Protein 1O0W (pdb70)

InterPro domains:
  IPR000999 Ribonuclease III domain [PF14622] (22-152)
  IPR000999 Ribonuclease III domain [PS00517] (51-59)
  IPR000999 Ribonuclease III domain [PS50142] (9-141)
  IPR000999 Ribonuclease III domain [SM00535] (24-162)
  IPR000999 Ribonuclease III domain [cd00593] (24-162)
  IPR011907 Ribonuclease III [MF_00104] (12-232)
  IPR011907 Ribonuclease III [TIGR02191] (12-235)
  IPR014720 Double-stranded RNA-binding domain [PF00035] (169-235)
  IPR014720 Double-stranded RNA-binding domain [PS50137] (168-237)
  IPR014720 Double-stranded RNA-binding domain [SM00358] (169-236)
  IPR036389 Ribonuclease III, endonuclease domain superfamily [G3DSA:1.10.1520.10] (7-160)
  IPR036389 Ribonuclease III, endonuclease domain superfamily [SSF69065] (5-171)

Foldseek 3Di:
DDQDDVLVVLLVCLCVQLVPDFPPSLLVSQLQEAVQQQVVVVVVVPPVRHHLVVLLVVLLVLLLCLLLVLCVPVPVPDDVVLSVVLSCVLLDLQNQLQVLVVSVSLVRHRHHPVCVVVPVSNDSVNSSSSSSSVNSSCCVGPRSVVVCVSPVQVSNLVSVCVSVVHDDDQLQVLLQVVLCVVPVDGKDKDFPDWDQPPNAIKTKIFIHRPPHTQFIAMGSDSVSRRSRNSSSSNVRVD/DDQDDVLVVLLVCLCVLLVQDFPDSLLVSQLQEAVQQQVQVVVVPPPPNHHLVVLLVVLLVLLLCLLLVLLVVPCVPDDVVLSVQLSPVLLDLQNLLQVLVVSVSLVSHRHHPVCVVVVVSNDSVNSSSSSSSVSSSCCVGPRSVVSCVRPVQVSNLSSVCVSVVHDDDQLQVVLQVVLCVVPVDGKAKDFPDWQQDVPGIKTKIFIGDPPHTQFIAIDPDSVSRVSRNSSVSVVVVVD

Nearest PDB structures (foldseek):
  1o0w-assembly1_A  TM=1.004E+00  e=3.136E-37  Thermotoga maritima
  7r97-assembly1_B  TM=6.145E-01  e=5.223E-16  Escherichia coli K-12
  3o2r-assembly2_D  TM=9.232E-01  e=3.933E-09  Campylobacter jejuni subsp. jejuni NCTC 11168 = ATCC 700819
  3n3w-assembly1_B  TM=9.184E-01  e=2.541E-08  Campylobacter jejuni subsp. jejuni NCTC 11168 = ATCC 700819
  7zj1-assembly1_A  TM=8.519E-01  e=4.143E-03  Homo sapiens

Radius of gyration: 27.12 Å; Cα contacts (8 Å, |Δi|>4): 746; chains: 2; bounding box: 48×66×77 Å

Secondary structure (DSSP, 8-state):
----HHHHHHHHHHHHHH----SSHHHHHHHHB-HHHHHHHHHTT-TT---SHHHHHHHHHHHHHHHHHHHHHH-TTS-HHHHHHHHHHHTSHHHHHHHHHHTTHHHH-B--HHHHHTTGGG-HHHHHHHHHHHHHHHHHHH-HHHHHHHHHHHHHHHHHHHHTT---S-HHHHHHHHHHHHHSS--EEEEEEEE--TTS-EEEEEEEETTEEEEEEEESSHHHHHHHHHHHHHHHH-/----HHHHHHHHHHHHHH----SSHHHHHHHHB-HHHHHHHHHTT-TT---SHHHHHHHHHHHHHHHHHHHHHH-TTS-HHHHHHHHHHHTSHHHHHHHHHHTTGGGT-B--HHHHHTTGGG-HHHHHHHHHHHHHHHHHHH-HHHHHHHHHHHHHHHHHHHHTT---S-HHHHHHHHHHHHHSS--EEEEEEEEE-SSSEEEEEEEEETTEEEEEEEESSHHHHHHHHHHHHHHHS--

Organism: Thermotoga maritima (strain ATCC 43589 / DSM 3109 / JCM 10099 / NBRC 100826 / MSB8) (NCBI:txid243274)

Solvent-accessible surface area: 23147 Å² total; per-residue (Å²): 67,149,11,53,138,69,0,100,122,42,0,85,65,0,13,174,96,36,55,12,103,15,161,73,44,32,22,0,1,40,0,2,0,36,30,24,22,4,79,47,26,47,156,76,62,60,160,92,1,89,16,8,83,52,0,45,23,0,0,68,4,0,1,30,2,2,0,1,9,6,0,41,110,107,45,83,172,16,130,61,51,38,1,47,107,0,60,70,36,0,30,37,90,129,10,3,1,26,1,0,115,105,33,80,0,12,84,1,8,15,7,4,151,47,34,76,184,96,36,0,64,110,94,53,42,10,3,6,50,2,0,14,0,1,1,0,0,0,22,44,12,49,24,32,121,55,0,47,121,56,7,53,81,46,1,21,10,3,0,56,7,18,37,136,63,38,151,29,62,46,4,62,85,17,1,92,126,44,0,82,74,78,75,147,50,76,14,64,54,56,68,52,118,53,38,147,77,142,50,75,133,25,33,0,1,35,0,62,6,93,54,143,66,28,8,54,1,104,8,52,45,110,158,15,0,22,41,20,0,0,21,57,0,50,92,127,58,123,68,151,22,48,150,70,0,106,136,40,1,72,76,0,10,156,103,41,50,5,94,16,166,70,43,34,20,0,0,54,0,0,0,33,31,26,22,4,76,56,27,35,157,78,57,63,141,97,3,60,12,8,84,43,2,40,24,0,0,47,0,0,0,23,2,2,0,2,10,6,0,35,115,113,37,73,154,16,129,49,52,49,0,45,109,0,61,71,35,0,18,38,87,142,11,0,1,24,0,0,109,81,34,88,0,14,102,1,6,14,10,4,148,50,38,64,186,92,35,0,65,106,92,52,42,9,3,4,52,0,0,16,0,0,1,0,0,0,21,47,12,63,23,33,122,38,0,45,126,55,8,55,86,44,0,31,12,1,0,58,8,19,36,123,62,38,147,36,61,75,3,52,69,23,0,66,113,38,0,70,80,97,84,152,51,54,10,86,57,65,62,55,111,45,57,168,80,156,65,109,140,43,42,1,0,36,0,64,8,103,62,156,65,21,10,54,1,120,7,80,43,77,126,17,0,30,28,22,0,0,25,61,0,56,87,112,24,126,185

B-factor: mean 25.31, std 11.08, range [3.96, 75.67]

CATH classification: 1.10.1520.10 (+1 more: 3.30.160.20)

Sequence (477 aa):
HHMNESERKIVEEFQKETGINFKNEELLFRALCHSSYANEQNQAGRKDVESNEKLEFLGDAVLELFVCEILYKKYPEAEVGDLARVKSAAASEEVLAMVSRKMNLGKFLFLGKGEEKTGGRDRDSILADAFEALLAAIYLDQGYEKIKELFEQEFEFYIEKIMKGEMLFDYKTALQEIVQSEHKVPPEYILVRTEKNDGDRIFVVEVRVNGKTIATGKGRTKKEAEKEAARIAYEKLLHHMNESERKIVEEFQKETGINFKNEELLFRALCHSSYANEQNQAGRKDVESNEKLEFLGDAVLELFVCEILYKKYPEAEVGDLARVKSAAASEEVLAMVSRKMNLGKFLFLGKGEEKTGGRDRDSILADAFEALLAAIYLDQGYEKIKELFEQEFEFYIEKIMKGEMLFDYKTALQEIVQSEHKVPPEYILVRTEKNDGDRIFVVEVRVNGKTIATGKGRTKKEAEKEAARIAYEKLLK

Structure (mmCIF, N/CA/C/O backbone):
data_1O0W
#
_entry.id   1O0W
#
_cell.length_a   36
_cell.length_b   58.5
_cell.length_c   70.2
_cell.angle_alpha   67.2
_cell.angle_beta   92
_cell.angle_gamma   77.7
#
_symmetry.space_group_name_H-M   'P 1'
#
loop_
_entity.id
_entity.type
_entity.pdbx_description
1 polymer 'Ribonuclease III'
2 water water
#
loop_
_atom_site.group_PDB
_atom_site.id
_atom_site.type_symbol
_atom_site.label_atom_id
_atom_site.label_alt_id
_atom_site.label_comp_id
_atom_site.label_asym_id
_atom_site.label_entity_id
_atom_site.label_seq_id
_atom_site.pdbx_PDB_ins_code
_atom_site.Cartn_x
_atom_site.Cartn_y
_atom_site.Cartn_z
_atom_site.occupancy
_atom_site.B_iso_or_equiv
_atom_site.auth_seq_id
_atom_site.auth_comp_id
_atom_site.auth_asym_id
_atom_site.auth_atom_id
_atom_site.pdbx_PDB_model_num
ATOM 1 N N . HIS A 1 11 ? 18.121 -8.641 13.586 1.00 40.59 -1 HIS A N 1
ATOM 2 C CA . HIS A 1 11 ? 17.091 -8.354 12.543 1.00 38.70 -1 HIS A CA 1
ATOM 3 C C . HIS A 1 11 ? 17.707 -8.192 11.152 1.00 36.80 -1 HIS A C 1
ATOM 4 O O . HIS A 1 11 ? 18.682 -7.472 10.953 1.00 35.80 -1 HIS A O 1
ATOM 11 N N . HIS A 1 12 ? 17.111 -8.873 10.192 1.00 34.26 0 HIS A N 1
ATOM 12 C CA . HIS A 1 12 ? 17.546 -8.828 8.815 1.00 32.59 0 HIS A CA 1
ATOM 13 C C . HIS A 1 12 ? 16.691 -7.804 8.067 1.00 30.79 0 HIS A C 1
ATOM 14 O O . HIS A 1 12 ? 15.495 -8.009 7.876 1.00 31.35 0 HIS A O 1
ATOM 21 N N . MET A 1 13 ? 17.294 -6.700 7.654 1.00 28.35 1 MET A N 1
ATOM 22 C CA . MET A 1 13 ? 16.552 -5.668 6.917 1.00 27.60 1 MET A CA 1
ATOM 23 C C . MET A 1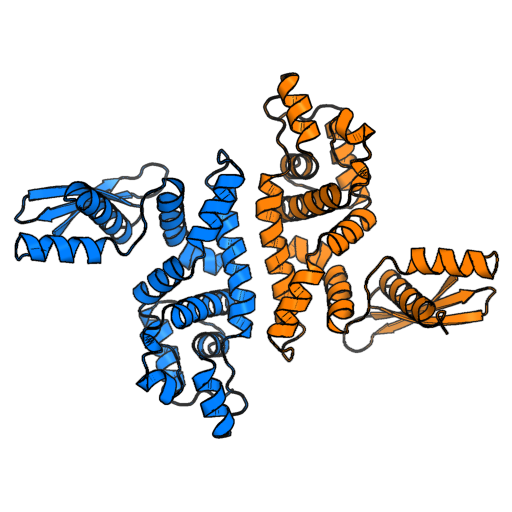 13 ? 16.050 -6.215 5.593 1.00 24.60 1 MET A C 1
ATOM 24 O O . MET A 1 13 ? 16.827 -6.807 4.852 1.00 24.15 1 MET A O 1
ATOM 29 N N . ASN A 1 14 ? 14.766 -6.041 5.285 1.00 20.78 2 ASN A N 1
ATOM 30 C CA . ASN A 1 14 ? 14.333 -6.488 3.980 1.00 20.31 2 ASN A CA 1
ATOM 31 C C . ASN A 1 14 ? 14.721 -5.380 2.989 1.00 20.69 2 ASN A C 1
ATOM 32 O O . ASN A 1 14 ? 15.184 -4.314 3.386 1.00 17.44 2 ASN A O 1
ATOM 37 N N . GLU A 1 15 ? 14.511 -5.639 1.707 1.00 22.74 3 GLU A N 1
ATOM 38 C CA . GLU A 1 15 ? 14.847 -4.702 0.644 1.00 25.47 3 GLU A CA 1
ATOM 39 C C . GLU A 1 15 ? 14.348 -3.255 0.818 1.00 24.64 3 GLU A C 1
ATOM 40 O O . GLU A 1 15 ? 15.129 -2.315 0.681 1.00 23.72 3 GLU A O 1
ATOM 46 N N . SER A 1 16 ? 13.068 -3.060 1.127 1.00 23.61 4 SER A N 1
ATOM 47 C CA . SER A 1 16 ? 12.559 -1.691 1.267 1.00 23.13 4 SER A CA 1
ATOM 48 C C . SER A 1 16 ? 13.095 -0.987 2.522 1.00 21.58 4 SER A C 1
ATOM 49 O O . SER A 1 16 ? 13.223 0.242 2.550 1.00 21.50 4 SER A O 1
ATOM 52 N N . GLU A 1 17 ? 13.417 -1.761 3.552 1.00 17.68 5 GLU A N 1
ATOM 53 C CA . GLU A 1 17 ? 13.939 -1.184 4.784 1.00 17.09 5 GLU A CA 1
ATOM 54 C C . GLU A 1 17 ? 15.381 -0.747 4.540 1.00 16.68 5 GLU A C 1
ATOM 55 O O . GLU A 1 17 ? 15.787 0.364 4.929 1.00 13.27 5 GLU A O 1
ATOM 61 N N . ARG A 1 18 ? 16.144 -1.604 3.864 1.00 16.10 6 ARG A N 1
ATOM 62 C CA . ARG A 1 18 ? 17.530 -1.281 3.562 1.00 17.42 6 ARG A CA 1
ATOM 63 C C . ARG A 1 18 ? 17.591 -0.020 2.685 1.00 17.54 6 ARG A C 1
ATOM 64 O O . ARG A 1 18 ? 18.424 0.872 2.917 1.00 14.05 6 ARG A O 1
ATOM 72 N N . LYS A 1 19 ? 16.700 0.065 1.700 1.00 17.23 7 LYS A N 1
ATOM 73 C CA . LYS A 1 19 ? 16.669 1.249 0.842 1.00 19.99 7 LYS A CA 1
ATOM 74 C C . LYS A 1 19 ? 16.440 2.507 1.663 1.00 18.10 7 LYS A C 1
ATOM 75 O O . LYS A 1 19 ? 17.128 3.514 1.462 1.00 18.09 7 LYS A O 1
ATOM 81 N N . ILE A 1 20 ? 15.447 2.474 2.554 1.00 15.47 8 ILE A N 1
ATOM 82 C CA . ILE A 1 20 ? 15.167 3.657 3.364 1.00 14.37 8 ILE A CA 1
ATOM 83 C C . ILE A 1 20 ? 16.393 4.038 4.214 1.00 12.53 8 ILE A C 1
ATOM 84 O O . ILE A 1 20 ? 16.764 5.211 4.335 1.00 12.45 8 ILE A O 1
ATOM 89 N N . VAL A 1 21 ? 16.997 3.030 4.821 1.00 12.32 9 VAL A N 1
ATOM 90 C CA . VAL A 1 21 ? 18.152 3.234 5.679 1.00 14.08 9 VAL A CA 1
ATOM 91 C C . VAL A 1 21 ? 19.305 3.831 4.857 1.00 13.72 9 VAL A C 1
ATOM 92 O O . VAL A 1 21 ? 20.010 4.701 5.323 1.00 12.19 9 VAL A O 1
ATOM 96 N N . GLU A 1 22 ? 19.444 3.379 3.615 1.00 14.90 10 GLU A N 1
ATOM 97 C CA . GLU A 1 22 ? 20.487 3.893 2.754 1.00 17.16 10 GLU A CA 1
ATOM 98 C C . GLU A 1 22 ? 20.164 5.332 2.374 1.00 15.52 10 GLU A C 1
ATOM 99 O O . GLU A 1 22 ? 21.027 6.191 2.440 1.00 13.42 10 GLU A O 1
ATOM 105 N N . GLU A 1 23 ? 18.915 5.590 1.988 1.00 15.35 11 GLU A N 1
ATOM 106 C CA . GLU A 1 23 ? 18.516 6.954 1.618 1.00 14.82 11 GLU A CA 1
ATOM 107 C C . GLU A 1 23 ? 18.705 7.925 2.763 1.00 12.09 11 GLU A C 1
ATOM 108 O O . GLU A 1 23 ? 19.196 9.046 2.565 1.00 13.78 11 GLU A O 1
ATOM 114 N N . PHE A 1 24 ? 18.300 7.528 3.956 1.00 10.64 12 PHE A N 1
ATOM 115 C CA . PHE A 1 24 ? 18.491 8.417 5.120 1.00 11.82 12 PHE A CA 1
ATOM 116 C C . PHE A 1 24 ? 19.949 8.855 5.254 1.00 11.02 12 PHE A C 1
ATOM 117 O O . PHE A 1 24 ? 20.244 10.040 5.442 1.00 12.78 12 PHE A O 1
ATOM 125 N N . GLN A 1 25 ? 20.865 7.897 5.195 1.00 11.23 13 GLN A N 1
ATOM 126 C CA . GLN A 1 25 ? 22.289 8.247 5.346 1.00 12.73 13 GLN A CA 1
ATOM 127 C C . GLN A 1 25 ? 22.770 9.169 4.227 1.00 13.49 13 GLN A C 1
ATOM 128 O O . GLN A 1 25 ? 23.470 10.166 4.473 1.00 14.59 13 GLN A O 1
ATOM 134 N N . LYS A 1 26 ? 22.392 8.844 2.999 1.00 14.40 14 LYS A N 1
ATOM 135 C CA . LYS A 1 26 ? 22.790 9.670 1.868 1.00 17.68 14 LYS A CA 1
ATOM 136 C C . LYS A 1 26 ? 22.205 11.076 1.955 1.00 17.18 14 LYS A C 1
ATOM 137 O O . LYS A 1 26 ? 22.909 12.058 1.771 1.00 16.74 14 LYS A O 1
ATOM 143 N N . GLU A 1 27 ? 20.913 11.175 2.256 1.00 16.70 15 GLU A N 1
ATOM 144 C CA . GLU A 1 27 ? 20.233 12.477 2.326 1.00 19.04 15 GLU A CA 1
ATOM 145 C C . GLU A 1 27 ? 20.597 13.397 3.466 1.00 19.47 15 GLU A C 1
ATOM 146 O O . GLU A 1 27 ? 20.751 14.612 3.270 1.00 16.41 15 GLU A O 1
ATOM 152 N N . THR A 1 28 ? 20.690 12.832 4.667 1.00 17.27 16 THR A N 1
ATOM 153 C CA . THR A 1 28 ? 21.019 13.641 5.844 1.00 18.01 16 THR A CA 1
ATOM 154 C C . THR A 1 28 ? 22.529 13.804 6.012 1.00 19.70 16 THR A C 1
ATOM 155 O O . THR A 1 28 ? 22.964 14.673 6.760 1.00 19.74 16 THR A O 1
ATOM 159 N N . GLY A 1 29 ? 23.310 12.943 5.355 1.00 19.32 17 GLY A N 1
ATOM 160 C CA . GLY A 1 29 ? 24.746 12.986 5.520 1.00 20.75 17 GLY A CA 1
ATOM 161 C C . GLY A 1 29 ? 25.158 12.271 6.819 1.00 21.88 17 GLY A C 1
ATOM 162 O O . GLY A 1 29 ? 26.338 12.196 7.140 1.00 23.28 17 GLY A O 1
ATOM 163 N N . ILE A 1 30 ? 24.200 11.742 7.578 1.00 19.79 18 ILE A N 1
ATOM 164 C CA . ILE A 1 30 ? 24.549 11.064 8.820 1.00 18.63 18 ILE A CA 1
ATOM 165 C C . ILE A 1 30 ? 24.723 9.576 8.559 1.00 17.93 18 ILE A C 1
ATOM 166 O O . ILE A 1 30 ? 23.752 8.823 8.557 1.00 16.29 18 ILE A O 1
ATOM 171 N N . ASN A 1 31 ? 25.971 9.156 8.332 1.00 17.18 19 ASN A N 1
ATOM 172 C CA . ASN A 1 31 ? 26.253 7.760 8.088 1.00 17.78 19 ASN A CA 1
ATOM 173 C C . ASN A 1 31 ? 26.287 7.043 9.409 1.00 14.78 19 ASN A C 1
ATOM 174 O O . ASN A 1 31 ? 26.535 7.648 10.436 1.00 14.31 19 ASN A O 1
ATOM 179 N N . PHE A 1 32 ? 26.014 5.749 9.364 1.00 14.37 20 PHE A N 1
ATOM 180 C CA . PHE A 1 32 ? 26.033 4.901 10.552 1.00 14.81 20 PHE A CA 1
ATOM 181 C C . PHE A 1 32 ? 26.961 3.719 10.323 1.00 14.87 20 PHE A C 1
ATOM 182 O O . PHE A 1 32 ? 27.096 3.249 9.183 1.00 15.77 20 PHE A O 1
ATOM 190 N N . LYS A 1 33 ? 27.612 3.263 11.390 1.00 14.31 21 LYS A N 1
ATOM 191 C CA . LYS A 1 33 ? 28.461 2.093 11.301 1.00 15.09 21 LYS A CA 1
ATOM 192 C C . LYS A 1 33 ? 27.501 0.920 11.465 1.00 14.83 21 LYS A C 1
ATOM 193 O O . LYS A 1 33 ? 27.456 0.045 10.625 1.00 15.73 21 LYS A O 1
ATOM 199 N N . ASN A 1 34 ? 26.725 0.918 12.550 1.00 14.93 22 ASN A N 1
ATOM 200 C CA . ASN A 1 34 ? 25.742 -0.146 12.793 1.00 16.25 22 ASN A CA 1
ATOM 201 C C . ASN A 1 34 ? 24.384 0.364 12.258 1.00 16.79 22 ASN A C 1
ATOM 202 O O . ASN A 1 34 ? 23.671 1.099 12.964 1.00 13.34 22 ASN A O 1
ATOM 207 N N . GLU A 1 35 ? 24.050 0.016 11.011 1.00 14.94 23 GLU A N 1
ATOM 208 C CA . GLU A 1 35 ? 22.791 0.460 10.415 1.00 18.74 23 GLU A CA 1
ATOM 209 C C . GLU A 1 35 ? 21.546 -0.065 11.151 1.00 18.44 23 GLU A C 1
ATOM 210 O O . GLU A 1 35 ? 20.445 0.485 10.995 1.00 16.72 23 GLU A O 1
ATOM 216 N N . GLU A 1 36 ? 21.705 -1.110 11.958 1.00 16.78 24 GLU A N 1
ATOM 217 C CA . GLU A 1 36 ? 20.554 -1.615 12.723 1.00 18.34 24 GLU A CA 1
ATOM 218 C C . GLU A 1 36 ? 20.054 -0.594 13.771 1.00 16.25 24 GLU A C 1
ATOM 219 O O . GLU A 1 36 ? 18.852 -0.537 14.037 1.00 14.00 24 GLU A O 1
ATOM 225 N N . LEU A 1 37 ? 20.970 0.189 14.353 1.00 13.21 25 LEU A N 1
ATOM 226 C CA . LEU A 1 37 ? 20.629 1.220 15.339 1.00 13.89 25 LEU A CA 1
ATOM 227 C C . LEU A 1 37 ? 19.764 2.300 14.661 1.00 11.39 25 LEU A C 1
ATOM 228 O O . LEU A 1 37 ? 18.797 2.797 15.254 1.00 9.07 25 LEU A O 1
ATOM 233 N N . LEU A 1 38 ? 20.147 2.669 13.441 1.00 8.65 26 LEU A N 1
ATOM 234 C CA . LEU A 1 38 ? 19.407 3.664 12.646 1.00 10.32 26 LEU A CA 1
ATOM 235 C C . LEU A 1 38 ? 18.002 3.150 12.281 1.00 9.46 26 LEU A C 1
ATOM 236 O O . LEU A 1 38 ? 17.005 3.849 12.427 1.00 9.57 26 LEU A O 1
ATOM 241 N N . PHE A 1 39 ? 17.921 1.937 11.775 1.00 12.27 27 PHE A N 1
ATOM 242 C CA . PHE A 1 39 ? 16.620 1.341 11.472 1.00 13.01 27 PHE A CA 1
ATOM 243 C C . PHE A 1 39 ? 15.700 1.378 12.705 1.00 14.47 27 PHE A C 1
ATOM 244 O O . PHE A 1 39 ? 14.533 1.801 12.650 1.00 14.66 27 PHE A O 1
ATOM 252 N N . ARG A 1 40 ? 16.232 0.942 13.838 1.00 14.46 28 ARG A N 1
ATOM 253 C CA . ARG A 1 40 ? 15.459 0.902 15.073 1.00 15.52 28 ARG A CA 1
ATOM 254 C C . ARG A 1 40 ? 14.944 2.282 15.494 1.00 13.37 28 ARG A C 1
ATOM 255 O O . ARG A 1 40 ? 13.794 2.408 15.898 1.00 13.23 28 ARG A O 1
ATOM 263 N N . ALA A 1 41 ? 15.777 3.309 15.364 1.00 10.30 29 ALA A N 1
ATOM 264 C CA . ALA A 1 41 ? 15.367 4.670 15.732 1.00 11.37 29 ALA A CA 1
ATOM 265 C C . ALA A 1 41 ? 14.193 5.186 14.876 1.00 9.67 29 ALA A C 1
ATOM 266 O O . ALA A 1 41 ? 13.358 5.986 15.352 1.00 8.40 29 ALA A O 1
ATOM 268 N N . LEU A 1 42 ? 14.160 4.749 13.626 1.00 8.29 30 LEU A N 1
ATOM 269 C CA . LEU A 1 42 ? 13.134 5.145 12.685 1.00 10.57 30 LEU A CA 1
ATOM 270 C C . LEU A 1 42 ? 11.873 4.290 12.776 1.00 11.11 30 LEU A C 1
ATOM 271 O O . LEU A 1 42 ? 10.885 4.592 12.096 1.00 11.84 30 LEU A O 1
ATOM 276 N N . CYS A 1 43 ? 11.923 3.212 13.569 1.00 10.79 31 CYS A N 1
ATOM 277 C CA . CYS A 1 43 ? 10.793 2.284 13.677 1.00 13.11 31 CYS A CA 1
ATOM 278 C C . CYS A 1 43 ? 9.783 2.638 14.755 1.00 12.58 31 CYS A C 1
ATOM 279 O O . CYS A 1 43 ? 10.025 2.452 15.936 1.00 11.25 31 CYS A O 1
ATOM 282 N N . HIS A 1 44 ? 8.632 3.138 14.321 1.00 13.25 32 HIS A N 1
ATOM 283 C CA . HIS A 1 44 ? 7.568 3.507 15.237 1.00 10.71 32 HIS A CA 1
ATOM 284 C C . HIS A 1 44 ? 7.022 2.184 15.725 1.00 10.36 32 HIS A C 1
ATOM 285 O O . HIS A 1 44 ? 7.055 1.180 14.991 1.00 7.47 32 HIS A O 1
ATOM 292 N N . SER A 1 45 ? 6.489 2.188 16.937 1.00 11.83 33 SER A N 1
ATOM 293 C CA . SER A 1 45 ? 5.906 0.956 17.515 1.00 13.79 33 SER A CA 1
ATOM 294 C C . SER A 1 45 ? 4.791 0.355 16.625 1.00 13.98 33 SER A C 1
ATOM 295 O O . SER A 1 45 ? 4.564 -0.873 16.601 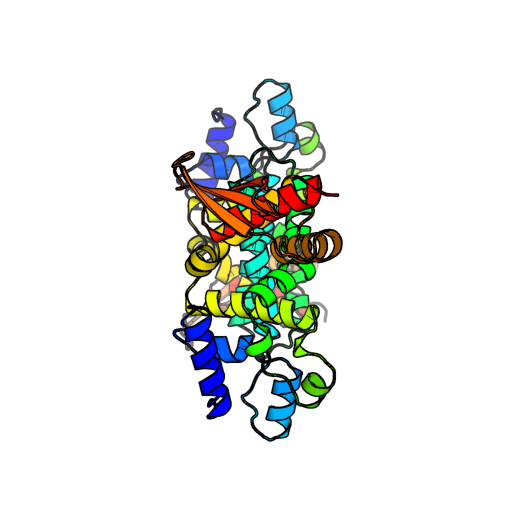1.00 11.35 33 SER A O 1
ATOM 298 N N . SER A 1 46 ? 4.089 1.206 15.889 1.00 11.75 34 SER A N 1
ATOM 299 C CA . SER A 1 46 ? 3.003 0.669 15.058 1.00 12.90 34 SER A CA 1
ATOM 300 C C . SER A 1 46 ? 3.575 -0.263 13.993 1.00 11.12 34 SER A C 1
ATOM 301 O O . SER A 1 46 ? 2.965 -1.261 13.638 1.00 10.90 34 SER A O 1
ATOM 304 N N . TYR A 1 47 ? 4.774 0.039 13.507 1.00 11.08 35 TYR A N 1
ATOM 305 C CA . TYR A 1 47 ? 5.414 -0.794 12.485 1.00 9.76 35 TYR A CA 1
ATOM 306 C C . TYR A 1 47 ? 6.033 -2.056 13.119 1.00 11.10 35 TYR A C 1
ATOM 307 O O . TYR A 1 47 ? 5.976 -3.145 12.552 1.00 9.54 35 TYR A O 1
ATOM 316 N N . ALA A 1 48 ? 6.643 -1.900 14.288 1.00 10.65 36 ALA A N 1
ATOM 317 C CA . ALA A 1 48 ? 7.222 -3.050 14.967 1.00 10.94 36 ALA A CA 1
ATOM 318 C C . ALA A 1 48 ? 6.094 -4.061 15.280 1.00 10.70 36 ALA A C 1
ATOM 319 O O . ALA A 1 48 ? 6.253 -5.235 15.007 1.00 10.66 36 ALA A O 1
ATOM 321 N N . ASN A 1 49 ? 4.950 -3.589 15.783 1.00 10.94 37 ASN A N 1
ATOM 322 C CA . ASN A 1 49 ? 3.831 -4.477 16.104 1.00 13.48 37 ASN A CA 1
ATOM 323 C C . ASN A 1 49 ? 3.296 -5.177 14.852 1.00 14.30 37 ASN A C 1
ATOM 324 O O . ASN A 1 49 ? 3.010 -6.383 14.872 1.00 14.16 37 ASN A O 1
ATOM 329 N N . GLU A 1 50 ? 3.176 -4.423 13.767 1.00 13.07 38 GLU A N 1
ATOM 330 C CA . GLU A 1 50 ? 2.705 -4.969 12.487 1.00 13.25 38 GLU A CA 1
ATOM 331 C C . GLU A 1 50 ? 3.650 -6.086 12.013 1.00 14.14 38 GLU A C 1
ATOM 332 O O . GLU A 1 50 ? 3.215 -7.222 11.727 1.00 15.38 38 GLU A O 1
ATOM 338 N N . GLN A 1 51 ? 4.947 -5.792 11.944 1.00 11.72 39 GLN A N 1
ATOM 339 C CA . GLN A 1 51 ? 5.910 -6.789 11.503 1.00 11.98 39 GLN A CA 1
ATOM 340 C C . GLN A 1 51 ? 6.012 -7.976 12.444 1.00 11.84 39 GLN A C 1
ATOM 341 O O . GLN A 1 51 ? 6.207 -9.106 11.993 1.00 13.47 39 GLN A O 1
ATOM 347 N N . ASN A 1 52 ? 5.910 -7.741 13.750 1.00 12.13 40 ASN A N 1
ATOM 348 C CA . ASN A 1 52 ? 6.003 -8.849 14.698 1.00 13.71 40 ASN A CA 1
ATOM 349 C C . ASN A 1 52 ? 4.795 -9.790 14.461 1.00 14.73 40 ASN A C 1
ATOM 350 O O . ASN A 1 52 ? 4.926 -11.029 14.452 1.00 13.55 40 ASN A O 1
ATOM 355 N N . GLN A 1 53 ? 3.628 -9.187 14.263 1.00 13.93 41 GLN A N 1
ATOM 356 C CA . GLN A 1 53 ? 2.409 -9.952 14.009 1.00 17.04 41 GLN A CA 1
ATOM 357 C C . GLN A 1 53 ? 2.529 -10.702 12.687 1.00 16.28 41 GLN A C 1
ATOM 358 O O . GLN A 1 53 ? 1.864 -11.736 12.506 1.00 16.62 41 GLN A O 1
ATOM 364 N N . ALA A 1 54 ? 3.385 -10.208 11.775 1.00 14.04 42 ALA A N 1
ATOM 365 C CA . ALA A 1 54 ? 3.628 -10.906 10.510 1.00 12.90 42 ALA A CA 1
ATOM 366 C C . ALA A 1 54 ? 4.778 -11.925 10.693 1.00 13.65 42 ALA A C 1
ATOM 367 O O . ALA A 1 54 ? 5.277 -12.504 9.725 1.00 13.08 42 ALA A O 1
ATOM 369 N N . GLY A 1 55 ? 5.211 -12.135 11.929 1.00 12.98 43 GLY A N 1
ATOM 370 C CA . GLY A 1 55 ? 6.250 -13.132 12.153 1.00 13.96 43 GLY A CA 1
ATOM 371 C C . GLY A 1 55 ? 7.692 -12.622 12.190 1.00 16.56 43 GLY A C 1
ATOM 372 O O . GLY A 1 55 ? 8.628 -13.417 12.379 1.00 16.75 43 GLY A O 1
ATOM 373 N N . ARG A 1 56 ? 7.896 -11.326 11.980 1.00 14.59 44 ARG A N 1
ATOM 374 C CA . ARG A 1 56 ? 9.258 -10.781 12.029 1.00 16.36 44 ARG A CA 1
ATOM 375 C C . ARG A 1 56 ? 9.432 -10.266 13.463 1.00 16.47 44 ARG A C 1
ATOM 376 O O . ARG A 1 56 ? 9.313 -9.072 13.746 1.00 16.93 44 ARG A O 1
ATOM 384 N N . LYS A 1 57 ? 9.723 -11.204 14.359 1.00 15.73 45 LYS A N 1
ATOM 385 C CA . LYS A 1 57 ? 9.862 -10.943 15.785 1.00 16.27 45 LYS A CA 1
ATOM 386 C C . LYS A 1 57 ? 11.056 -10.094 16.154 1.00 17.72 45 LYS A C 1
ATOM 387 O O . LYS A 1 57 ? 11.096 -9.550 17.251 1.00 19.06 45 LYS A O 1
ATOM 393 N N . ASP A 1 58 ? 12.031 -9.956 15.263 1.00 19.51 46 ASP A N 1
ATOM 394 C CA . ASP A 1 58 ? 13.199 -9.169 15.645 1.00 22.74 46 ASP A CA 1
ATOM 395 C C . ASP A 1 58 ? 13.080 -7.681 15.308 1.00 20.82 46 ASP A C 1
ATOM 396 O O . ASP A 1 58 ? 13.976 -6.904 15.611 1.00 19.36 46 ASP A O 1
ATOM 401 N N . VAL A 1 59 ? 11.981 -7.283 14.675 1.00 18.76 47 VAL A N 1
ATOM 402 C CA . VAL A 1 59 ? 11.807 -5.876 14.370 1.00 16.63 47 VAL A CA 1
ATOM 403 C C . VAL A 1 59 ? 11.358 -5.234 15.674 1.00 17.23 47 VAL A C 1
ATOM 404 O O . VAL A 1 59 ? 10.350 -5.636 16.281 1.00 17.60 47 VAL A O 1
ATOM 408 N N . GLU A 1 60 ? 12.104 -4.238 16.117 1.00 16.25 48 GLU A N 1
ATOM 409 C CA . GLU A 1 60 ? 11.791 -3.572 17.378 1.00 17.15 48 GLU A CA 1
ATOM 410 C C . GLU A 1 60 ? 11.576 -2.073 17.207 1.00 15.27 48 GLU A C 1
ATOM 411 O O . GLU A 1 60 ? 12.181 -1.459 16.340 1.00 15.71 48 GLU A O 1
ATOM 417 N N . SER A 1 61 ? 10.731 -1.501 18.060 1.00 13.82 49 SER A N 1
ATOM 418 C CA . SER A 1 61 ? 10.426 -0.066 18.022 1.00 13.52 49 SER A CA 1
ATOM 419 C C . SER A 1 61 ? 11.550 0.768 18.602 1.00 10.99 49 SER A C 1
ATOM 420 O O . SER A 1 61 ? 12.472 0.235 19.250 1.00 12.15 49 SER A O 1
ATOM 423 N N . ASN A 1 62 ? 11.434 2.079 18.410 1.00 8.77 50 ASN A N 1
ATOM 424 C CA . ASN A 1 62 ? 12.412 3.051 18.886 1.00 9.39 50 ASN A CA 1
ATOM 425 C C . ASN A 1 62 ? 12.144 3.488 20.318 1.00 9.92 50 ASN A C 1
ATOM 426 O O . ASN A 1 62 ? 12.778 4.410 20.786 1.00 8.52 50 ASN A O 1
ATOM 431 N N . GLU A 1 63 ? 11.203 2.850 21.020 1.00 9.59 51 GLU A N 1
ATOM 432 C CA . GLU A 1 63 ? 10.894 3.278 22.378 1.00 12.01 51 GLU A CA 1
ATOM 433 C C . GLU A 1 63 ? 12.082 3.262 23.355 1.00 10.89 51 GLU A C 1
ATOM 434 O O . GLU A 1 63 ? 12.255 4.198 24.121 1.00 13.17 51 GLU A O 1
ATOM 440 N N . LYS A 1 64 ? 12.894 2.217 23.340 1.00 11.57 52 LYS A N 1
ATOM 441 C CA . LYS A 1 64 ? 14.047 2.174 24.257 1.00 11.86 52 LYS A CA 1
ATOM 442 C C . LYS A 1 64 ? 15.107 3.252 23.873 1.00 10.31 52 LYS A C 1
ATOM 443 O O . LYS A 1 64 ? 15.691 3.898 24.741 1.00 9.42 52 LYS A O 1
ATOM 449 N N . LEU A 1 65 ? 15.358 3.425 22.572 1.00 9.58 53 LEU A N 1
ATOM 450 C CA . LEU A 1 65 ? 16.306 4.447 22.117 1.00 10.37 53 LEU A CA 1
ATOM 451 C C . LEU A 1 65 ? 15.766 5.811 22.516 1.00 10.17 53 LEU A C 1
ATOM 452 O O . LEU A 1 65 ? 16.522 6.660 22.951 1.00 12.58 53 LEU A O 1
ATOM 457 N N . GLU A 1 66 ? 14.459 6.029 22.368 1.00 9.29 54 GLU A N 1
ATOM 458 C CA . GLU A 1 66 ? 13.858 7.312 22.772 1.00 11.11 54 GLU A CA 1
ATOM 459 C C . GLU A 1 66 ? 14.095 7.577 24.275 1.00 8.57 54 GLU A C 1
ATOM 460 O O . GLU A 1 66 ? 14.364 8.701 24.678 1.00 9.55 54 GLU A O 1
ATOM 466 N N . PHE A 1 67 ? 13.993 6.530 25.092 1.00 10.20 55 PHE A N 1
ATOM 467 C CA . PHE A 1 67 ? 14.251 6.644 26.545 1.00 11.63 55 PHE A CA 1
ATOM 468 C C . PHE A 1 67 ? 15.687 7.120 26.794 1.00 11.63 55 PHE A C 1
ATOM 469 O O . PHE A 1 67 ? 15.926 8.016 27.604 1.00 11.84 55 PHE A O 1
ATOM 477 N N . LEU A 1 68 ? 16.653 6.532 26.089 1.00 11.40 56 LEU A N 1
ATOM 478 C CA . LEU A 1 68 ? 18.060 6.942 26.267 1.00 10.96 56 LEU A CA 1
ATOM 479 C C . LEU A 1 68 ? 18.268 8.302 25.589 1.00 10.67 56 LEU A C 1
ATOM 480 O O . LEU A 1 68 ? 18.972 9.171 26.095 1.00 11.10 56 LEU A O 1
ATOM 485 N N . GLY A 1 69 ? 17.627 8.471 24.435 1.00 11.22 57 GLY A N 1
ATOM 486 C CA . GLY A 1 69 ? 17.775 9.705 23.686 1.00 11.05 57 GLY A CA 1
ATOM 487 C C . GLY A 1 69 ? 17.380 10.961 24.429 1.00 13.04 57 GLY A C 1
ATOM 488 O O . GLY A 1 69 ? 17.994 12.022 24.233 1.00 14.30 57 GLY A O 1
ATOM 489 N N . ASP A 1 70 ? 16.326 10.876 25.236 1.00 13.37 58 ASP A N 1
ATOM 490 C CA . ASP A 1 70 ? 15.888 12.029 26.012 1.00 15.15 58 ASP A CA 1
ATOM 491 C C . ASP A 1 70 ? 16.979 12.449 27.018 1.00 13.07 58 ASP A C 1
ATOM 492 O O . ASP A 1 70 ? 17.167 13.630 27.309 1.00 12.42 58 ASP A O 1
ATOM 497 N N . ALA A 1 71 ? 17.694 11.467 27.550 1.00 11.82 59 ALA A N 1
ATOM 498 C CA . ALA A 1 71 ? 18.770 11.769 28.490 1.00 11.09 59 ALA A CA 1
ATOM 499 C C . ALA A 1 71 ? 19.968 12.366 27.687 1.00 10.95 59 ALA A C 1
ATOM 500 O O . ALA A 1 71 ? 20.631 13.287 28.152 1.00 9.87 59 ALA A O 1
ATOM 502 N N . VAL A 1 72 ? 20.209 11.869 26.470 1.00 10.10 60 VAL A N 1
ATOM 503 C CA . VAL A 1 72 ? 21.306 12.382 25.670 1.00 9.73 60 VAL A CA 1
ATOM 504 C C . VAL A 1 72 ? 21.031 13.866 25.370 1.00 10.45 60 VAL A C 1
ATOM 505 O O . VAL A 1 72 ? 21.889 14.724 25.542 1.00 11.15 60 VAL A O 1
ATOM 509 N N . LEU A 1 73 ? 19.794 14.146 24.961 1.00 10.51 61 LEU A N 1
ATOM 510 C CA . LEU A 1 73 ? 19.354 15.486 24.632 1.00 12.40 61 LEU A CA 1
ATOM 511 C C . LEU A 1 73 ? 19.466 16.442 25.833 1.00 12.45 61 LEU A C 1
ATOM 512 O O . LEU A 1 73 ? 19.990 17.549 25.699 1.00 14.05 61 LEU A O 1
ATOM 517 N N . GLU A 1 74 ? 18.976 16.013 26.998 1.00 14.68 62 GLU A N 1
ATOM 518 C CA . GLU A 1 74 ? 19.039 16.830 28.223 1.00 16.36 62 GLU A CA 1
ATOM 519 C C . GLU A 1 74 ? 20.494 17.213 28.550 1.00 15.90 62 GLU A C 1
ATOM 520 O O . GLU A 1 74 ? 20.776 18.373 28.835 1.00 14.67 62 GLU A O 1
ATOM 526 N N . LEU A 1 75 ? 21.409 16.249 28.501 1.00 13.89 63 LEU A N 1
ATOM 527 C CA . LEU A 1 75 ? 22.814 16.545 28.790 1.00 14.68 63 LEU A CA 1
ATOM 528 C C . LEU A 1 75 ? 23.367 17.496 27.719 1.00 13.66 63 LEU A C 1
ATOM 529 O O . LEU A 1 75 ? 24.011 18.468 28.028 1.00 14.80 63 LEU A O 1
ATOM 534 N N . PHE A 1 76 ? 23.082 17.207 26.458 1.00 16.24 64 PHE A N 1
ATOM 535 C CA . PHE A 1 76 ? 23.554 18.041 25.354 1.00 14.76 64 PHE A CA 1
ATOM 536 C C . PHE A 1 76 ? 23.084 19.502 25.490 1.00 13.74 64 PHE A C 1
ATOM 537 O O . PHE A 1 76 ? 23.872 20.445 25.262 1.00 13.37 64 PHE A O 1
ATOM 545 N N . VAL A 1 77 ? 21.816 19.701 25.846 1.00 11.48 65 VAL A N 1
ATOM 546 C CA . VAL A 1 77 ? 21.288 21.071 26.005 1.00 13.95 65 VAL A CA 1
ATOM 547 C C . VAL A 1 77 ? 21.834 21.735 27.294 1.00 15.35 65 VAL A C 1
ATOM 548 O O . VAL A 1 77 ? 22.266 22.902 27.297 1.00 13.70 65 VAL A O 1
ATOM 552 N N . CYS A 1 78 ? 21.776 21.006 28.404 1.00 13.95 66 CYS A N 1
ATOM 553 C CA . CYS A 1 78 ? 22.303 21.577 29.670 1.00 12.87 66 CYS A CA 1
ATOM 554 C C . CYS A 1 78 ? 23.798 21.924 29.555 1.00 12.68 6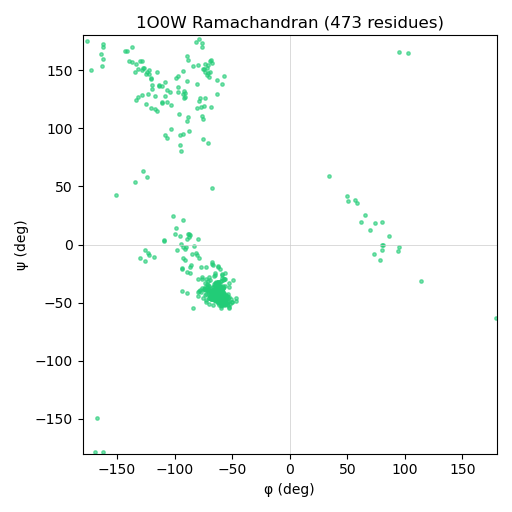6 CYS A C 1
ATOM 555 O O . CYS A 1 78 ? 24.246 22.910 30.124 1.00 12.55 66 CYS A O 1
ATOM 558 N N . GLU A 1 79 ? 24.573 21.120 28.834 1.00 12.98 67 GLU A N 1
ATOM 559 C CA . GLU A 1 79 ? 25.993 21.408 28.705 1.00 15.12 67 GLU A CA 1
ATOM 560 C C . GLU A 1 79 ? 26.163 22.738 27.951 1.00 16.22 67 GLU A C 1
ATOM 561 O O . GLU A 1 79 ? 26.981 23.565 28.332 1.00 15.46 67 GLU A O 1
ATOM 567 N N . ILE A 1 80 ? 25.386 22.938 26.890 1.00 13.04 68 ILE A N 1
ATOM 568 C CA . ILE A 1 80 ? 25.463 24.204 26.134 1.00 15.52 68 ILE A CA 1
ATOM 569 C C . ILE A 1 80 ? 25.079 25.400 27.043 1.00 14.28 68 ILE A C 1
ATOM 570 O O . ILE A 1 80 ? 25.720 26.458 27.033 1.00 16.02 68 ILE A O 1
ATOM 575 N N . LEU A 1 81 ? 24.028 25.225 27.828 1.00 14.50 69 LEU A N 1
ATOM 576 C CA . LEU A 1 81 ? 23.594 26.279 28.718 1.00 14.31 69 LEU A CA 1
ATOM 577 C C . LEU A 1 81 ? 24.658 26.591 29.765 1.00 15.64 69 LEU A C 1
ATOM 578 O O . LEU A 1 81 ? 25.002 27.762 30.010 1.00 13.45 69 LEU A O 1
ATOM 583 N N . TYR A 1 82 ? 25.201 25.542 30.363 1.00 13.98 70 TYR A N 1
ATOM 584 C CA . TYR A 1 82 ? 26.194 25.735 31.408 1.00 15.85 70 TYR A CA 1
ATOM 585 C C . TYR A 1 82 ? 27.407 26.495 30.881 1.00 17.23 70 TYR A C 1
ATOM 586 O O . TYR A 1 82 ? 27.854 27.453 31.505 1.00 15.56 70 TYR A O 1
ATOM 595 N N . LYS A 1 83 ? 27.904 26.083 29.711 1.00 18.61 71 LYS A N 1
ATOM 596 C CA . LYS A 1 83 ? 29.096 26.681 29.110 1.00 20.52 71 LYS A CA 1
ATOM 597 C C . LYS A 1 83 ? 28.936 28.036 28.459 1.00 22.67 71 LYS A C 1
ATOM 598 O O . LYS A 1 83 ? 29.835 28.862 28.574 1.00 19.70 71 LYS A O 1
ATOM 604 N N . LYS A 1 84 ? 27.797 28.256 27.793 1.00 22.99 72 LYS A N 1
ATOM 605 C CA . LYS A 1 84 ? 27.537 29.506 27.087 1.00 24.78 72 LYS A CA 1
ATOM 606 C C . LYS A 1 84 ? 26.928 30.632 27.885 1.00 25.48 72 LYS A C 1
ATOM 607 O O . LYS A 1 84 ? 27.106 31.782 27.520 1.00 24.61 72 LYS A O 1
ATOM 613 N N . TYR A 1 85 ? 26.220 30.323 28.969 1.00 25.07 73 TYR A N 1
ATOM 614 C CA . TYR A 1 85 ? 25.578 31.360 29.760 1.00 26.89 73 TYR A CA 1
ATOM 615 C C . TYR A 1 85 ? 25.981 31.340 31.230 1.00 26.88 73 TYR A C 1
ATOM 616 O O . TYR A 1 85 ? 25.142 31.242 32.112 1.00 25.94 73 TYR A O 1
ATOM 625 N N . PRO A 1 86 ? 27.284 31.471 31.507 1.00 29.03 74 PRO A N 1
ATOM 626 C CA . PRO A 1 86 ? 27.752 31.460 32.894 1.00 30.88 74 PRO A CA 1
ATOM 627 C C . PRO A 1 86 ? 27.121 32.509 33.813 1.00 34.49 74 PRO A C 1
ATOM 628 O O . PRO A 1 86 ? 27.072 32.315 35.029 1.00 34.76 74 PRO A O 1
ATOM 632 N N . GLU A 1 87 ? 26.629 33.612 33.248 1.00 37.23 75 GLU A N 1
ATOM 633 C CA . GLU A 1 87 ? 26.027 34.657 34.076 1.00 39.10 75 GLU A CA 1
ATOM 634 C C . GLU A 1 87 ? 24.523 34.495 34.280 1.00 38.92 75 GLU A C 1
ATOM 635 O O . GLU A 1 87 ? 23.908 35.250 35.030 1.00 38.49 75 GLU A O 1
ATOM 641 N N . ALA A 1 88 ? 23.933 33.496 33.636 1.00 38.26 76 ALA A N 1
ATOM 642 C CA . ALA A 1 88 ? 22.500 33.270 33.750 1.00 38.18 76 ALA A CA 1
ATOM 643 C C . ALA A 1 88 ? 22.071 32.754 35.118 1.00 38.36 76 ALA A C 1
ATOM 644 O O . ALA A 1 88 ? 22.777 31.973 35.746 1.00 37.16 76 ALA A O 1
ATOM 646 N N . GLU A 1 89 ? 20.901 33.194 35.570 1.00 38.94 77 GLU A N 1
ATOM 647 C CA . GLU A 1 89 ? 20.357 32.726 36.840 1.00 40.27 77 GLU A CA 1
ATOM 648 C C . GLU A 1 89 ? 19.925 31.275 36.587 1.00 39.15 77 GLU A C 1
ATOM 649 O O . GLU A 1 89 ? 19.470 30.947 35.488 1.00 38.11 77 GLU A O 1
ATOM 655 N N . VAL A 1 90 ? 20.054 30.412 37.589 1.00 37.68 78 VAL A N 1
ATOM 656 C CA . VAL A 1 90 ? 19.697 29.009 37.416 1.00 36.64 78 VAL A CA 1
ATOM 657 C C . VAL A 1 90 ? 18.234 28.833 36.992 1.00 35.41 78 VAL A C 1
ATOM 658 O O . VAL A 1 90 ? 17.899 27.909 36.262 1.00 34.30 78 VAL A O 1
ATOM 662 N N . GLY A 1 91 ? 17.369 29.741 37.421 1.00 34.87 79 GLY A N 1
ATOM 663 C CA . GLY A 1 91 ? 15.970 29.653 37.036 1.00 34.07 79 GLY A CA 1
ATOM 664 C C . GLY A 1 91 ? 15.816 29.849 35.537 1.00 33.94 79 GLY A C 1
ATOM 665 O O . GLY A 1 91 ? 14.855 29.368 34.924 1.00 32.90 79 GLY A O 1
ATOM 666 N N . ASP A 1 92 ? 16.773 30.564 34.951 1.00 34.07 80 ASP A N 1
ATOM 667 C CA . ASP A 1 92 ? 16.784 30.842 33.518 1.00 34.86 80 ASP A CA 1
ATOM 668 C C . ASP A 1 92 ? 17.323 29.636 32.740 1.00 33.41 80 ASP A C 1
ATOM 669 O O . ASP A 1 92 ? 16.820 29.303 31.664 1.00 32.21 80 ASP A O 1
ATOM 674 N N . LEU A 1 93 ? 18.360 28.997 33.268 1.00 30.03 81 LEU A N 1
ATOM 675 C CA . LEU A 1 93 ? 18.885 27.814 32.606 1.00 28.65 81 LEU A CA 1
ATOM 676 C C . LEU A 1 93 ? 17.741 26.804 32.476 1.00 28.64 81 LEU A C 1
ATOM 677 O O . LEU A 1 93 ? 17.479 26.288 31.383 1.00 27.70 81 LEU A O 1
ATOM 682 N N . ALA A 1 94 ? 17.036 26.559 33.581 1.00 25.50 82 ALA A N 1
ATOM 683 C CA . ALA A 1 94 ? 15.918 25.608 33.608 1.00 25.04 82 ALA A CA 1
ATOM 684 C C . ALA A 1 94 ? 14.773 25.955 32.649 1.00 25.41 82 ALA A C 1
ATOM 685 O O . ALA A 1 94 ? 14.166 25.067 32.020 1.00 23.03 82 ALA A O 1
ATOM 687 N N . ARG A 1 95 ? 14.453 27.244 32.569 1.00 24.64 83 ARG A N 1
ATOM 688 C CA . ARG A 1 95 ? 13.405 27.704 31.676 1.00 23.78 83 ARG A CA 1
ATOM 689 C C . ARG A 1 95 ? 13.814 27.368 30.246 1.00 20.82 83 ARG A C 1
ATOM 690 O O . ARG A 1 95 ? 13.050 26.752 29.505 1.00 18.82 83 ARG A O 1
ATOM 698 N N . VAL A 1 96 ? 15.021 27.782 29.867 1.00 20.06 84 VAL A N 1
ATOM 699 C CA . VAL A 1 96 ? 15.513 27.552 28.508 1.00 21.42 84 VAL A CA 1
ATOM 700 C C . VAL A 1 96 ? 15.642 26.061 28.198 1.00 22.92 84 VAL A C 1
ATOM 701 O O . VAL A 1 96 ? 15.268 25.600 27.103 1.00 23.37 84 VAL A O 1
ATOM 705 N N . LYS A 1 97 ? 16.166 25.301 29.151 1.00 21.52 85 LYS A N 1
ATOM 706 C CA . LYS A 1 97 ? 16.328 23.857 28.955 1.00 22.64 85 LYS A CA 1
ATOM 707 C C . LYS A 1 97 ? 15.009 23.229 28.518 1.00 22.25 85 LYS A C 1
ATOM 708 O O . LYS A 1 97 ? 14.924 22.524 27.489 1.00 20.63 85 LYS A O 1
ATOM 714 N N . SER A 1 98 ? 13.971 23.484 29.306 1.00 21.68 86 SER A N 1
ATOM 715 C CA . SER A 1 98 ? 12.662 22.943 28.989 1.00 24.26 86 SER A CA 1
ATOM 716 C C . SER A 1 98 ? 12.146 23.368 27.634 1.00 22.61 86 SER A C 1
ATOM 717 O O . SER A 1 98 ? 11.517 22.585 26.936 1.00 22.80 86 SER A O 1
ATOM 720 N N . ALA A 1 99 ? 12.402 24.616 27.269 1.00 23.33 87 ALA A N 1
ATOM 721 C CA . ALA A 1 99 ? 11.931 25.123 25.994 1.00 24.21 87 ALA A CA 1
ATOM 722 C C . ALA A 1 99 ? 12.706 24.532 24.815 1.00 23.92 87 ALA A C 1
ATOM 723 O O . ALA A 1 99 ? 12.133 24.261 23.750 1.00 23.29 87 ALA A O 1
ATOM 725 N N . ALA A 1 100 ? 14.007 24.329 25.012 1.00 21.65 88 ALA A N 1
ATOM 726 C CA . ALA A 1 100 ? 14.864 23.813 23.960 1.00 21.53 88 ALA A CA 1
ATOM 727 C C . ALA A 1 100 ? 14.665 22.346 23.650 1.00 21.93 88 ALA A C 1
ATOM 728 O O . ALA A 1 100 ? 14.892 21.906 22.520 1.00 22.14 88 ALA A O 1
ATOM 730 N N . ALA A 1 101 ? 14.258 21.586 24.658 1.00 21.61 89 ALA A N 1
ATOM 731 C CA . ALA A 1 101 ? 14.061 20.161 24.505 1.00 22.47 89 ALA A CA 1
ATOM 732 C C . ALA A 1 101 ? 12.592 19.796 24.303 1.00 22.70 89 ALA A C 1
ATOM 733 O O . ALA A 1 101 ? 12.242 18.615 24.330 1.00 21.82 89 ALA A O 1
ATOM 735 N N . SER A 1 102 ? 11.738 20.802 24.106 1.00 20.15 90 SER A N 1
ATOM 736 C CA . SER A 1 102 ? 10.314 20.552 23.940 1.00 19.64 90 SER A CA 1
ATOM 737 C C . SER A 1 102 ? 9.955 19.850 22.617 1.00 18.52 90 SER A C 1
ATOM 738 O O . SER A 1 102 ? 10.704 19.900 21.652 1.00 17.60 90 SER A O 1
ATOM 741 N N . GLU A 1 103 ? 8.799 19.198 22.611 1.00 17.19 91 GLU A N 1
ATOM 742 C CA . GLU A 1 103 ? 8.260 18.505 21.430 1.00 20.50 91 GLU A CA 1
ATOM 743 C C . GLU A 1 103 ? 8.241 19.477 20.254 1.00 19.19 91 GLU A C 1
ATOM 744 O O . GLU A 1 103 ? 8.642 19.144 19.161 1.00 19.09 91 GLU A O 1
ATOM 750 N N . GLU A 1 104 ? 7.771 20.695 20.516 1.00 21.67 92 GLU A N 1
ATOM 751 C CA . GLU A 1 104 ? 7.690 21.734 19.492 1.00 22.27 92 GLU A CA 1
ATOM 752 C C . GLU A 1 104 ? 9.033 21.980 18.773 1.00 20.82 92 GLU A C 1
ATOM 753 O O . GLU A 1 104 ? 9.099 21.979 17.543 1.00 16.71 92 GLU A O 1
ATOM 759 N N . VAL A 1 105 ? 10.106 22.202 19.535 1.00 19.01 93 VAL A N 1
ATOM 760 C CA . VAL A 1 105 ? 11.423 22.436 18.915 1.00 16.30 93 VAL A CA 1
ATOM 761 C C . VAL A 1 105 ? 11.894 21.185 18.167 1.00 16.52 93 VAL A C 1
ATOM 762 O O . VAL A 1 105 ? 12.313 21.249 16.992 1.00 15.76 93 VAL A O 1
ATOM 766 N N . LEU A 1 106 ? 11.793 20.033 18.830 1.00 15.83 94 LEU A N 1
ATOM 767 C CA . LEU A 1 106 ? 12.248 18.787 18.219 1.00 15.39 94 LEU A CA 1
ATOM 768 C C . LEU A 1 106 ? 11.511 18.416 16.921 1.00 14.92 94 LEU A C 1
ATOM 769 O O . LEU A 1 106 ? 12.130 17.894 15.983 1.00 16.68 94 LEU A O 1
ATOM 774 N N . ALA A 1 107 ? 10.197 18.638 16.876 1.00 13.97 95 ALA A N 1
ATOM 775 C CA . ALA A 1 107 ? 9.428 18.352 15.669 1.00 14.28 95 ALA A CA 1
ATOM 776 C C . ALA A 1 107 ? 9.935 19.319 14.576 1.00 14.91 95 ALA A C 1
ATOM 777 O O . ALA A 1 107 ? 10.079 18.935 13.416 1.00 15.04 95 ALA A O 1
ATOM 779 N N . MET A 1 108 ? 10.196 20.574 14.953 1.00 14.41 96 MET A N 1
ATOM 780 C CA . MET A 1 108 ? 10.711 21.568 13.991 1.00 15.44 96 MET A CA 1
ATOM 781 C C . MET A 1 108 ? 12.041 21.022 13.414 1.00 15.50 96 MET A C 1
ATOM 782 O O . MET A 1 108 ? 12.254 20.946 12.187 1.00 14.94 96 MET A O 1
ATOM 787 N N . VAL A 1 109 ? 12.921 20.599 14.310 1.00 15.49 97 VAL A N 1
ATOM 788 C CA . VAL A 1 109 ? 14.210 20.063 13.882 1.00 15.91 97 VAL A CA 1
ATOM 789 C C . VAL A 1 109 ? 14.007 18.847 12.991 1.00 15.29 97 VAL A C 1
ATOM 790 O O . VAL A 1 109 ? 14.646 18.723 11.949 1.00 14.22 97 VAL A O 1
ATOM 794 N N . SER A 1 110 ? 13.078 17.972 13.377 1.00 14.51 98 SER A N 1
ATOM 795 C CA . SER A 1 110 ? 12.803 16.775 12.601 1.00 14.20 98 SER A CA 1
ATOM 796 C C . SER A 1 110 ? 12.317 17.103 11.197 1.00 16.65 98 SER A C 1
ATOM 797 O O . SER A 1 110 ? 12.764 16.510 10.222 1.00 16.19 98 SER A O 1
ATOM 800 N N . ARG A 1 111 ? 11.400 18.054 11.091 1.00 17.82 99 ARG A N 1
ATOM 801 C CA . ARG A 1 111 ? 10.884 18.421 9.784 1.00 18.80 99 ARG A CA 1
ATOM 802 C C . ARG A 1 111 ? 11.983 18.989 8.891 1.00 20.06 99 ARG A C 1
ATOM 803 O O . ARG A 1 111 ? 12.072 18.669 7.699 1.00 19.63 99 ARG A O 1
ATOM 811 N N . LYS A 1 112 ? 12.838 19.811 9.469 1.00 20.92 100 LYS A N 1
ATOM 812 C CA . LYS A 1 112 ? 13.924 20.404 8.699 1.00 22.63 100 LYS A CA 1
ATOM 813 C C . LYS A 1 112 ? 14.834 19.349 8.084 1.00 23.14 100 LYS A C 1
ATOM 814 O O . LYS A 1 112 ? 15.472 19.575 7.058 1.00 20.59 100 LYS A O 1
ATOM 820 N N . MET A 1 113 ? 14.875 18.192 8.732 1.00 21.91 101 MET A N 1
ATOM 821 C CA . MET A 1 113 ? 15.686 17.062 8.331 1.00 22.35 101 MET A CA 1
ATOM 822 C C . MET A 1 113 ? 14.881 16.106 7.411 1.00 22.35 101 MET A C 1
ATOM 823 O O . MET A 1 113 ? 15.420 15.102 6.911 1.00 20.29 101 MET A O 1
ATOM 828 N N . ASN A 1 114 ? 13.603 16.427 7.179 1.00 19.01 102 ASN A N 1
ATOM 829 C CA . ASN A 1 114 ? 12.713 15.562 6.374 1.00 20.59 102 ASN A CA 1
ATOM 830 C C . ASN A 1 114 ? 12.664 14.173 7.045 1.00 17.68 102 ASN A C 1
ATOM 831 O O . ASN A 1 114 ? 12.568 13.147 6.373 1.00 15.84 102 ASN A O 1
ATOM 836 N N . LEU A 1 115 ? 12.705 14.166 8.377 1.00 17.27 103 LEU A N 1
ATOM 837 C CA . LEU A 1 115 ? 12.697 12.916 9.143 1.00 17.70 103 LEU A CA 1
ATOM 838 C C . LEU A 1 115 ? 11.454 12.048 8.836 1.00 16.79 103 LEU A C 1
ATOM 839 O O . LEU A 1 115 ? 11.538 10.818 8.775 1.00 15.18 103 LEU A O 1
ATOM 844 N N . GLY A 1 116 ? 10.310 12.704 8.645 1.00 15.38 104 GLY A N 1
ATOM 845 C CA . GLY A 1 116 ? 9.081 12.005 8.339 1.00 15.27 104 GLY A CA 1
ATOM 846 C C . GLY A 1 116 ? 9.180 11.052 7.151 1.00 17.47 104 GLY A C 1
ATOM 847 O O . GLY A 1 116 ? 8.505 10.030 7.122 1.00 20.26 104 GLY A O 1
ATOM 848 N N . LYS A 1 117 ? 9.997 11.391 6.160 1.00 17.37 105 LYS A N 1
ATOM 849 C CA . LYS A 1 117 ? 10.189 10.548 4.978 1.00 17.05 105 LYS A CA 1
ATOM 850 C C . LYS A 1 117 ? 10.734 9.175 5.333 1.00 15.58 105 LYS A C 1
ATOM 851 O O . LYS A 1 117 ? 10.382 8.178 4.698 1.00 16.27 105 LYS A O 1
ATOM 857 N N . PHE A 1 118 ? 11.620 9.141 6.330 1.00 13.68 106 PHE A N 1
ATOM 858 C CA . PHE A 1 118 ? 12.308 7.907 6.720 1.00 13.95 106 PHE A CA 1
ATOM 859 C C . PHE A 1 118 ? 11.724 7.062 7.853 1.00 12.58 106 PHE A C 1
ATOM 860 O O . PHE A 1 118 ? 12.285 6.015 8.193 1.00 15.10 106 PHE A O 1
ATOM 868 N N . LEU A 1 119 ? 10.605 7.480 8.427 1.00 13.03 107 LEU A N 1
ATOM 869 C CA . LEU A 1 119 ? 9.989 6.698 9.519 1.00 13.69 107 LEU A CA 1
ATOM 870 C C . LEU A 1 119 ? 9.322 5.429 9.033 1.00 11.36 107 LEU A C 1
ATOM 871 O O . LEU A 1 119 ? 8.814 5.378 7.919 1.00 10.90 107 LEU A O 1
ATOM 876 N N . PHE A 1 120 ? 9.322 4.401 9.874 1.00 9.79 108 PHE A N 1
ATOM 877 C CA . PHE A 1 120 ? 8.650 3.184 9.500 1.00 10.72 108 PHE A CA 1
ATOM 878 C C . PHE A 1 120 ? 7.395 3.204 10.372 1.00 11.67 108 PHE A C 1
ATOM 879 O O . PHE A 1 120 ? 7.465 3.276 11.599 1.00 10.29 108 PHE A O 1
ATOM 887 N N . LEU A 1 121 ? 6.252 3.147 9.711 1.00 11.12 109 LEU A N 1
ATOM 888 C CA . LEU A 1 121 ? 4.956 3.205 10.380 1.00 12.06 109 LEU A CA 1
ATOM 889 C C . LEU A 1 121 ? 4.092 2.060 9.930 1.00 12.62 109 LEU A C 1
ATOM 890 O O . LEU A 1 121 ? 4.213 1.609 8.781 1.00 13.51 109 LEU A O 1
ATOM 895 N N . GLY A 1 122 ? 3.209 1.609 10.821 1.00 13.52 110 GLY A N 1
ATOM 896 C CA . GLY A 1 122 ? 2.269 0.558 10.473 1.00 11.81 110 GLY A CA 1
ATOM 897 C C . GLY A 1 122 ? 1.301 1.164 9.455 1.00 14.02 110 GLY A C 1
ATOM 898 O O . GLY A 1 122 ? 1.180 2.379 9.376 1.00 11.09 110 GLY A O 1
ATOM 899 N N . LYS A 1 123 ? 0.631 0.328 8.664 1.00 14.68 111 LYS A N 1
ATOM 900 C CA . LYS A 1 123 ? -0.289 0.848 7.656 1.00 18.00 111 LYS A CA 1
ATOM 901 C C . LYS A 1 123 ? -1.397 1.760 8.224 1.00 15.90 111 LYS A C 1
ATOM 902 O O . LYS A 1 123 ? -1.689 2.811 7.662 1.00 16.31 111 LYS A O 1
ATOM 908 N N . GLY A 1 124 ? -2.006 1.373 9.342 1.00 16.21 112 GLY A N 1
ATOM 909 C CA . GLY A 1 124 ? -3.053 2.191 9.920 1.00 16.37 112 GLY A CA 1
ATOM 910 C C . GLY A 1 124 ? -2.533 3.560 10.368 1.00 15.70 112 GLY A C 1
ATOM 911 O O . GLY A 1 124 ? -3.187 4.598 10.182 1.00 12.76 112 GLY A O 1
ATOM 912 N N . GLU A 1 125 ? -1.340 3.564 10.945 1.00 14.04 113 GLU A N 1
ATOM 913 C CA . GLU A 1 125 ? -0.720 4.797 11.433 1.00 16.46 113 GLU A CA 1
ATOM 914 C C . GLU A 1 125 ? -0.441 5.703 10.230 1.00 15.38 113 GLU A C 1
ATOM 915 O O . GLU A 1 125 ? -0.642 6.922 10.278 1.00 15.96 113 GLU A O 1
ATOM 921 N N . GLU A 1 126 ? -0.007 5.089 9.141 1.00 15.67 114 GLU A N 1
ATOM 922 C CA . GLU A 1 126 ? 0.285 5.806 7.906 1.00 17.73 114 GLU A CA 1
ATOM 923 C C . GLU A 1 126 ? -1.010 6.469 7.370 1.00 17.53 114 GLU A C 1
ATOM 924 O O . GLU A 1 126 ? -1.024 7.667 7.050 1.00 16.58 114 GLU A O 1
ATOM 930 N N . LYS A 1 127 ? -2.080 5.669 7.278 1.00 14.94 115 LYS A N 1
ATOM 931 C CA . LYS A 1 127 ? -3.421 6.100 6.791 1.00 16.05 115 LYS A CA 1
ATOM 932 C C . LYS A 1 127 ? -4.014 7.246 7.655 1.00 14.61 115 LYS A C 1
ATOM 933 O O . LYS A 1 127 ? -4.770 8.075 7.169 1.00 12.76 115 LYS A O 1
ATOM 939 N N . THR A 1 128 ? -3.688 7.278 8.944 1.00 15.40 116 THR A N 1
ATOM 940 C CA . THR A 1 128 ? -4.237 8.318 9.814 1.00 15.89 116 THR A CA 1
ATOM 941 C C . THR A 1 128 ? -3.340 9.503 10.176 1.00 17.02 116 THR A C 1
ATOM 942 O O . THR A 1 128 ? -3.511 10.134 11.228 1.00 17.79 116 THR A O 1
ATOM 946 N N . GLY A 1 129 ? -2.360 9.791 9.332 1.00 14.21 117 GLY A N 1
ATOM 947 C CA . GLY A 1 129 ? -1.537 10.965 9.574 1.00 16.10 117 GLY A CA 1
ATOM 948 C C . GLY A 1 129 ? -0.329 10.889 10.486 1.00 15.40 117 GLY A C 1
ATOM 949 O O . GLY A 1 129 ? 0.324 11.916 10.755 1.00 14.22 117 GLY A O 1
ATOM 950 N N . GLY A 1 130 ? 0.026 9.688 10.919 1.00 12.49 118 GLY A N 1
ATOM 951 C CA . GLY A 1 130 ? 1.150 9.582 11.830 1.00 13.24 118 GLY A CA 1
ATOM 952 C C . GLY A 1 130 ? 2.467 10.167 11.350 1.00 12.56 118 GLY A C 1
ATOM 953 O O . GLY A 1 130 ? 3.268 10.625 12.164 1.00 14.90 118 GLY A O 1
ATOM 954 N N . ARG A 1 131 ? 2.700 10.174 10.043 1.00 13.26 119 ARG A N 1
ATOM 955 C CA . ARG A 1 131 ? 3.971 10.677 9.505 1.00 14.47 119 ARG A CA 1
ATOM 956 C C . ARG A 1 131 ? 4.132 12.210 9.713 1.00 16.10 119 ARG A C 1
ATOM 957 O O . ARG A 1 131 ? 5.251 12.761 9.636 1.00 13.74 119 ARG A O 1
ATOM 965 N N . ASP A 1 132 ? 3.024 12.874 10.044 1.00 13.70 120 ASP A N 1
ATOM 966 C CA . ASP A 1 132 ? 3.006 14.327 10.276 1.00 15.80 120 ASP A CA 1
ATOM 967 C C . ASP A 1 132 ? 2.803 14.641 11.765 1.00 15.89 120 ASP A C 1
ATOM 968 O O . ASP A 1 132 ? 2.691 15.805 12.148 1.00 16.28 120 ASP A O 1
ATOM 973 N N . ARG A 1 133 ? 2.746 13.608 12.606 1.00 15.42 121 ARG A N 1
ATOM 974 C CA . ARG A 1 133 ? 2.486 13.811 14.025 1.00 16.56 121 ARG A CA 1
ATOM 975 C C . ARG A 1 133 ? 3.687 14.314 14.816 1.00 15.75 121 ARG A C 1
ATOM 976 O O . ARG A 1 133 ? 4.723 13.639 14.890 1.00 14.15 121 ARG A O 1
ATOM 984 N N . ASP A 1 134 ? 3.542 15.510 15.391 1.00 13.69 122 ASP A N 1
ATOM 985 C CA . ASP A 1 134 ? 4.592 16.129 16.180 1.00 14.95 122 ASP A CA 1
ATOM 986 C C . ASP A 1 134 ? 5.207 15.143 17.185 1.00 13.02 122 ASP A C 1
ATOM 987 O O . ASP A 1 134 ? 6.420 15.032 17.274 1.00 11.81 122 ASP A O 1
ATOM 992 N N . SER A 1 135 ? 4.375 14.435 17.935 1.00 13.67 123 SER A N 1
ATOM 993 C CA . SER A 1 135 ? 4.897 13.500 18.940 1.00 14.79 123 SER A CA 1
ATOM 994 C C . SER A 1 135 ? 5.747 12.390 18.327 1.00 13.43 123 SER A C 1
ATOM 995 O O . SER A 1 135 ? 6.790 12.026 18.861 1.00 14.10 123 SER A O 1
ATOM 998 N N . ILE A 1 136 ? 5.303 11.836 17.207 1.00 12.37 124 ILE A N 1
ATOM 999 C CA . ILE A 1 136 ? 6.050 10.756 16.575 1.00 11.16 124 ILE A CA 1
ATOM 1000 C C . ILE A 1 136 ? 7.385 11.297 16.036 1.00 12.65 124 ILE A C 1
ATOM 1001 O O . ILE A 1 136 ? 8.434 10.649 16.148 1.00 9.84 124 ILE A O 1
ATOM 1006 N N . LEU A 1 137 ? 7.356 12.500 15.469 1.00 10.98 125 LEU A N 1
ATOM 1007 C CA . LEU A 1 137 ? 8.583 13.054 14.917 1.00 11.37 125 LEU A CA 1
ATOM 1008 C C . LEU A 1 137 ? 9.576 13.363 16.029 1.00 13.55 125 LEU A C 1
ATOM 1009 O O . LEU A 1 137 ? 10.750 13.027 15.919 1.00 13.59 125 LEU A O 1
ATOM 1014 N N . ALA A 1 138 ? 9.099 14.020 17.085 1.00 12.76 126 ALA A N 1
ATOM 1015 C CA . ALA A 1 138 ? 9.961 14.396 18.200 1.00 13.47 126 ALA A CA 1
ATOM 1016 C C . ALA A 1 138 ? 10.562 13.142 18.808 1.00 14.11 126 ALA A C 1
ATOM 1017 O O . ALA A 1 138 ? 11.767 13.085 19.090 1.00 13.37 126 ALA A O 1
ATOM 1019 N N . ASP A 1 139 ? 9.697 12.150 19.048 1.00 13.17 127 ASP A N 1
ATOM 1020 C CA . ASP A 1 139 ? 10.145 10.865 19.601 1.00 12.35 127 ASP A CA 1
ATOM 1021 C C . ASP A 1 139 ? 11.223 10.231 18.719 1.00 11.45 127 ASP A C 1
ATOM 1022 O O . ASP A 1 139 ? 12.253 9.748 19.227 1.00 13.71 127 ASP A O 1
ATOM 1027 N N . ALA A 1 140 ? 10.980 10.172 17.410 1.00 9.84 128 ALA A N 1
ATOM 1028 C CA . ALA A 1 140 ? 11.977 9.560 16.533 1.00 9.99 128 ALA A CA 1
ATOM 1029 C C . ALA A 1 140 ? 13.283 10.359 16.582 1.00 11.00 128 ALA A C 1
ATOM 1030 O O . ALA A 1 140 ? 14.376 9.784 16.480 1.00 10.65 128 ALA A O 1
ATOM 1032 N N . PHE A 1 141 ? 13.182 11.673 16.773 1.00 9.85 129 PHE A N 1
ATOM 1033 C CA . PHE A 1 141 ? 14.415 12.458 16.783 1.00 13.22 129 PHE A CA 1
ATOM 1034 C C . PHE A 1 141 ? 15.259 12.090 18.001 1.00 12.14 129 PHE A C 1
ATOM 1035 O O . PHE A 1 141 ? 16.468 11.948 17.896 1.00 11.55 129 PHE A O 1
ATOM 1043 N N . GLU A 1 142 ? 14.602 11.963 19.146 1.00 12.87 130 GLU A N 1
ATOM 1044 C CA . GLU A 1 142 ? 15.282 11.588 20.384 1.00 12.99 130 GLU A CA 1
ATOM 1045 C C . GLU A 1 142 ? 15.918 10.200 20.229 1.00 11.46 130 GLU A C 1
ATOM 1046 O O . GLU A 1 142 ? 17.041 9.975 20.685 1.00 11.74 130 GLU A O 1
ATOM 1052 N N . ALA A 1 143 ? 15.179 9.279 19.615 1.00 10.45 131 ALA A N 1
ATOM 1053 C CA . ALA A 1 143 ? 15.678 7.924 19.381 1.00 10.35 131 ALA A CA 1
ATOM 1054 C C . ALA A 1 143 ? 16.930 8.005 18.473 1.00 12.22 131 ALA A C 1
ATOM 1055 O O . ALA A 1 143 ? 17.925 7.298 18.679 1.00 10.78 131 ALA A O 1
ATOM 1057 N N . LEU A 1 144 ? 16.889 8.901 17.490 1.00 13.65 132 LEU A N 1
ATOM 1058 C CA . LEU A 1 144 ? 18.017 9.051 16.568 1.00 13.74 132 LEU A CA 1
ATOM 1059 C C . LEU A 1 144 ? 19.253 9.517 17.347 1.00 13.95 132 LEU A C 1
ATOM 1060 O O . LEU A 1 144 ? 20.355 9.010 17.133 1.00 13.72 132 LEU A O 1
ATOM 1065 N N . LEU A 1 145 ? 19.066 10.466 18.259 1.00 13.38 133 LEU A N 1
ATOM 1066 C CA . LEU A 1 145 ? 20.205 10.942 19.047 1.00 14.56 133 LEU A CA 1
ATOM 1067 C C . LEU A 1 145 ? 20.810 9.776 19.827 1.00 14.57 133 LEU A C 1
ATOM 1068 O O . LEU A 1 145 ? 22.033 9.671 19.930 1.00 13.68 133 LEU A O 1
ATOM 1073 N N . ALA A 1 146 ? 19.965 8.922 20.413 1.00 12.06 134 ALA A N 1
ATOM 1074 C CA . ALA A 1 146 ? 20.494 7.759 21.140 1.00 11.93 134 ALA A CA 1
ATOM 1075 C C . ALA A 1 146 ? 21.251 6.820 20.190 1.00 11.01 134 ALA A C 1
ATOM 1076 O O . ALA A 1 146 ? 22.284 6.274 20.567 1.00 12.89 134 ALA A O 1
ATOM 1078 N N . ALA A 1 147 ? 20.729 6.607 18.979 1.00 8.73 135 ALA A N 1
ATOM 1079 C CA . ALA A 1 147 ? 21.377 5.742 18.008 1.00 10.46 135 ALA A CA 1
ATOM 1080 C C . ALA A 1 147 ? 22.752 6.304 17.618 1.00 11.91 135 ALA A C 1
ATOM 1081 O O . ALA A 1 147 ? 23.752 5.559 17.566 1.00 11.56 135 ALA A O 1
ATOM 1083 N N . ILE A 1 148 ? 22.805 7.608 17.341 1.00 11.45 136 ILE A N 1
ATOM 1084 C CA . ILE A 1 148 ? 24.084 8.234 17.004 1.00 11.53 136 ILE A CA 1
ATOM 1085 C C . ILE A 1 148 ? 25.043 8.141 18.233 1.00 12.02 136 ILE A C 1
ATOM 1086 O O . ILE A 1 148 ? 26.251 7.817 18.102 1.00 10.15 136 ILE A O 1
ATOM 1091 N N . TYR A 1 149 ? 24.494 8.415 19.410 1.00 9.45 137 TYR A N 1
ATOM 1092 C CA . TYR A 1 149 ? 25.273 8.349 20.652 1.00 13.19 137 TYR A CA 1
ATOM 1093 C C . TYR A 1 149 ? 25.886 6.956 20.806 1.00 13.47 137 TYR A C 1
ATOM 1094 O O . TYR A 1 149 ? 27.095 6.825 21.038 1.00 14.62 137 TYR A O 1
ATOM 1103 N N . LEU A 1 150 ? 25.056 5.925 20.670 1.00 11.95 138 LEU A N 1
ATOM 1104 C CA . LEU A 1 150 ? 25.518 4.559 20.771 1.00 14.18 138 LEU A CA 1
ATOM 1105 C C . LEU A 1 150 ? 26.467 4.157 19.642 1.00 16.53 138 LEU A C 1
ATOM 1106 O O . LEU A 1 150 ? 27.441 3.466 19.881 1.00 13.52 138 LEU A O 1
ATOM 1111 N N . ASP A 1 151 ? 26.184 4.587 18.416 1.00 13.38 139 ASP A N 1
ATOM 1112 C CA . ASP A 1 151 ? 27.017 4.211 17.276 1.00 14.88 139 ASP A CA 1
ATOM 1113 C C . ASP A 1 151 ? 28.360 4.945 17.194 1.00 15.35 139 ASP A C 1
ATOM 1114 O O . ASP A 1 151 ? 29.394 4.323 16.972 1.00 14.43 139 ASP A O 1
ATOM 1119 N N . GLN A 1 152 ? 28.320 6.258 17.387 1.00 16.01 140 GLN A N 1
ATOM 1120 C CA . GLN A 1 152 ? 29.485 7.121 17.209 1.00 16.49 140 GLN A CA 1
ATOM 1121 C C . GLN A 1 152 ? 29.890 8.014 18.361 1.00 17.61 140 GLN A C 1
ATOM 1122 O O . GLN A 1 152 ? 30.885 8.706 18.258 1.00 19.76 140 GLN A O 1
ATOM 1128 N N . GLY A 1 153 ? 29.107 8.045 19.437 1.00 17.11 141 GLY A N 1
ATOM 1129 C CA . GLY A 1 153 ? 29.492 8.855 20.578 1.00 16.39 141 GLY A CA 1
ATOM 1130 C C . GLY A 1 153 ? 28.952 10.261 20.709 1.00 15.72 141 GLY A C 1
ATOM 1131 O O . GLY A 1 153 ? 28.434 10.839 19.752 1.00 14.28 141 GLY A O 1
ATOM 1132 N N . TYR A 1 154 ? 29.111 10.809 21.916 1.00 14.24 142 TYR A N 1
ATOM 1133 C CA . TYR A 1 154 ? 28.660 12.154 22.256 1.00 15.90 142 TYR A CA 1
ATOM 1134 C C . TYR A 1 154 ? 29.320 13.249 21.409 1.00 17.68 142 TYR A C 1
ATOM 1135 O O . TYR A 1 154 ? 28.680 14.257 21.100 1.00 17.15 142 TYR A O 1
ATOM 1144 N N . GLU A 1 155 ? 30.586 13.074 21.033 1.00 15.64 143 GLU A N 1
ATOM 1145 C CA . GLU A 1 155 ? 31.253 14.101 20.232 1.00 18.87 143 GLU A CA 1
ATOM 1146 C C . GLU A 1 155 ? 30.594 14.242 18.877 1.00 16.23 143 GLU A C 1
ATOM 1147 O O . GLU A 1 155 ? 30.550 15.332 18.318 1.00 13.72 143 GLU A O 1
ATOM 1153 N N . LYS A 1 156 ? 30.092 13.138 18.344 1.00 15.27 144 LYS A N 1
ATOM 1154 C CA . LYS A 1 156 ? 29.428 13.199 17.039 1.00 17.17 144 LYS A CA 1
ATOM 1155 C C . LYS A 1 156 ? 28.130 14.001 17.156 1.00 17.49 144 LYS A C 1
ATOM 1156 O O . LYS A 1 156 ? 27.754 14.767 16.251 1.00 16.50 144 LYS A O 1
ATOM 1162 N N . ILE A 1 157 ? 27.411 13.785 18.260 1.00 18.62 145 ILE A N 1
ATOM 1163 C CA . ILE A 1 157 ? 26.181 14.518 18.499 1.00 18.56 145 ILE A CA 1
ATOM 1164 C C . ILE A 1 157 ? 26.506 16.037 18.484 1.00 20.09 145 ILE A C 1
ATOM 1165 O O . ILE A 1 157 ? 25.805 16.851 17.848 1.00 17.81 145 ILE A O 1
ATOM 1170 N N . LYS A 1 158 ? 27.572 16.435 19.165 1.00 18.48 146 LYS A N 1
ATOM 1171 C CA . LYS A 1 158 ? 27.904 17.858 19.162 1.00 19.38 146 LYS A CA 1
ATOM 1172 C C . LYS A 1 158 ? 28.278 18.280 17.747 1.00 19.05 146 LYS A C 1
ATOM 1173 O O . LYS A 1 158 ? 27.819 19.293 17.248 1.00 19.26 146 LYS A O 1
ATOM 1179 N N . GLU A 1 159 ? 29.105 17.486 17.089 1.00 19.88 147 GLU A N 1
ATOM 1180 C CA . GLU A 1 159 ? 29.495 17.802 15.737 1.00 20.82 147 GLU A CA 1
ATOM 1181 C C . GLU A 1 159 ? 28.272 18.099 14.842 1.00 20.97 147 GLU A C 1
ATOM 1182 O O . GLU A 1 159 ? 28.214 19.094 14.129 1.00 15.99 147 GLU A O 1
ATOM 1188 N N . LEU A 1 160 ? 27.289 17.213 14.878 1.00 19.06 148 LEU A N 1
ATOM 1189 C CA . LEU A 1 160 ? 26.112 17.376 14.023 1.00 19.19 148 LEU A CA 1
ATOM 1190 C C . LEU A 1 160 ? 25.073 18.415 14.438 1.00 19.13 148 LEU A C 1
ATOM 1191 O O . LEU A 1 160 ? 24.380 18.980 13.586 1.00 21.53 148 LEU A O 1
ATOM 1196 N N . PHE A 1 161 ? 24.980 18.681 15.732 1.00 15.33 149 PHE A N 1
ATOM 1197 C CA . PHE A 1 161 ? 23.881 19.491 16.258 1.00 16.75 149 PHE A CA 1
ATOM 1198 C C . PHE A 1 161 ? 24.163 20.654 17.178 1.00 16.62 149 PHE A C 1
ATOM 1199 O O . PHE A 1 161 ? 23.261 21.430 17.459 1.00 19.49 149 PHE A O 1
ATOM 1207 N N . GLU A 1 162 ? 25.378 20.772 17.682 1.00 18.24 150 GLU A N 1
ATOM 1208 C CA . GLU A 1 162 ? 25.636 21.863 18.605 1.00 19.91 150 GLU A CA 1
ATOM 1209 C C . GLU A 1 162 ? 25.382 23.254 18.034 1.00 20.21 150 GLU A C 1
ATOM 1210 O O . GLU A 1 162 ? 24.785 24.086 18.698 1.00 20.00 150 GLU A O 1
ATOM 1216 N N . GLN A 1 163 ? 25.829 23.501 16.810 1.00 21.60 151 GLN A N 1
ATOM 1217 C CA . GLN A 1 163 ? 25.684 24.821 16.196 1.00 22.09 151 GLN A CA 1
ATOM 1218 C C . GLN A 1 163 ? 24.218 25.145 16.037 1.00 21.77 151 GLN A C 1
ATOM 1219 O O . GLN A 1 163 ? 23.778 26.230 16.344 1.00 22.94 151 GLN A O 1
ATOM 1225 N N . GLU A 1 164 ? 23.460 24.178 15.566 1.00 20.86 152 GLU A N 1
ATOM 1226 C CA . GLU A 1 164 ? 22.040 24.373 15.365 1.00 21.46 152 GLU A CA 1
ATOM 1227 C C . GLU A 1 164 ? 21.327 24.644 16.674 1.00 20.50 152 GLU A C 1
ATOM 1228 O O . GLU A 1 164 ? 20.483 25.540 16.747 1.00 18.70 152 GLU A O 1
ATOM 1234 N N . PHE A 1 165 ? 21.657 23.880 17.717 1.00 19.11 153 PHE A N 1
ATOM 1235 C CA . PHE A 1 165 ? 20.983 24.089 18.996 1.00 18.83 153 PHE A CA 1
ATOM 1236 C C . PHE A 1 165 ? 21.456 25.306 19.766 1.00 16.56 153 PHE A C 1
ATOM 1237 O O . PHE A 1 165 ? 20.695 25.885 20.495 1.00 15.75 153 PHE A O 1
ATOM 1245 N N . GLU A 1 166 ? 22.712 25.679 19.595 1.00 17.11 154 GLU A N 1
ATOM 1246 C CA . GLU A 1 166 ? 23.212 26.885 20.207 1.00 18.63 154 GLU A CA 1
ATOM 1247 C C . GLU A 1 166 ? 22.340 28.048 19.689 1.00 17.84 154 GLU A C 1
ATOM 1248 O O . GLU A 1 166 ? 21.992 28.956 20.446 1.00 16.71 154 GLU A O 1
ATOM 1254 N N . PHE A 1 167 ? 21.962 27.992 18.408 1.00 17.33 155 PHE A N 1
ATOM 1255 C CA . PHE A 1 167 ? 21.131 29.035 17.818 1.00 16.92 155 PHE A CA 1
ATOM 1256 C C . PHE A 1 167 ? 19.746 29.066 18.458 1.00 16.58 155 PHE A C 1
ATOM 1257 O O . PHE A 1 167 ? 19.261 30.142 18.819 1.00 16.10 155 PHE A O 1
ATOM 1265 N N . TYR A 1 168 ? 19.109 27.900 18.597 1.00 16.96 156 TYR A N 1
ATOM 1266 C CA . TYR A 1 168 ? 17.783 27.839 19.203 1.00 18.02 156 TYR A CA 1
ATOM 1267 C C . TYR A 1 168 ? 17.854 28.304 20.667 1.00 18.20 156 TYR A C 1
ATOM 1268 O O . TYR A 1 168 ? 17.030 29.068 21.139 1.00 17.76 156 TYR A O 1
ATOM 1277 N N . ILE A 1 169 ? 18.853 27.828 21.392 1.00 18.32 157 ILE A N 1
ATOM 1278 C CA . ILE A 1 169 ? 18.983 28.239 22.781 1.00 19.22 157 ILE A CA 1
ATOM 1279 C C . ILE A 1 169 ? 19.202 29.762 22.909 1.00 20.00 157 ILE A C 1
ATOM 1280 O O . ILE A 1 169 ? 18.666 30.389 23.839 1.00 20.84 157 ILE A O 1
ATOM 1285 N N . GLU A 1 170 ? 19.954 30.364 21.985 1.00 20.70 158 GLU A N 1
ATOM 1286 C CA . GLU A 1 170 ? 20.198 31.814 22.044 1.00 21.99 158 GLU A CA 1
ATOM 1287 C C . GLU A 1 170 ? 18.858 32.532 21.860 1.00 22.07 158 GLU A C 1
ATOM 1288 O O . GLU A 1 170 ? 18.536 33.456 22.602 1.00 22.07 158 GLU A O 1
ATOM 1294 N N . LYS A 1 171 ? 18.071 32.106 20.869 1.00 20.75 159 LYS A N 1
ATOM 1295 C CA . LYS A 1 171 ? 16.762 32.723 20.621 1.00 20.62 159 LYS A CA 1
ATOM 1296 C C . LYS A 1 171 ? 15.892 32.655 21.880 1.00 21.63 159 LYS A C 1
ATOM 1297 O O . LYS A 1 171 ? 15.312 33.654 22.330 1.00 21.56 159 LYS A O 1
ATOM 1303 N N . ILE A 1 172 ? 15.783 31.456 22.444 1.00 21.56 160 ILE A N 1
ATOM 1304 C CA . ILE A 1 172 ? 14.974 31.275 23.628 1.00 21.53 160 ILE A CA 1
ATOM 1305 C C . ILE A 1 172 ? 15.517 32.080 24.824 1.00 22.77 160 ILE A C 1
ATOM 1306 O O . ILE A 1 172 ? 14.753 32.743 25.534 1.00 21.02 160 ILE A O 1
ATOM 1311 N N . MET A 1 173 ? 16.830 32.057 25.030 1.00 22.72 161 MET A N 1
ATOM 1312 C CA . MET A 1 173 ? 17.377 32.772 26.178 1.00 24.83 161 MET A CA 1
ATOM 1313 C C . MET A 1 173 ? 17.032 34.261 26.068 1.00 26.28 161 MET A C 1
ATOM 1314 O O . MET A 1 173 ? 16.713 34.901 27.073 1.00 25.33 161 MET A O 1
ATOM 1319 N N . LYS A 1 174 ? 17.072 34.793 24.840 1.00 27.15 162 LYS A N 1
ATOM 1320 C CA . LYS A 1 174 ? 16.771 36.207 24.578 1.00 29.12 162 LYS A CA 1
ATOM 1321 C C . LYS A 1 174 ? 15.284 36.523 24.530 1.00 29.85 162 LYS A C 1
ATOM 1322 O O . LYS A 1 174 ? 14.899 37.664 24.227 1.00 28.46 162 LYS A O 1
ATOM 1328 N N . GLY A 1 175 ? 14.463 35.513 24.821 1.00 28.97 163 GLY A N 1
ATOM 1329 C CA . GLY A 1 175 ? 13.023 35.671 24.798 1.00 29.13 163 GLY A CA 1
ATOM 1330 C C . GLY A 1 175 ? 12.458 35.960 23.413 1.00 30.00 163 GLY A C 1
ATOM 1331 O O . GLY A 1 175 ? 11.394 36.576 23.287 1.00 30.58 163 GLY A O 1
ATOM 1332 N N . GLU A 1 176 ? 13.165 35.539 22.373 1.00 29.45 164 GLU A N 1
ATOM 1333 C CA . GLU A 1 176 ? 12.704 35.755 20.996 1.00 28.93 164 GLU A CA 1
ATOM 1334 C C . GLU A 1 176 ? 11.917 34.517 20.606 1.00 28.79 164 GLU A C 1
ATOM 1335 O O . GLU A 1 176 ? 12.379 33.404 20.789 1.00 28.27 164 GLU A O 1
ATOM 1341 N N . MET A 1 177 ? 10.718 34.694 20.086 1.00 29.62 165 MET A N 1
ATOM 1342 C CA . MET A 1 177 ? 9.931 33.535 19.719 1.00 29.59 165 MET A CA 1
ATOM 1343 C C . MET A 1 177 ? 10.668 32.689 18.686 1.00 29.02 165 MET A C 1
ATOM 1344 O O . MET A 1 177 ? 11.283 33.221 17.747 1.00 27.66 165 MET A O 1
ATOM 1349 N N . LEU A 1 178 ? 10.613 31.371 18.875 1.00 26.20 166 LEU A N 1
ATOM 1350 C CA . LEU A 1 178 ? 11.286 30.427 17.991 1.00 26.04 166 LEU A CA 1
ATOM 1351 C C . LEU A 1 178 ? 10.344 29.573 17.150 1.00 25.97 166 LEU A C 1
ATOM 1352 O O . LEU A 1 178 ? 9.491 28.853 17.684 1.00 27.28 166 LEU A O 1
ATOM 1357 N N . PHE A 1 179 ? 10.514 29.646 15.834 1.00 24.30 167 PHE A N 1
ATOM 1358 C CA . PHE A 1 179 ? 9.711 28.874 14.877 1.00 22.42 167 PHE A CA 1
ATOM 1359 C C . PHE A 1 179 ? 10.437 28.851 13.517 1.00 21.62 167 PHE A C 1
ATOM 1360 O O . PHE A 1 179 ? 11.537 29.384 13.410 1.00 19.87 167 PHE A O 1
ATOM 1368 N N . ASP A 1 180 ? 9.853 28.215 12.499 1.00 19.84 168 ASP A N 1
ATOM 1369 C CA . ASP A 1 180 ? 10.456 28.148 11.169 1.00 20.36 168 ASP A CA 1
ATOM 1370 C C . ASP A 1 180 ? 10.345 29.563 10.565 1.00 19.56 168 ASP A C 1
ATOM 1371 O O . ASP A 1 180 ? 9.381 29.866 9.878 1.00 18.55 168 ASP A O 1
ATOM 1376 N N . TYR A 1 181 ? 11.322 30.404 10.847 1.00 17.17 169 TYR A N 1
ATOM 1377 C CA . TYR A 1 181 ? 11.315 31.778 10.361 1.00 19.00 169 TYR A CA 1
ATOM 1378 C C . TYR A 1 181 ? 11.106 31.934 8.852 1.00 17.39 169 TYR A C 1
ATOM 1379 O O . TYR A 1 181 ? 10.260 32.702 8.412 1.00 19.42 169 TYR A O 1
ATOM 1388 N N . LYS A 1 182 ? 11.894 31.225 8.059 1.00 18.58 170 LYS A N 1
ATOM 1389 C CA . LYS A 1 182 ? 11.779 31.376 6.616 1.00 20.22 170 LYS A CA 1
ATOM 1390 C C . LYS A 1 182 ? 10.400 31.061 6.072 1.00 20.11 170 LYS A C 1
ATOM 1391 O O . LYS A 1 182 ? 9.886 31.767 5.210 1.00 15.35 170 LYS A O 1
ATOM 1397 N N . THR A 1 183 ? 9.773 30.009 6.600 1.00 20.53 171 THR A N 1
ATOM 1398 C CA . THR A 1 183 ? 8.448 29.656 6.125 1.00 18.84 171 THR A CA 1
ATOM 1399 C C . THR A 1 183 ? 7.403 30.711 6.520 1.00 20.26 171 THR A C 1
ATOM 1400 O O . THR A 1 183 ? 6.499 31.035 5.737 1.00 19.15 171 THR A O 1
ATOM 1404 N N . ALA A 1 184 ? 7.511 31.238 7.739 1.00 18.60 172 ALA A N 1
ATOM 1405 C CA . ALA A 1 184 ? 6.573 32.250 8.202 1.00 18.19 172 ALA A CA 1
ATOM 1406 C C . ALA A 1 184 ? 6.699 33.536 7.370 1.00 20.06 172 ALA A C 1
ATOM 1407 O O . ALA A 1 184 ? 5.691 34.156 6.999 1.00 19.48 172 ALA A O 1
ATOM 1409 N N . LEU A 1 185 ? 7.937 33.950 7.117 1.00 19.23 173 LEU A N 1
ATOM 1410 C CA . LEU A 1 185 ? 8.186 35.179 6.347 1.00 19.94 173 LEU A CA 1
ATOM 1411 C C . LEU A 1 185 ? 7.640 35.060 4.921 1.00 21.18 173 LEU A C 1
ATOM 1412 O O . LEU A 1 185 ? 7.042 35.999 4.372 1.00 22.27 173 LEU A O 1
ATOM 1417 N N . GLN A 1 186 ? 7.872 33.909 4.312 1.00 22.41 174 GLN A N 1
ATOM 1418 C CA . GLN A 1 186 ? 7.400 33.706 2.948 1.00 26.24 174 GLN A CA 1
ATOM 1419 C C . GLN A 1 186 ? 5.880 33.847 2.863 1.00 26.75 174 GLN A C 1
ATOM 1420 O O . GLN A 1 186 ? 5.343 34.464 1.946 1.00 25.62 174 GLN A O 1
ATOM 1426 N N . GLU A 1 187 ? 5.194 33.255 3.825 1.00 27.37 175 GLU A N 1
ATOM 1427 C CA . GLU A 1 187 ? 3.741 33.30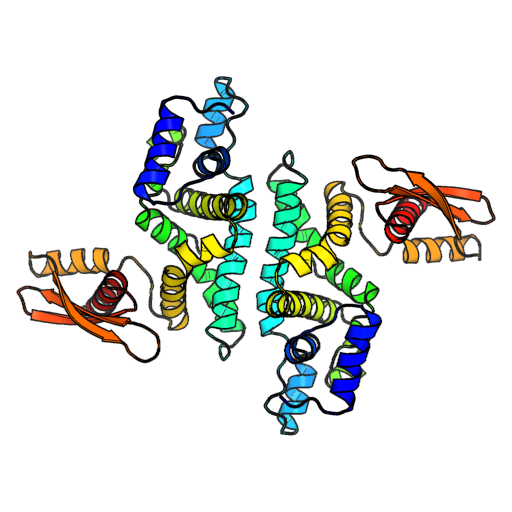0 3.874 1.00 28.91 175 GLU A CA 1
ATOM 1428 C C . GLU A 1 187 ? 3.233 34.732 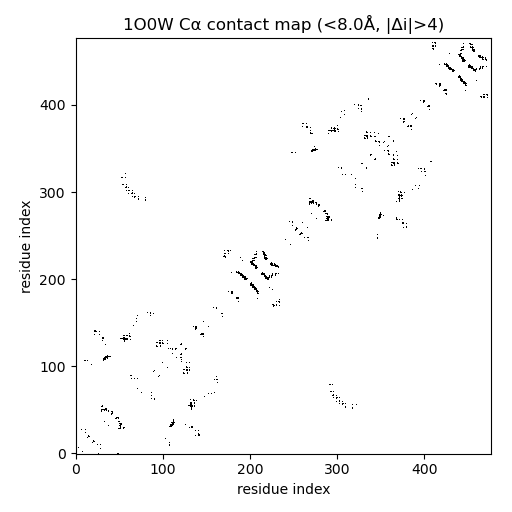3.969 1.00 28.85 175 GLU A C 1
ATOM 1429 O O . GLU A 1 187 ? 2.302 35.140 3.256 1.00 25.84 175 GLU A O 1
ATOM 1435 N N . ILE A 1 188 ? 3.848 35.501 4.855 1.00 26.68 176 ILE A N 1
ATOM 1436 C CA . ILE A 1 188 ? 3.422 36.870 5.038 1.00 28.16 176 ILE A CA 1
ATOM 1437 C C . ILE A 1 188 ? 3.810 37.776 3.840 1.00 27.98 176 ILE A C 1
ATOM 1438 O O . ILE A 1 188 ? 3.060 38.689 3.472 1.00 24.96 176 ILE A O 1
ATOM 1443 N N . VAL A 1 189 ? 4.952 37.509 3.208 1.00 25.32 177 VAL A N 1
ATOM 1444 C CA . VAL A 1 189 ? 5.363 38.335 2.080 1.00 26.29 177 VAL A CA 1
ATOM 1445 C C . VAL A 1 189 ? 4.527 38.032 0.833 1.00 27.19 177 VAL A C 1
ATOM 1446 O O . VAL A 1 189 ? 4.158 38.941 0.094 1.00 25.19 177 VAL A O 1
ATOM 1450 N N . GLN A 1 190 ? 4.221 36.761 0.608 1.00 28.04 178 GLN A N 1
ATOM 1451 C CA . GLN A 1 190 ? 3.400 36.385 -0.543 1.00 30.08 178 GLN A CA 1
ATOM 1452 C C . GLN A 1 190 ? 1.994 36.964 -0.353 1.00 31.30 178 GLN A C 1
ATOM 1453 O O . GLN A 1 190 ? 1.394 37.525 -1.274 1.00 30.27 178 GLN A O 1
ATOM 1459 N N . SER A 1 191 ? 1.465 36.851 0.860 1.00 33.39 179 SER A N 1
ATOM 1460 C CA . SER A 1 191 ? 0.136 37.375 1.126 1.00 35.32 179 SER A CA 1
ATOM 1461 C C . SER A 1 191 ? 0.023 38.865 0.858 1.00 35.15 179 SER A C 1
ATOM 1462 O O . SER A 1 191 ? -0.961 39.315 0.280 1.00 35.32 179 SER A O 1
ATOM 1465 N N . GLU A 1 192 ? 1.010 39.641 1.290 1.00 34.87 180 GLU A N 1
ATOM 1466 C CA . GLU A 1 192 ? 0.920 41.078 1.095 1.00 36.45 180 GLU A CA 1
ATOM 1467 C C . GLU A 1 192 ? 1.479 41.643 -0.194 1.00 34.69 180 GLU A C 1
ATOM 1468 O O . GLU A 1 192 ? 1.051 42.705 -0.611 1.00 36.08 180 GLU A O 1
ATOM 1474 N N . HIS A 1 193 ? 2.407 40.936 -0.830 1.00 32.55 181 HIS A N 1
ATOM 1475 C CA . HIS A 1 193 ? 3.045 41.423 -2.055 1.00 31.57 181 HIS A CA 1
ATOM 1476 C C . HIS A 1 193 ? 2.943 40.526 -3.284 1.00 31.01 181 HIS A C 1
ATOM 1477 O O . HIS A 1 193 ? 3.386 40.899 -4.370 1.00 28.80 181 HIS A O 1
ATOM 1484 N N . LYS A 1 194 ? 2.414 39.327 -3.103 1.00 30.57 182 LYS A N 1
ATOM 1485 C CA . LYS A 1 194 ? 2.282 38.391 -4.201 1.00 31.32 182 LYS A CA 1
ATOM 1486 C C . LYS A 1 194 ? 3.613 37.972 -4.827 1.00 30.64 182 LYS A C 1
ATOM 1487 O O . LYS A 1 194 ? 3.644 37.528 -5.966 1.00 30.08 182 LYS A O 1
ATOM 1493 N N . VAL A 1 195 ? 4.711 38.156 -4.098 1.00 29.62 183 VAL A N 1
ATOM 1494 C CA . VAL A 1 195 ? 6.029 37.708 -4.550 1.00 28.49 183 VAL A CA 1
ATOM 1495 C C . VAL A 1 195 ? 6.754 37.137 -3.324 1.00 28.01 183 VAL A C 1
ATOM 1496 O O . VAL A 1 195 ? 6.424 37.440 -2.184 1.00 27.09 183 VAL A O 1
ATOM 1500 N N . PRO A 1 196 ? 7.747 36.293 -3.549 1.00 27.50 184 PRO A N 1
ATOM 1501 C CA . PRO A 1 196 ? 8.462 35.721 -2.407 1.00 27.47 184 PRO A CA 1
ATOM 1502 C C . PRO A 1 196 ? 9.653 36.572 -1.959 1.00 27.75 184 PRO A C 1
ATOM 1503 O O . PRO A 1 196 ? 10.136 37.430 -2.709 1.00 24.98 184 PRO A O 1
ATOM 1507 N N . PRO A 1 197 ? 10.139 36.346 -0.718 1.00 27.31 185 PRO A N 1
ATOM 1508 C CA . PRO A 1 197 ? 11.290 37.129 -0.251 1.00 26.56 185 PRO A CA 1
ATOM 1509 C C . PRO A 1 197 ? 12.562 36.615 -0.917 1.00 26.51 185 PRO A C 1
ATOM 1510 O O . PRO A 1 197 ? 12.649 35.452 -1.284 1.00 26.78 185 PRO A O 1
ATOM 1514 N N . GLU A 1 198 ? 13.538 37.489 -1.102 1.00 26.29 186 GLU A N 1
ATOM 1515 C CA . GLU A 1 198 ? 14.802 37.094 -1.703 1.00 27.08 186 GLU A CA 1
ATOM 1516 C C . GLU A 1 198 ? 15.903 37.213 -0.645 1.00 25.66 186 GLU A C 1
ATOM 1517 O O . GLU A 1 198 ? 15.960 38.195 0.096 1.00 24.49 186 GLU A O 1
ATOM 1523 N N . TYR A 1 199 ? 16.770 36.214 -0.581 1.00 23.76 187 TYR A N 1
ATOM 1524 C CA . TYR A 1 199 ? 17.866 36.229 0.388 1.00 25.34 187 TYR A CA 1
ATOM 1525 C C . TYR A 1 199 ? 19.167 36.474 -0.356 1.00 27.07 187 TYR A C 1
ATOM 1526 O O . TYR A 1 199 ? 19.460 35.796 -1.348 1.00 28.25 187 TYR A O 1
ATOM 1535 N N . ILE A 1 200 ? 19.923 37.466 0.100 1.00 26.97 188 ILE A N 1
ATOM 1536 C CA . ILE A 1 200 ? 21.204 37.811 -0.516 1.00 28.21 188 ILE A CA 1
ATOM 1537 C C . ILE A 1 200 ? 22.361 37.809 0.493 1.00 27.78 188 ILE A C 1
ATOM 1538 O O . ILE A 1 200 ? 22.333 38.554 1.481 1.00 27.36 188 ILE A O 1
ATOM 1543 N N . LEU A 1 201 ? 23.369 36.978 0.255 1.00 27.38 189 LEU A N 1
ATOM 1544 C CA . LEU A 1 201 ? 24.534 36.965 1.121 1.00 28.30 189 LEU A CA 1
ATOM 1545 C C . LEU A 1 201 ? 25.276 38.217 0.671 1.00 30.02 189 LEU A C 1
ATOM 1546 O O . LEU A 1 201 ? 25.777 38.257 -0.444 1.00 30.71 189 LEU A O 1
ATOM 1551 N N . VAL A 1 202 ? 25.334 39.241 1.510 1.00 28.75 190 VAL A N 1
ATOM 1552 C CA . VAL A 1 202 ? 25.997 40.464 1.098 1.00 30.49 190 VAL A CA 1
ATOM 1553 C C . VAL A 1 202 ? 27.462 40.553 1.504 1.00 31.86 190 VAL A C 1
ATOM 1554 O O . VAL A 1 202 ? 28.219 41.325 0.921 1.00 32.04 190 VAL A O 1
ATOM 1558 N N . ARG A 1 203 ? 27.865 39.769 2.494 1.00 31.33 191 ARG A N 1
ATOM 1559 C CA . ARG A 1 203 ? 29.251 39.780 2.921 1.00 32.95 191 ARG A CA 1
ATOM 1560 C C . ARG A 1 203 ? 29.484 38.735 3.989 1.00 33.85 191 ARG A C 1
ATOM 1561 O O . ARG A 1 203 ? 28.552 38.071 4.433 1.00 32.59 191 ARG A O 1
ATOM 1569 N N . THR A 1 204 ? 30.737 38.575 4.383 1.00 34.69 192 THR A N 1
ATOM 1570 C CA . THR A 1 204 ? 31.058 37.645 5.447 1.00 36.89 192 THR A CA 1
ATOM 1571 C C . THR A 1 204 ? 32.007 38.384 6.375 1.00 37.64 192 THR A C 1
ATOM 1572 O O . THR A 1 204 ? 32.655 39.339 5.967 1.00 37.81 192 THR A O 1
ATOM 1576 N N . GLU A 1 205 ? 32.051 37.966 7.630 1.00 39.86 193 GLU A N 1
ATOM 1577 C CA . GLU A 1 205 ? 32.906 38.588 8.629 1.00 43.00 193 GLU A CA 1
ATOM 1578 C C . GLU A 1 205 ? 33.540 37.460 9.432 1.00 45.49 193 GLU A C 1
ATOM 1579 O O . GLU A 1 205 ? 33.152 36.307 9.290 1.00 44.92 193 GLU A O 1
ATOM 1585 N N . LYS A 1 206 ? 34.516 37.794 10.266 1.00 48.99 194 LYS A N 1
ATOM 1586 C CA . LYS A 1 206 ? 35.210 36.790 11.066 1.00 53.05 194 LYS A CA 1
ATOM 1587 C C . LYS A 1 206 ? 35.332 37.297 12.492 1.00 55.96 194 LYS A C 1
ATOM 1588 O O . LYS A 1 206 ? 36.427 37.355 13.046 1.00 57.20 194 LYS A O 1
ATOM 1594 N N . ASN A 1 207 ? 34.201 37.671 13.083 1.00 58.97 195 ASN A N 1
ATOM 1595 C CA . ASN A 1 207 ? 34.203 38.178 14.448 1.00 61.75 195 ASN A CA 1
ATOM 1596 C C . ASN A 1 207 ? 33.960 37.079 15.477 1.00 62.91 195 ASN A C 1
ATOM 1597 O O . ASN A 1 207 ? 33.274 36.089 15.199 1.00 63.12 195 ASN A O 1
ATOM 1602 N N . ASP A 1 208 ? 34.543 37.266 16.662 1.00 63.82 196 ASP A N 1
ATOM 1603 C CA . ASP A 1 208 ? 34.425 36.315 17.768 1.00 64.00 196 ASP A CA 1
ATOM 1604 C C . ASP A 1 208 ? 35.259 35.046 17.518 1.00 62.95 196 ASP A C 1
ATOM 1605 O O . ASP A 1 208 ? 35.396 34.203 18.412 1.00 63.27 196 ASP A O 1
ATOM 1610 N N . GLY A 1 209 ? 35.811 34.920 16.309 1.00 60.74 197 GLY A N 1
ATOM 1611 C CA . GLY A 1 209 ? 36.597 33.749 15.958 1.00 57.38 197 GLY A CA 1
ATOM 1612 C C . GLY A 1 209 ? 35.914 32.925 14.877 1.00 56.09 197 GLY A C 1
ATOM 1613 O O . GLY A 1 209 ? 36.580 32.288 14.056 1.00 56.07 197 GLY A O 1
ATOM 1614 N N . ASP A 1 210 ? 34.580 32.943 14.876 1.00 53.78 198 ASP A N 1
ATOM 1615 C CA . ASP A 1 210 ? 33.782 32.205 13.892 1.00 51.38 198 ASP A CA 1
ATOM 1616 C C . ASP A 1 210 ? 33.626 33.008 12.608 1.00 48.13 198 ASP A C 1
ATOM 1617 O O . ASP A 1 210 ? 33.680 34.236 12.617 1.00 47.73 198 ASP A O 1
ATOM 1622 N N . ARG A 1 211 ? 33.430 32.314 11.498 1.00 44.81 199 ARG A N 1
ATOM 1623 C CA . ARG A 1 211 ? 33.217 33.017 10.252 1.00 42.04 199 ARG A CA 1
ATOM 1624 C C . ARG A 1 211 ? 31.739 33.422 10.315 1.00 39.32 199 ARG A C 1
ATOM 1625 O O . ARG A 1 211 ? 30.898 32.638 10.748 1.00 36.79 199 ARG A O 1
ATOM 1633 N N . ILE A 1 212 ? 31.429 34.648 9.905 1.00 36.01 200 ILE A N 1
ATOM 1634 C CA . ILE A 1 212 ? 30.056 35.126 9.961 1.00 33.16 200 ILE A CA 1
ATOM 1635 C C . ILE A 1 212 ? 29.515 35.577 8.616 1.00 31.75 200 ILE A C 1
ATOM 1636 O O . ILE A 1 212 ? 30.141 36.378 7.918 1.00 31.13 200 ILE A O 1
ATOM 1641 N N . PHE A 1 213 ? 28.341 35.055 8.277 1.00 29.22 201 PHE A N 1
ATOM 1642 C CA . PHE A 1 213 ? 27.644 35.373 7.038 1.00 28.37 201 PHE A CA 1
ATOM 1643 C C . PHE A 1 213 ? 26.590 36.454 7.314 1.00 27.14 201 PHE A C 1
ATOM 1644 O O . PHE A 1 213 ? 25.872 36.394 8.318 1.00 26.73 201 PHE A O 1
ATOM 1652 N N . VAL A 1 214 ? 26.523 37.450 6.436 1.00 25.63 202 VAL A N 1
ATOM 1653 C CA . VAL A 1 214 ? 25.572 38.564 6.577 1.00 22.74 202 VAL A CA 1
ATOM 1654 C C . VAL A 1 214 ? 24.608 38.503 5.405 1.00 21.40 202 VAL A C 1
ATOM 1655 O O . VAL A 1 214 ? 25.016 38.652 4.241 1.00 21.48 202 VAL A O 1
ATOM 1659 N N . VAL A 1 215 ? 23.336 38.257 5.710 1.00 17.97 203 VAL A N 1
ATOM 1660 C CA . VAL A 1 215 ? 22.325 38.119 4.683 1.00 17.67 203 VAL A CA 1
ATOM 1661 C C . VAL A 1 215 ? 21.218 39.167 4.844 1.00 19.00 203 VAL A C 1
ATOM 1662 O O . VAL A 1 215 ? 20.754 39.447 5.974 1.00 17.70 203 VAL A O 1
ATOM 1666 N N . GLU A 1 216 ? 20.805 39.751 3.716 1.00 18.05 204 GLU A N 1
ATOM 1667 C CA . GLU A 1 216 ? 19.729 40.720 3.728 1.00 17.80 204 GLU A CA 1
ATOM 1668 C C . GLU A 1 216 ? 18.566 40.011 3.087 1.00 18.59 204 GLU A C 1
ATOM 1669 O O . GLU A 1 216 ? 18.734 39.260 2.121 1.00 19.05 204 GLU A O 1
ATOM 1675 N N . VAL A 1 217 ? 17.382 40.223 3.622 1.00 16.60 205 VAL A N 1
ATOM 1676 C CA . VAL A 1 217 ? 16.214 39.629 3.016 1.00 18.71 205 VAL A CA 1
ATOM 1677 C C . VAL A 1 217 ? 15.537 40.841 2.355 1.00 18.83 205 VAL A C 1
ATOM 1678 O O . VAL A 1 217 ? 15.454 41.923 2.947 1.00 17.10 205 VAL A O 1
ATOM 1682 N N . ARG A 1 218 ? 15.132 40.677 1.102 1.00 19.24 206 ARG A N 1
ATOM 1683 C CA . ARG A 1 218 ? 14.511 41.768 0.360 1.00 19.71 206 ARG A CA 1
ATOM 1684 C C . ARG A 1 218 ? 13.191 41.356 -0.251 1.00 19.85 206 ARG A C 1
ATOM 1685 O O . ARG A 1 218 ? 12.929 40.170 -0.463 1.00 18.99 206 ARG A O 1
ATOM 1693 N N . VAL A 1 219 ? 12.359 42.355 -0.530 1.00 19.37 207 VAL A N 1
ATOM 1694 C CA . VAL A 1 219 ? 11.068 42.129 -1.165 1.00 22.32 207 VAL A CA 1
ATOM 1695 C C . VAL A 1 219 ? 11.019 43.197 -2.258 1.00 23.04 207 VAL A C 1
ATOM 1696 O O . VAL A 1 219 ? 11.184 44.387 -1.959 1.00 22.55 207 VAL A O 1
ATOM 1700 N N . ASN A 1 220 ? 10.820 42.777 -3.509 1.00 22.96 208 ASN A N 1
ATOM 1701 C CA . ASN A 1 220 ? 10.783 43.735 -4.615 1.00 25.09 208 ASN A CA 1
ATOM 1702 C C . ASN A 1 220 ? 12.066 44.573 -4.674 1.00 25.11 208 ASN A C 1
ATOM 1703 O O . ASN A 1 220 ? 12.016 45.765 -4.957 1.00 25.52 208 ASN A O 1
ATOM 1708 N N . GLY A 1 221 ? 13.203 43.944 -4.403 1.00 25.92 209 GLY A N 1
ATOM 1709 C CA . GLY A 1 221 ? 14.465 44.656 -4.438 1.00 25.17 209 GLY A CA 1
ATOM 1710 C C . GLY A 1 221 ? 14.755 45.508 -3.215 1.00 25.22 209 GLY A C 1
ATOM 1711 O O . GLY A 1 221 ? 15.876 45.958 -3.039 1.00 25.86 209 GLY A O 1
ATOM 1712 N N . LYS A 1 222 ? 13.763 45.751 -2.369 1.00 25.58 210 LYS A N 1
ATOM 1713 C CA . LYS A 1 222 ? 14.001 46.563 -1.169 1.00 26.76 210 LYS A CA 1
ATOM 1714 C C . LYS A 1 222 ? 14.412 45.699 0.027 1.00 26.02 210 LYS A C 1
ATOM 1715 O O . LYS A 1 222 ? 13.726 44.745 0.369 1.00 24.93 210 LYS A O 1
ATOM 1721 N N . THR A 1 223 ? 15.537 46.048 0.643 1.00 25.18 211 THR A N 1
ATOM 1722 C CA . THR A 1 223 ? 16.045 45.349 1.809 1.00 24.49 211 THR A CA 1
ATOM 1723 C C . THR A 1 223 ? 15.137 45.588 3.019 1.00 24.22 211 THR A C 1
ATOM 1724 O O . THR A 1 223 ? 14.965 46.730 3.480 1.00 24.49 211 THR A O 1
ATOM 1728 N N . ILE A 1 224 ? 14.576 44.502 3.532 1.00 19.94 212 ILE A N 1
ATOM 1729 C CA . ILE A 1 224 ? 13.701 44.563 4.687 1.00 19.65 212 ILE A CA 1
ATOM 1730 C C . ILE A 1 224 ? 14.490 44.438 5.988 1.00 19.45 212 ILE A C 1
ATOM 1731 O O . ILE A 1 224 ? 14.226 45.148 6.957 1.00 19.73 212 ILE A O 1
ATOM 1736 N N . ALA A 1 225 ? 15.459 43.529 6.003 1.00 18.31 213 ALA A N 1
ATOM 1737 C CA . ALA A 1 225 ? 16.250 43.293 7.204 1.00 17.04 213 ALA A CA 1
ATOM 1738 C C . ALA A 1 225 ? 17.535 42.569 6.879 1.00 17.39 213 ALA A C 1
ATOM 1739 O O . ALA A 1 225 ? 17.655 41.916 5.841 1.00 16.39 213 ALA A O 1
ATOM 1741 N N . THR A 1 226 ? 18.482 42.691 7.797 1.00 18.31 214 THR A N 1
ATOM 1742 C CA . THR A 1 226 ? 19.767 42.053 7.681 1.00 18.60 214 THR A CA 1
ATOM 1743 C C . THR A 1 226 ? 19.942 41.118 8.872 1.00 18.57 214 THR A C 1
ATOM 1744 O O . THR A 1 226 ? 19.670 41.497 10.017 1.00 18.84 214 THR A O 1
ATOM 1748 N N . GLY A 1 227 ? 20.390 39.900 8.596 1.00 17.26 215 GLY A N 1
ATOM 1749 C CA . GLY A 1 227 ? 20.622 38.938 9.651 1.00 15.73 215 GLY A CA 1
ATOM 1750 C C . GLY A 1 227 ? 22.042 38.383 9.555 1.00 19.13 215 GLY A C 1
ATOM 1751 O O . GLY A 1 227 ? 22.629 38.322 8.455 1.00 18.46 215 GLY A O 1
ATOM 1752 N N . LYS A 1 228 ? 22.602 37.975 10.694 1.00 18.67 216 LYS A N 1
ATOM 1753 C CA . LYS A 1 228 ? 23.954 37.421 10.736 1.00 22.06 216 LYS A CA 1
ATOM 1754 C C . LYS A 1 228 ? 23.928 36.023 11.383 1.00 23.77 216 LYS A C 1
ATOM 1755 O O . LYS A 1 228 ? 23.086 35.761 12.244 1.00 23.03 216 LYS A O 1
ATOM 1761 N N . GLY A 1 229 ? 24.837 35.145 10.956 1.00 23.07 217 GLY A N 1
ATOM 1762 C CA . GLY A 1 229 ? 24.908 33.799 11.506 1.00 23.95 217 GLY A CA 1
ATOM 1763 C C . GLY A 1 229 ? 26.247 33.128 11.207 1.00 24.23 217 GLY A C 1
ATOM 1764 O O . GLY A 1 229 ? 27.043 33.670 10.449 1.00 24.01 217 GLY A O 1
ATOM 1765 N N . ARG A 1 230 ? 26.497 31.955 11.792 1.00 24.45 218 ARG A N 1
ATOM 1766 C CA . ARG A 1 230 ? 27.754 31.231 11.568 1.00 26.18 218 ARG A CA 1
ATOM 1767 C C . ARG A 1 230 ? 27.778 30.428 10.263 1.00 26.86 218 ARG A C 1
ATOM 1768 O O . ARG A 1 230 ? 28.816 29.854 9.900 1.00 26.24 218 ARG A O 1
ATOM 1776 N N . THR A 1 231 ? 26.632 30.366 9.581 1.00 25.43 219 THR A N 1
ATOM 1777 C CA . THR A 1 231 ? 26.530 29.692 8.292 1.00 26.14 219 THR A CA 1
ATOM 1778 C C . THR A 1 231 ? 25.557 30.535 7.461 1.00 27.01 219 THR A C 1
ATOM 1779 O O . THR A 1 231 ? 24.872 31.402 8.000 1.00 26.93 219 THR A O 1
ATOM 1783 N N . LYS A 1 232 ? 25.514 30.285 6.157 1.00 27.34 220 LYS A N 1
ATOM 1784 C CA . LYS A 1 232 ? 24.636 30.998 5.244 1.00 28.16 220 LYS A CA 1
ATOM 1785 C C . LYS A 1 232 ? 23.194 30.714 5.662 1.00 27.13 220 LYS A C 1
ATOM 1786 O O . LYS A 1 232 ? 22.363 31.617 5.749 1.00 23.60 220 LYS A O 1
ATOM 1792 N N . LYS A 1 233 ? 22.916 29.441 5.930 1.00 25.58 221 LYS A N 1
ATOM 1793 C CA . LYS A 1 233 ? 21.591 29.026 6.365 1.00 26.27 221 LYS A CA 1
ATOM 1794 C C . LYS A 1 233 ? 21.155 29.766 7.627 1.00 23.72 221 LYS A C 1
ATOM 1795 O O . LYS A 1 233 ? 20.066 30.325 7.671 1.00 24.82 221 LYS A O 1
ATOM 1801 N N . GLU A 1 234 ? 22.008 29.770 8.649 1.00 20.92 222 GLU A N 1
ATOM 1802 C CA . GLU A 1 234 ? 21.681 30.440 9.900 1.00 18.67 222 GLU A CA 1
ATOM 1803 C C . GLU A 1 234 ? 21.416 31.939 9.695 1.00 17.77 222 GLU A C 1
ATOM 1804 O O . GLU A 1 234 ? 20.483 32.480 10.267 1.00 16.90 222 GLU A O 1
ATOM 1810 N N . ALA A 1 235 ? 22.258 32.600 8.905 1.00 16.66 223 ALA A N 1
ATOM 1811 C CA . ALA A 1 235 ? 22.098 34.022 8.652 1.00 16.05 223 ALA A CA 1
ATOM 1812 C C . ALA A 1 235 ? 20.736 34.258 7.970 1.00 15.02 223 ALA A C 1
ATOM 1813 O O . ALA A 1 235 ? 19.996 35.166 8.352 1.00 15.41 223 ALA A O 1
ATOM 1815 N N . GLU A 1 236 ? 20.388 33.422 7.003 1.00 16.08 224 GLU A N 1
ATOM 1816 C CA . GLU A 1 236 ? 19.095 33.533 6.334 1.00 19.95 224 GLU A CA 1
ATOM 1817 C C . GLU A 1 236 ? 17.949 33.415 7.348 1.00 19.93 224 GLU A C 1
ATOM 1818 O O . GLU A 1 236 ? 16.995 34.194 7.322 1.00 19.01 224 GLU A O 1
ATOM 1824 N N . LYS A 1 237 ? 18.068 32.459 8.263 1.00 20.20 225 LYS A N 1
ATOM 1825 C CA . LYS A 1 237 ? 17.048 32.250 9.299 1.00 20.88 225 LYS A CA 1
ATOM 1826 C C . LYS A 1 237 ? 16.929 33.507 10.172 1.00 17.32 225 LYS A C 1
ATOM 1827 O O . LYS A 1 237 ? 15.829 33.940 10.509 1.00 13.89 225 LYS A O 1
ATOM 1833 N N . GLU A 1 238 ? 18.077 34.045 10.582 1.00 17.24 226 GLU A N 1
ATOM 1834 C CA . GLU A 1 238 ? 18.110 35.235 11.444 1.00 18.06 226 GLU A CA 1
ATOM 1835 C C . GLU A 1 238 ? 17.462 36.400 10.709 1.00 18.30 226 GLU A C 1
ATOM 1836 O O . GLU A 1 238 ? 16.661 37.147 11.277 1.00 19.12 226 GLU A O 1
ATOM 1842 N N . ALA A 1 239 ? 17.868 36.581 9.450 1.00 18.38 227 ALA A N 1
ATOM 1843 C CA . ALA A 1 239 ? 17.315 37.647 8.600 1.00 17.02 227 ALA A CA 1
ATOM 1844 C C . ALA A 1 239 ? 15.781 37.530 8.502 1.00 17.27 227 ALA A C 1
ATOM 1845 O O . ALA A 1 239 ? 15.061 38.525 8.581 1.00 14.69 227 ALA A O 1
ATOM 1847 N N . ALA A 1 240 ? 15.283 36.301 8.336 1.00 16.66 228 ALA A N 1
ATOM 1848 C CA . ALA A 1 240 ? 13.832 36.092 8.233 1.00 17.02 228 ALA A CA 1
ATOM 1849 C C . ALA A 1 240 ? 13.171 36.438 9.563 1.00 15.50 228 ALA A C 1
ATOM 1850 O O . ALA A 1 240 ? 12.088 37.029 9.594 1.00 14.10 228 ALA A O 1
ATOM 1852 N N . ARG A 1 241 ? 13.820 36.069 10.671 1.00 15.62 229 ARG A N 1
ATOM 1853 C CA . ARG A 1 241 ? 13.251 36.382 11.991 1.00 14.63 229 ARG A CA 1
ATOM 1854 C C . ARG A 1 241 ? 13.058 37.892 12.170 1.00 13.85 229 ARG A C 1
ATOM 1855 O O . ARG A 1 241 ? 12.000 38.351 12.553 1.00 12.36 229 ARG A O 1
ATOM 1863 N N . ILE A 1 242 ? 14.114 38.645 11.871 1.00 14.47 230 ILE A N 1
ATOM 1864 C CA . ILE A 1 242 ? 14.121 40.092 11.999 1.00 13.91 230 ILE A CA 1
ATOM 1865 C C . ILE A 1 242 ? 13.091 40.744 11.060 1.00 14.80 230 ILE A C 1
ATOM 1866 O O . ILE A 1 242 ? 12.313 41.606 11.480 1.00 14.19 230 ILE A O 1
ATOM 1871 N N . ALA A 1 243 ? 13.066 40.310 9.812 1.00 15.54 231 ALA A N 1
ATOM 1872 C CA . ALA A 1 243 ? 12.103 40.829 8.866 1.00 17.31 231 ALA A CA 1
ATOM 1873 C C . ALA A 1 243 ? 10.680 40.490 9.305 1.00 20.76 231 ALA A C 1
ATOM 1874 O O . ALA A 1 243 ? 9.782 41.334 9.239 1.00 19.20 231 ALA A O 1
ATOM 1876 N N . TYR A 1 244 ? 10.460 39.263 9.779 1.00 21.05 232 TYR A N 1
ATOM 1877 C CA . TYR A 1 244 ? 9.116 38.896 10.205 1.00 23.64 232 TYR A CA 1
ATOM 1878 C C . TYR A 1 244 ? 8.634 39.806 11.334 1.00 24.09 232 TYR A C 1
ATOM 1879 O O . TYR A 1 244 ? 7.553 40.396 11.239 1.00 23.77 232 TYR A O 1
ATOM 1888 N N . GLU A 1 245 ? 9.450 39.930 12.383 1.00 24.01 233 GLU A N 1
ATOM 1889 C CA . GLU A 1 245 ? 9.123 40.762 13.540 1.00 26.65 233 GLU A CA 1
ATOM 1890 C C . GLU A 1 245 ? 8.899 42.220 13.148 1.00 28.89 233 GLU A C 1
ATOM 1891 O O . GLU A 1 245 ? 8.036 42.893 13.714 1.00 27.78 233 GLU A O 1
ATOM 1897 N N . LYS A 1 246 ? 9.695 42.703 12.194 1.00 29.77 234 LYS A N 1
ATOM 1898 C CA . LYS A 1 246 ? 9.590 44.076 11.712 1.00 31.63 234 LYS A CA 1
ATOM 1899 C C . LYS A 1 246 ? 8.316 44.282 10.922 1.00 34.08 234 LYS A C 1
ATOM 1900 O O . LYS A 1 246 ? 7.578 45.230 11.176 1.00 34.54 234 LYS A O 1
ATOM 1906 N N . LEU A 1 247 ? 8.073 43.409 9.947 1.00 36.97 235 LEU A N 1
ATOM 1907 C CA . LEU A 1 247 ? 6.879 43.532 9.115 1.00 40.18 235 LEU A CA 1
ATOM 1908 C C . LEU A 1 247 ? 5.607 43.471 9.945 1.00 42.34 235 LEU A C 1
ATOM 1909 O O . LEU A 1 247 ? 4.603 44.073 9.585 1.00 44.12 235 LEU A O 1
ATOM 1914 N N . LEU A 1 248 ? 5.649 42.766 11.068 1.00 45.52 236 LEU A N 1
ATOM 1915 C CA . LEU A 1 248 ? 4.481 42.687 11.931 1.00 47.94 236 LEU A CA 1
ATOM 1916 C C . LEU A 1 248 ? 4.481 43.819 12.971 1.00 50.03 236 LEU A C 1
ATOM 1917 O O . LEU A 1 248 ? 5.061 44.896 12.695 1.00 49.29 236 LEU A O 1
ATOM 1922 N N . HIS B 1 11 ? 38.537 33.493 41.635 1.00 39.98 -1 HIS B N 1
ATOM 1923 C CA . HIS B 1 11 ? 38.475 33.029 43.063 1.00 39.77 -1 HIS B CA 1
ATOM 1924 C C . HIS B 1 11 ? 39.749 32.399 43.632 1.00 39.13 -1 HIS B C 1
ATOM 1925 O O . HIS B 1 11 ? 40.149 31.311 43.239 1.00 38.79 -1 HIS B O 1
ATOM 1932 N N . HIS B 1 12 ? 40.353 33.069 44.599 1.00 38.76 0 HIS B N 1
ATOM 1933 C CA . HIS B 1 12 ? 41.561 32.570 45.244 1.00 38.65 0 HIS B CA 1
ATOM 1934 C C . HIS B 1 12 ? 41.109 31.753 46.458 1.00 36.89 0 HIS B C 1
ATOM 1935 O O . HIS B 1 12 ? 40.332 32.238 47.276 1.00 35.32 0 HIS B O 1
ATOM 1942 N N . MET B 1 13 ? 41.561 30.507 46.560 1.00 34.52 1 MET B N 1
ATOM 1943 C CA . MET B 1 13 ? 41.182 29.693 47.710 1.00 33.59 1 MET B CA 1
ATOM 1944 C C . MET B 1 13 ? 41.999 30.075 48.927 1.00 30.41 1 MET B C 1
ATOM 1945 O O . MET B 1 13 ? 43.216 30.109 48.866 1.00 29.93 1 MET B O 1
ATOM 1950 N N . ASN B 1 14 ? 41.336 30.394 50.027 1.00 28.84 2 ASN B N 1
ATOM 1951 C CA . ASN B 1 14 ? 42.066 30.748 51.229 1.00 27.72 2 ASN B CA 1
ATOM 1952 C C . ASN B 1 14 ? 42.551 29.458 51.901 1.00 27.22 2 ASN B C 1
ATOM 1953 O O . ASN B 1 14 ? 42.239 28.358 51.440 1.00 24.00 2 ASN B O 1
ATOM 1958 N N . GLU B 1 15 ? 43.299 29.594 52.994 1.00 26.35 3 GLU B N 1
ATOM 1959 C CA . GLU B 1 15 ? 43.874 28.435 53.663 1.00 27.01 3 GLU B CA 1
ATOM 1960 C C . GLU B 1 15 ? 42.925 27.318 54.045 1.00 25.04 3 GLU B C 1
ATOM 1961 O O . GLU B 1 15 ? 43.235 26.156 53.834 1.00 25.82 3 GLU B O 1
ATOM 1967 N N . SER B 1 16 ? 41.784 27.656 54.626 1.00 24.66 4 SER B N 1
ATOM 1968 C CA . SER B 1 16 ? 40.854 26.622 55.014 1.00 26.43 4 SER B CA 1
ATOM 1969 C C . SER B 1 16 ? 40.180 25.958 53.800 1.00 25.72 4 SER B C 1
ATOM 1970 O O . SER B 1 16 ? 39.861 24.771 53.832 1.00 26.74 4 SER B O 1
ATOM 1973 N N . GLU B 1 17 ? 39.973 26.709 52.729 1.00 25.49 5 GLU B N 1
ATOM 1974 C CA . GLU B 1 17 ? 39.337 26.129 51.539 1.00 24.19 5 GLU B CA 1
ATOM 1975 C C . GLU B 1 17 ? 40.348 25.222 50.850 1.00 24.93 5 GLU B C 1
ATOM 1976 O O . GLU B 1 17 ? 40.017 24.145 50.360 1.00 23.82 5 GLU B O 1
ATOM 1982 N N . ARG B 1 18 ? 41.598 25.663 50.853 1.00 26.17 6 ARG B N 1
ATOM 1983 C CA . ARG B 1 18 ? 42.684 24.922 50.252 1.00 26.09 6 ARG B CA 1
ATOM 1984 C C . ARG B 1 18 ? 42.859 23.568 50.951 1.00 25.04 6 ARG B C 1
ATOM 1985 O O . ARG B 1 18 ? 43.024 22.535 50.298 1.00 23.46 6 ARG B O 1
ATOM 1993 N N . LYS B 1 19 ? 42.829 23.566 52.280 1.00 24.49 7 LYS B N 1
ATOM 1994 C CA . LYS B 1 19 ? 42.993 22.311 53.010 1.00 24.98 7 LYS B CA 1
ATOM 1995 C C . LYS B 1 19 ? 41.877 21.315 52.749 1.00 22.45 7 LYS B C 1
ATOM 1996 O O . LYS B 1 19 ? 42.129 20.119 52.674 1.00 20.35 7 LYS B O 1
ATOM 2002 N N . ILE B 1 20 ? 40.641 21.804 52.646 1.00 22.35 8 ILE B N 1
ATOM 2003 C CA . ILE B 1 20 ? 39.492 20.926 52.391 1.00 21.58 8 ILE B CA 1
ATOM 2004 C C . ILE B 1 20 ? 39.649 20.276 51.000 1.00 20.58 8 ILE B C 1
ATOM 2005 O O . ILE B 1 20 ? 39.481 19.064 50.834 1.00 19.49 8 ILE B O 1
ATOM 2010 N N . VAL B 1 21 ? 39.996 21.103 50.020 1.00 18.44 9 VAL B N 1
ATOM 2011 C CA . VAL B 1 21 ? 40.163 20.653 48.645 1.00 20.08 9 VAL B CA 1
ATOM 2012 C C . VAL B 1 21 ? 41.281 19.623 48.537 1.00 21.50 9 VAL B C 1
ATOM 2013 O O . VAL B 1 21 ? 41.109 18.590 47.876 1.00 19.22 9 VAL B O 1
ATOM 2017 N N . GLU B 1 22 ? 42.402 19.874 49.219 1.00 23.57 10 GLU B N 1
ATOM 2018 C CA . GLU B 1 22 ? 43.515 18.937 49.187 1.00 24.18 10 GLU B CA 1
ATOM 2019 C C . GLU B 1 22 ? 43.071 17.624 49.824 1.00 22.80 10 GLU B C 1
ATOM 2020 O O . GLU B 1 22 ? 43.323 16.542 49.280 1.00 22.29 10 GLU B O 1
ATOM 2026 N N . GLU B 1 23 ? 42.415 17.716 50.977 1.00 21.79 11 GLU B N 1
ATOM 2027 C CA . GLU B 1 23 ? 41.945 16.514 51.674 1.00 21.78 11 GLU B CA 1
ATOM 2028 C C . GLU B 1 23 ? 40.964 15.720 50.823 1.00 19.64 11 GLU B C 1
ATOM 2029 O O . GLU B 1 23 ? 41.042 14.501 50.756 1.00 18.10 11 GLU B O 1
ATOM 2035 N N . PHE B 1 24 ? 40.021 16.407 50.184 1.00 18.27 12 PHE B N 1
ATOM 2036 C CA . PHE B 1 24 ? 39.044 15.679 49.371 1.00 18.38 12 PHE B CA 1
ATOM 2037 C C . PHE B 1 24 ? 39.745 14.804 48.334 1.00 17.47 12 PHE B C 1
ATOM 2038 O O . PHE B 1 24 ? 39.438 13.603 48.193 1.00 16.80 12 PHE B O 1
ATOM 2046 N N . GLN B 1 25 ? 40.714 15.397 47.643 1.00 16.78 13 GLN B N 1
ATOM 2047 C CA . GLN B 1 25 ? 41.448 14.683 46.599 1.00 18.99 13 GLN B CA 1
ATOM 2048 C C . GLN B 1 25 ? 42.258 13.494 47.165 1.00 20.72 13 GLN B C 1
ATOM 2049 O O . GLN B 1 25 ? 42.253 12.396 46.602 1.00 18.98 13 GLN B O 1
ATOM 2055 N N . LYS B 1 26 ? 42.927 13.715 48.287 1.00 20.91 14 LYS B N 1
ATOM 2056 C CA . LYS B 1 26 ? 43.708 12.656 48.898 1.00 23.49 14 LYS B CA 1
ATOM 2057 C C . LYS B 1 26 ? 42.791 11.549 49.399 1.00 23.61 14 LYS B C 1
ATOM 2058 O O . LYS B 1 26 ? 43.021 10.391 49.097 1.00 22.53 14 LYS B O 1
ATOM 2064 N N . GLU B 1 27 ? 41.717 11.906 50.108 1.00 24.51 15 GLU B N 1
ATOM 2065 C CA . GLU B 1 27 ? 40.801 10.902 50.653 1.00 26.98 15 GLU B CA 1
ATOM 2066 C C . GLU B 1 27 ? 40.092 10.047 49.596 1.00 26.77 15 GLU B C 1
ATOM 2067 O O . GLU B 1 27 ? 40.058 8.813 49.690 1.00 23.96 15 GLU B O 1
ATOM 2073 N N . THR B 1 28 ? 39.509 10.705 48.601 1.00 24.74 16 THR B N 1
ATOM 2074 C CA . THR B 1 28 ? 38.758 9.996 47.566 1.00 23.64 16 THR B CA 1
ATOM 2075 C C . THR B 1 28 ? 39.606 9.501 46.410 1.00 23.98 16 THR B C 1
ATOM 2076 O O . THR B 1 28 ? 39.165 8.649 45.645 1.00 24.61 16 THR B O 1
ATOM 2080 N N . GLY B 1 29 ? 40.793 10.073 46.247 1.00 24.85 17 GLY B N 1
ATOM 2081 C CA . GLY B 1 29 ? 41.657 9.674 45.152 1.00 25.66 17 GLY B CA 1
ATOM 2082 C C . GLY B 1 29 ? 41.277 10.339 43.827 1.00 26.10 17 GLY B C 1
ATOM 2083 O O . GLY B 1 29 ? 41.912 10.090 42.800 1.00 25.66 17 GLY B O 1
ATOM 2084 N N . ILE B 1 30 ? 40.230 11.159 43.846 1.00 24.08 18 ILE B N 1
ATOM 2085 C CA . ILE B 1 30 ? 39.777 11.871 42.654 1.00 23.13 18 ILE B CA 1
ATOM 2086 C C . ILE B 1 30 ? 40.564 13.182 42.593 1.00 24.27 18 ILE B C 1
ATOM 2087 O O . ILE B 1 30 ? 40.212 14.161 43.261 1.00 24.46 18 ILE B O 1
ATOM 2092 N N . ASN B 1 31 ? 41.633 13.200 41.805 1.00 24.13 19 ASN B N 1
ATOM 2093 C CA . ASN B 1 31 ? 42.455 14.392 41.676 1.00 25.47 19 ASN B CA 1
ATOM 2094 C C . ASN B 1 31 ? 41.989 15.256 40.528 1.00 23.86 19 ASN B C 1
ATOM 2095 O O . ASN B 1 31 ? 41.755 14.772 39.424 1.00 22.96 19 ASN B O 1
ATOM 2100 N N . PHE B 1 32 ? 41.853 16.544 40.806 1.00 22.44 20 PHE B N 1
ATOM 2101 C CA . PHE B 1 32 ? 41.381 17.486 39.797 1.00 23.61 20 PHE B CA 1
ATOM 2102 C C . PHE B 1 32 ? 42.494 18.253 39.119 1.00 24.47 20 PHE B C 1
ATOM 2103 O O . PHE B 1 32 ? 43.464 18.622 39.758 1.00 23.23 20 PHE B O 1
ATOM 2111 N N . LYS B 1 33 ? 42.329 18.512 37.824 1.00 25.33 21 LYS B N 1
ATOM 2112 C CA . LYS B 1 33 ? 43.292 19.314 37.090 1.00 26.41 21 LYS B CA 1
ATOM 2113 C C . LYS B 1 33 ? 42.929 20.751 37.454 1.00 25.65 21 LYS B C 1
ATOM 2114 O O . LYS B 1 33 ? 43.802 21.570 37.744 1.00 25.31 21 LYS B O 1
ATOM 2120 N N . ASN B 1 34 ? 41.629 21.051 37.433 1.00 22.57 22 ASN B N 1
ATOM 2121 C CA . ASN B 1 34 ? 41.132 22.392 37.778 1.00 22.46 22 ASN B CA 1
ATOM 2122 C C . ASN B 1 34 ? 40.412 22.345 39.140 1.00 22.38 22 ASN B C 1
ATOM 2123 O O . ASN B 1 34 ? 39.216 22.048 39.209 1.00 21.17 22 ASN B O 1
ATOM 2128 N N . GLU B 1 35 ? 41.135 22.649 40.221 1.00 22.59 23 GLU B N 1
ATOM 2129 C CA . GLU B 1 35 ? 40.562 22.593 41.573 1.00 22.09 23 GLU B CA 1
ATOM 2130 C C . GLU B 1 35 ? 39.407 23.514 41.872 1.00 20.55 23 GLU B C 1
ATOM 2131 O O . GLU B 1 35 ? 38.682 23.286 42.843 1.00 18.72 23 GLU B O 1
ATOM 2137 N N . GLU B 1 36 ? 39.247 24.558 41.069 1.00 19.09 24 GLU B N 1
ATOM 2138 C CA . GLU B 1 36 ? 38.140 25.491 41.248 1.00 20.60 24 GLU B CA 1
ATOM 2139 C C . GLU B 1 36 ? 36.798 24.789 41.017 1.00 18.05 24 GLU B C 1
ATOM 2140 O O . GLU B 1 36 ? 35.806 25.141 41.640 1.00 16.29 24 GLU B O 1
ATOM 2146 N N . LEU B 1 37 ? 36.789 23.804 40.115 1.00 18.62 25 LEU B N 1
ATOM 2147 C CA . LEU B 1 37 ? 35.596 23.028 39.808 1.00 17.50 25 LEU B CA 1
ATOM 2148 C C . LEU B 1 37 ? 35.218 22.223 41.035 1.00 17.05 25 LEU B C 1
ATOM 2149 O O . LEU B 1 37 ? 34.031 22.134 41.368 1.00 16.06 25 LEU B O 1
ATOM 2154 N N . LEU B 1 38 ? 36.221 21.621 41.690 1.00 15.11 26 LEU B N 1
ATOM 2155 C CA . LEU B 1 38 ? 35.979 20.834 42.904 1.00 14.37 26 LEU B CA 1
ATOM 2156 C C . LEU B 1 38 ? 35.447 21.736 44.031 1.00 14.12 26 LEU B C 1
ATOM 2157 O O . LEU B 1 38 ? 34.492 21.394 44.724 1.00 11.57 26 LEU B O 1
ATOM 2162 N N . PHE B 1 39 ? 36.061 22.902 44.190 1.00 14.46 27 PHE B N 1
ATOM 2163 C CA . PHE B 1 39 ? 35.643 23.847 45.213 1.00 14.32 27 PHE B CA 1
ATOM 2164 C C . PHE B 1 39 ? 34.195 24.289 45.034 1.00 15.49 27 PHE B C 1
ATOM 2165 O O . PHE B 1 39 ? 33.387 24.280 45.967 1.00 15.18 27 PHE B O 1
ATOM 2173 N N . ARG B 1 40 ? 33.878 24.710 43.822 1.00 14.06 28 ARG B N 1
ATOM 2174 C CA . ARG B 1 40 ? 32.547 25.163 43.524 1.00 13.85 28 ARG B CA 1
ATOM 2175 C C . ARG B 1 40 ? 31.524 24.061 43.820 1.00 13.39 28 ARG B C 1
ATOM 2176 O O . ARG B 1 40 ? 30.471 24.362 44.395 1.00 13.27 28 ARG B O 1
ATOM 2184 N N . ALA B 1 41 ? 31.833 22.794 43.472 1.00 10.85 29 ALA B N 1
ATOM 2185 C CA . ALA B 1 41 ? 30.875 21.697 43.697 1.00 10.21 29 ALA B CA 1
ATOM 2186 C C . ALA B 1 41 ? 30.536 21.524 45.164 1.00 11.40 29 ALA B C 1
ATOM 2187 O O . ALA B 1 41 ? 29.391 21.157 45.516 1.00 12.31 29 ALA B O 1
ATOM 2189 N N . LEU B 1 42 ? 31.545 21.737 45.997 1.00 10.75 30 LEU B N 1
ATOM 2190 C CA . LEU B 1 42 ? 31.428 21.620 47.437 1.00 14.76 30 LEU B CA 1
ATOM 2191 C C . LEU B 1 42 ? 30.814 22.855 48.114 1.00 13.85 30 LEU B C 1
ATOM 2192 O O . LEU B 1 42 ? 30.504 22.792 49.320 1.00 13.36 30 LEU B O 1
ATOM 2197 N N . CYS B 1 43 ? 30.623 23.962 47.381 1.00 14.47 31 CYS B N 1
ATOM 2198 C CA . CYS B 1 43 ? 30.054 25.175 47.999 1.00 16.82 31 CYS B CA 1
ATOM 2199 C C . CYS B 1 43 ? 28.544 25.337 48.016 1.00 16.88 31 CYS B C 1
ATOM 2200 O O . CYS B 1 43 ? 27.914 25.618 46.980 1.00 14.81 31 CYS B O 1
ATOM 2203 N N . HIS B 1 44 ? 27.972 25.217 49.212 1.00 17.03 32 HIS B N 1
ATOM 2204 C CA . HIS B 1 44 ? 26.537 25.405 49.370 1.00 15.84 32 HIS B CA 1
ATOM 2205 C C . HIS B 1 44 ? 26.308 26.928 49.257 1.00 16.44 32 HIS B C 1
ATOM 2206 O O . HIS B 1 44 ? 27.202 27.732 49.614 1.00 13.99 32 HIS B O 1
ATOM 2213 N N . SER B 1 45 ? 25.124 27.299 48.772 1.00 14.74 33 SER B N 1
ATOM 2214 C CA . SER B 1 45 ? 24.740 28.699 48.597 1.00 15.67 33 SER B CA 1
ATOM 2215 C C . SER B 1 45 ? 24.922 29.518 49.891 1.00 16.59 33 SER B C 1
ATOM 2216 O O . SER B 1 45 ? 25.277 30.697 49.854 1.00 15.23 33 SER B O 1
ATOM 2219 N N . SER B 1 46 ? 24.652 28.903 51.038 1.00 16.46 34 SER B N 1
ATOM 2220 C CA . SER B 1 46 ? 24.813 29.612 52.311 1.00 16.14 34 SER B CA 1
ATOM 2221 C C . SER B 1 46 ? 26.278 30.050 52.502 1.00 16.21 34 SER B C 1
ATOM 2222 O O . SER B 1 46 ? 26.547 31.119 53.033 1.00 17.38 34 SER B O 1
ATOM 2225 N N . TYR B 1 47 ? 27.230 29.230 52.067 1.00 16.08 35 TYR B N 1
ATOM 2226 C CA . TYR B 1 47 ? 28.639 29.604 52.198 1.00 14.72 35 TYR B CA 1
ATOM 2227 C C . TYR B 1 47 ? 28.998 30.708 51.202 1.00 14.84 35 TYR B C 1
ATOM 2228 O O . TYR B 1 47 ? 29.606 31.700 51.561 1.00 12.85 35 TYR B O 1
ATOM 2237 N N . ALA B 1 48 ? 28.627 30.516 49.938 1.00 15.63 36 ALA B N 1
ATOM 2238 C CA . ALA B 1 48 ? 28.887 31.520 48.912 1.00 16.37 36 ALA B CA 1
ATOM 2239 C C . ALA B 1 48 ? 28.300 32.894 49.312 1.00 16.89 36 ALA B C 1
ATOM 2240 O O . ALA B 1 48 ? 28.983 33.924 49.179 1.00 17.53 36 ALA B O 1
ATOM 2242 N N . ASN B 1 49 ? 27.053 32.917 49.796 1.00 17.15 37 ASN B N 1
ATOM 2243 C CA . ASN B 1 49 ? 26.397 34.175 50.193 1.00 18.51 37 ASN B CA 1
ATOM 2244 C C . ASN B 1 49 ? 27.108 34.843 51.392 1.00 19.00 37 ASN B C 1
ATOM 2245 O O . ASN B 1 49 ? 27.293 36.068 51.431 1.00 17.42 37 ASN B O 1
ATOM 2250 N N . GLU B 1 50 ? 27.490 34.020 52.358 1.00 17.89 38 GLU B N 1
ATOM 2251 C CA . GLU B 1 50 ? 28.213 34.483 53.522 1.00 18.65 38 GLU B CA 1
ATOM 2252 C C . GLU B 1 50 ? 29.530 35.118 53.048 1.00 19.13 38 GLU B C 1
ATOM 2253 O O . GLU B 1 50 ? 29.847 36.244 53.426 1.00 20.98 38 GLU B O 1
ATOM 2259 N N . GLN B 1 51 ? 30.283 34.416 52.204 1.00 18.47 39 GLN B N 1
ATOM 2260 C CA . GLN B 1 51 ? 31.557 34.942 51.718 1.00 18.62 39 GLN B CA 1
ATOM 2261 C C . GLN B 1 51 ? 31.393 36.187 50.842 1.00 17.58 39 GLN B C 1
ATOM 2262 O O . GLN B 1 51 ? 32.176 37.122 50.965 1.00 17.17 39 GLN B O 1
ATOM 2268 N N . ASN B 1 52 ? 30.375 36.207 49.976 1.00 17.95 40 ASN B N 1
ATOM 2269 C CA . ASN B 1 52 ? 30.131 37.373 49.106 1.00 18.71 40 ASN B CA 1
ATOM 2270 C C . ASN B 1 52 ? 29.876 38.625 49.971 1.00 18.21 40 ASN B C 1
ATOM 2271 O O . ASN B 1 52 ? 30.417 39.706 49.733 1.00 17.34 40 ASN B O 1
ATOM 2276 N N . GLN B 1 53 ? 29.028 38.458 50.968 1.00 19.62 41 GLN B N 1
ATOM 2277 C CA . GLN B 1 53 ? 28.685 39.533 51.885 1.00 19.37 41 GLN B CA 1
ATOM 2278 C C . GLN B 1 53 ? 29.918 40.041 52.638 1.00 19.46 41 GLN B C 1
ATOM 2279 O O . GLN B 1 53 ? 29.938 41.185 53.142 1.00 15.97 41 GLN B O 1
ATOM 2285 N N . ALA B 1 54 ? 30.956 39.205 52.699 1.00 17.95 42 ALA B N 1
ATOM 2286 C CA . ALA B 1 54 ? 32.188 39.593 53.373 1.00 16.78 42 ALA B CA 1
ATOM 2287 C C . ALA B 1 54 ? 33.224 40.064 52.352 1.00 16.92 42 ALA B C 1
ATOM 2288 O O . ALA B 1 54 ? 34.402 40.159 52.663 1.00 18.30 42 ALA B O 1
ATOM 2290 N N . GLY B 1 55 ? 32.789 40.328 51.125 1.00 17.97 43 GLY B N 1
ATOM 2291 C CA . GLY B 1 55 ? 33.707 40.838 50.109 1.00 20.51 43 GLY B CA 1
ATOM 2292 C C . GLY B 1 55 ? 34.392 39.871 49.151 1.00 21.77 43 GLY B C 1
ATOM 2293 O O . GLY B 1 55 ? 35.106 40.299 48.244 1.00 19.82 43 GLY B O 1
ATOM 2294 N N . ARG B 1 56 ? 34.207 38.570 49.347 1.00 20.02 44 ARG B N 1
ATOM 2295 C CA . ARG B 1 56 ? 34.827 37.617 48.449 1.00 21.08 44 ARG B CA 1
ATOM 2296 C C . ARG B 1 56 ? 33.726 37.306 47.424 1.00 21.69 44 ARG B C 1
ATOM 2297 O O . ARG B 1 56 ? 32.949 36.349 47.559 1.00 20.43 44 ARG B O 1
ATOM 2305 N N . LYS B 1 57 ? 33.660 38.157 46.407 1.00 21.99 45 LYS B N 1
ATOM 2306 C CA . LYS B 1 57 ? 32.633 38.054 45.389 1.00 23.62 45 LYS B CA 1
ATOM 2307 C C . LYS B 1 57 ? 32.773 36.912 44.415 1.00 23.03 45 LYS B C 1
ATOM 2308 O O . LYS B 1 57 ? 31.785 36.546 43.779 1.00 24.07 45 LYS B O 1
ATOM 2314 N N . ASP B 1 58 ? 33.967 36.338 44.294 1.00 22.55 46 ASP B N 1
ATOM 2315 C CA . ASP B 1 58 ? 34.155 35.243 43.361 1.00 24.10 46 ASP B CA 1
ATOM 2316 C C . ASP B 1 58 ? 33.877 33.851 43.950 1.00 23.01 46 ASP B C 1
ATOM 2317 O O . ASP B 1 58 ? 34.087 32.834 43.284 1.00 22.40 46 ASP B O 1
ATOM 2322 N N . VAL B 1 59 ? 33.415 33.801 45.196 1.00 19.15 47 VAL B N 1
ATOM 2323 C CA . VAL B 1 59 ? 33.062 32.511 45.784 1.00 18.35 47 VAL B CA 1
ATOM 2324 C C . VAL B 1 59 ? 31.675 32.225 45.228 1.00 17.21 47 VAL B C 1
ATOM 2325 O O . VAL B 1 59 ? 30.755 32.992 45.470 1.00 18.53 47 VAL B O 1
ATOM 2329 N N . GLU B 1 60 ? 31.532 31.152 44.457 1.00 18.00 48 GLU B N 1
ATOM 2330 C CA . GLU B 1 60 ? 30.235 30.812 43.858 1.00 19.95 48 GLU B CA 1
ATOM 2331 C C . GLU B 1 60 ? 29.649 29.489 44.381 1.00 17.75 48 GLU B C 1
ATOM 2332 O O . GLU B 1 60 ? 30.366 28.568 44.693 1.00 19.46 48 GLU B O 1
ATOM 2338 N N . SER B 1 61 ? 28.333 29.380 44.447 1.00 16.83 49 SER B N 1
ATOM 2339 C CA . SER B 1 61 ? 27.736 28.144 44.939 1.00 15.87 49 SER B CA 1
ATOM 2340 C C . SER B 1 61 ? 27.785 27.027 43.900 1.00 12.83 49 SER B C 1
ATOM 2341 O O . SER B 1 61 ? 28.130 27.252 42.744 1.00 13.10 49 SER B O 1
ATOM 2344 N N . ASN B 1 62 ? 27.380 25.831 44.312 1.00 12.82 50 ASN B N 1
ATOM 2345 C CA . ASN B 1 62 ? 27.361 24.676 43.418 1.00 14.10 50 ASN B CA 1
ATOM 2346 C C . ASN B 1 62 ? 26.046 24.564 42.622 1.00 14.33 50 ASN B C 1
ATOM 2347 O O . ASN B 1 62 ? 25.801 23.540 42.002 1.00 14.23 50 ASN B O 1
ATOM 2352 N N . GLU B 1 63 ? 25.183 25.571 42.679 1.00 14.50 51 GLU B N 1
ATOM 2353 C CA . GLU B 1 63 ? 23.895 25.479 41.976 1.00 15.24 51 GLU B CA 1
ATOM 2354 C C . GLU B 1 63 ? 23.981 25.273 40.457 1.00 14.84 51 GLU B C 1
ATOM 2355 O O . GLU B 1 63 ? 23.205 24.502 39.927 1.00 14.97 51 GLU B O 1
ATOM 2361 N N . LYS B 1 64 ? 24.882 25.955 39.746 1.00 14.64 52 LYS B N 1
ATOM 2362 C CA . LYS B 1 64 ? 24.981 25.728 38.275 1.00 14.69 52 LYS B CA 1
ATOM 2363 C C . LYS B 1 64 ? 25.570 24.354 37.941 1.00 15.04 52 LYS B C 1
ATOM 2364 O O . LYS B 1 64 ? 25.152 23.689 36.988 1.00 15.69 52 LYS B O 1
ATOM 2370 N N . LEU B 1 65 ? 26.558 23.928 38.724 1.00 13.05 53 LEU B N 1
ATOM 2371 C CA . LEU B 1 65 ? 27.172 22.626 38.505 1.00 12.71 53 LEU B CA 1
ATOM 2372 C C . LEU B 1 65 ? 26.126 21.574 38.801 1.00 12.44 53 LEU B C 1
ATOM 2373 O O . LEU B 1 65 ? 26.059 20.539 38.144 1.00 13.47 53 LEU B O 1
ATOM 2378 N N . GLU B 1 66 ? 25.300 21.828 39.801 1.00 11.04 54 GLU B N 1
ATOM 2379 C CA . GLU B 1 66 ? 24.274 20.851 40.096 1.00 14.50 54 GLU B CA 1
ATOM 2380 C C . GLU B 1 66 ? 23.262 20.722 38.942 1.00 13.36 54 GLU B C 1
ATOM 2381 O O . GLU B 1 66 ? 22.750 19.622 38.680 1.00 12.20 54 GLU B O 1
ATOM 2387 N N . PHE B 1 67 ? 22.964 21.848 38.286 1.00 13.10 55 PHE B N 1
ATOM 2388 C CA . PHE B 1 67 ? 22.051 21.869 37.132 1.00 13.09 55 PHE B CA 1
ATOM 2389 C C . PHE B 1 67 ? 22.655 20.997 36.031 1.00 13.40 55 PHE B C 1
ATOM 2390 O O . PHE B 1 67 ? 21.964 20.188 35.402 1.00 13.40 55 PHE B O 1
ATOM 2398 N N . LEU B 1 68 ? 23.955 21.135 35.792 1.00 11.01 56 LEU B N 1
ATOM 2399 C CA . LEU B 1 68 ? 24.560 20.301 34.763 1.00 11.20 56 LEU B CA 1
ATOM 2400 C C . LEU B 1 68 ? 24.662 18.850 35.282 1.00 10.97 56 LEU B C 1
ATOM 2401 O O . LEU B 1 68 ? 24.400 17.883 34.557 1.00 11.11 56 LEU B O 1
ATOM 2406 N N . GLY B 1 69 ? 25.059 18.727 36.544 1.00 11.60 57 GLY B N 1
ATOM 2407 C CA . GLY B 1 69 ? 25.251 17.419 37.144 1.00 13.82 57 GLY B CA 1
ATOM 2408 C C . GLY B 1 69 ? 24.033 16.543 37.089 1.00 16.09 57 GLY B C 1
ATOM 2409 O O . GLY B 1 69 ? 24.144 15.316 36.934 1.00 15.31 57 GLY B O 1
ATOM 2410 N N . ASP B 1 70 ? 22.859 17.155 37.227 1.00 16.00 58 ASP B N 1
ATOM 2411 C CA . ASP B 1 70 ? 21.644 16.371 37.178 1.00 18.46 58 ASP B CA 1
ATOM 2412 C C . ASP B 1 70 ? 21.503 15.687 35.793 1.00 18.68 58 ASP B C 1
ATOM 2413 O O . ASP B 1 70 ? 21.124 14.536 35.704 1.00 18.75 58 ASP B O 1
ATOM 2418 N N . ALA B 1 71 ? 21.854 16.385 34.726 1.00 16.24 59 ALA B N 1
ATOM 2419 C CA . ALA B 1 71 ? 21.767 15.814 33.376 1.00 15.17 59 ALA B CA 1
ATOM 2420 C C . ALA B 1 71 ? 22.835 14.754 33.173 1.00 15.24 59 ALA B C 1
ATOM 2421 O O . ALA B 1 71 ? 22.604 13.764 32.481 1.00 12.23 59 ALA B O 1
ATOM 2423 N N . VAL B 1 72 ? 24.014 14.968 33.779 1.00 14.29 60 VAL B N 1
ATOM 2424 C CA . VAL B 1 72 ? 25.066 13.990 33.651 1.00 12.93 60 VAL B CA 1
ATOM 2425 C C . VAL B 1 72 ? 24.572 12.683 34.310 1.00 13.28 60 VAL B C 1
ATOM 2426 O O . VAL B 1 72 ? 24.680 11.599 33.718 1.00 12.74 60 VAL B O 1
ATOM 2430 N N . LEU B 1 73 ? 24.018 12.811 35.521 1.00 13.31 61 LEU B N 1
ATOM 2431 C CA . LEU B 1 73 ? 23.493 11.672 36.271 1.00 15.20 61 LEU B CA 1
ATOM 2432 C C . LEU B 1 73 ? 22.391 10.938 35.483 1.00 15.23 61 LEU B C 1
ATOM 2433 O O . LEU B 1 73 ? 22.388 9.705 35.413 1.00 15.71 61 LEU B O 1
ATOM 2438 N N . GLU B 1 74 ? 21.463 11.697 34.890 1.00 15.95 62 GLU B N 1
ATOM 2439 C CA . GLU B 1 74 ? 20.375 11.074 34.127 1.00 18.20 62 GLU B CA 1
ATOM 2440 C C . GLU B 1 74 ? 20.880 10.248 32.957 1.00 15.10 62 GLU B C 1
ATOM 2441 O O . GLU B 1 74 ? 20.354 9.163 32.688 1.00 13.96 62 GLU B O 1
ATOM 2447 N N . LEU B 1 75 ? 21.890 10.757 32.250 1.00 14.47 63 LEU B N 1
ATOM 2448 C CA . LEU B 1 75 ? 22.432 10.025 31.111 1.00 13.30 63 LEU B CA 1
ATOM 2449 C C . LEU B 1 75 ? 23.196 8.805 31.616 1.00 14.04 63 LEU B C 1
ATOM 2450 O O . LEU B 1 75 ? 23.099 7.726 31.050 1.00 13.79 63 LEU B O 1
ATOM 2455 N N . PHE B 1 76 ? 23.916 8.981 32.714 1.00 15.04 64 PHE B N 1
ATOM 2456 C CA . PHE B 1 76 ? 24.704 7.885 33.273 1.00 14.51 64 PHE B CA 1
ATOM 2457 C C . PHE B 1 76 ? 23.787 6.721 33.656 1.00 14.25 64 PHE B C 1
ATOM 2458 O O . PHE B 1 76 ? 24.061 5.559 33.308 1.00 14.97 64 PHE B O 1
ATOM 2466 N N . VAL B 1 77 ? 22.706 7.021 34.373 1.00 13.67 65 VAL B N 1
ATOM 2467 C CA . VAL B 1 77 ? 21.770 5.986 34.801 1.00 14.73 65 VAL B CA 1
ATOM 2468 C C . VAL B 1 77 ? 21.004 5.404 33.597 1.00 16.36 65 VAL B C 1
ATOM 2469 O O . VAL B 1 77 ? 20.815 4.187 33.477 1.00 15.96 65 VAL B O 1
ATOM 2473 N N . CYS B 1 78 ? 20.534 6.271 32.711 1.00 14.85 66 CYS B N 1
ATOM 2474 C CA . CYS B 1 78 ? 19.801 5.768 31.543 1.00 15.36 66 CYS B CA 1
ATOM 2475 C C . CYS B 1 78 ? 20.655 4.879 30.648 1.00 15.05 66 CYS B C 1
ATOM 2476 O O . CYS B 1 78 ? 20.174 3.880 30.107 1.00 16.12 66 CYS B O 1
ATOM 2479 N N . GLU B 1 79 ? 21.924 5.222 30.488 1.00 14.96 67 GLU B N 1
ATOM 2480 C CA . GLU B 1 79 ? 22.802 4.415 29.652 1.00 16.29 67 GLU B CA 1
ATOM 2481 C C . GLU B 1 79 ? 22.975 3.029 30.287 1.00 15.08 67 GLU B C 1
ATOM 2482 O O . GLU B 1 79 ? 22.990 2.028 29.598 1.00 14.36 67 GLU B O 1
ATOM 2488 N N . ILE B 1 80 ? 23.117 2.983 31.602 1.00 14.71 68 ILE B N 1
ATOM 2489 C CA . ILE B 1 80 ? 23.252 1.684 32.247 1.00 16.56 68 ILE B CA 1
ATOM 2490 C C . ILE B 1 80 ? 21.966 0.879 32.041 1.00 15.61 68 ILE B C 1
ATOM 2491 O O . ILE B 1 80 ? 22.015 -0.320 31.740 1.00 17.28 68 ILE B O 1
ATOM 2496 N N . LEU B 1 81 ? 20.822 1.532 32.230 1.00 14.55 69 LEU B N 1
ATOM 2497 C CA . LEU B 1 81 ? 19.528 0.856 32.092 1.00 15.14 69 LEU B CA 1
ATOM 2498 C C . LEU B 1 81 ? 19.292 0.310 30.674 1.00 16.72 69 LEU B C 1
ATOM 2499 O O . LEU B 1 81 ? 18.761 -0.807 30.478 1.00 15.70 69 LEU B O 1
ATOM 2504 N N . TYR B 1 82 ? 19.700 1.103 29.690 1.00 14.79 70 TYR B N 1
ATOM 2505 C CA . TYR B 1 82 ? 19.531 0.740 28.293 1.00 14.44 70 TYR B CA 1
ATOM 2506 C C . TYR B 1 82 ? 20.449 -0.443 27.952 1.00 15.67 70 TYR B C 1
ATOM 2507 O O . TYR B 1 82 ? 20.017 -1.399 27.339 1.00 14.91 70 TYR B O 1
ATOM 2516 N N . LYS B 1 83 ? 21.721 -0.376 28.366 1.00 17.11 71 LYS B N 1
ATOM 2517 C CA . LYS B 1 83 ? 22.670 -1.435 28.060 1.00 19.92 71 LYS B CA 1
ATOM 2518 C C . LYS B 1 83 ? 22.521 -2.735 28.835 1.00 20.22 71 LYS B C 1
ATOM 2519 O O . LYS B 1 83 ? 22.749 -3.800 28.274 1.00 19.44 71 LYS B O 1
ATOM 2525 N N . LYS B 1 84 ? 22.091 -2.645 30.092 1.00 20.57 72 LYS B N 1
ATOM 2526 C CA . LYS B 1 84 ? 21.986 -3.810 30.951 1.00 22.92 72 LYS B CA 1
ATOM 2527 C C . LYS B 1 84 ? 20.645 -4.512 31.017 1.00 24.92 72 LYS B C 1
ATOM 2528 O O . LYS B 1 84 ? 20.590 -5.681 31.403 1.00 24.22 72 LYS B O 1
ATOM 2534 N N . TYR B 1 85 ? 19.569 -3.822 30.651 1.00 23.77 73 TYR B N 1
ATOM 2535 C CA . TYR B 1 85 ? 18.255 -4.435 30.684 1.00 25.07 73 TYR B CA 1
ATOM 2536 C C . TYR B 1 85 ? 17.523 -4.281 29.347 1.00 26.90 73 TYR B C 1
ATOM 2537 O O . TYR B 1 85 ? 16.469 -3.647 29.259 1.00 27.12 73 TYR B O 1
ATOM 2546 N N . PRO B 1 86 ? 18.076 -4.865 28.283 1.00 28.72 74 PRO B N 1
ATOM 2547 C CA . PRO B 1 86 ? 17.461 -4.783 26.959 1.00 31.91 74 PRO B CA 1
ATOM 2548 C C . PRO B 1 86 ? 16.040 -5.348 26.879 1.00 34.22 74 PRO B C 1
ATOM 2549 O O . PRO B 1 86 ? 15.246 -4.931 26.032 1.00 35.60 74 PRO B O 1
ATOM 2553 N N . GLU B 1 87 ? 15.710 -6.276 27.770 1.00 36.47 75 GLU B N 1
ATOM 2554 C CA . GLU B 1 87 ? 14.393 -6.887 27.740 1.00 39.74 75 GLU B CA 1
ATOM 2555 C C . GLU B 1 87 ? 13.353 -6.173 28.589 1.00 38.70 75 GLU B C 1
ATOM 2556 O O . GLU B 1 87 ? 12.161 -6.429 28.446 1.00 39.99 75 GLU B O 1
ATOM 2562 N N . ALA B 1 88 ? 13.800 -5.273 29.461 1.00 37.42 76 ALA B N 1
ATOM 2563 C CA . ALA B 1 88 ? 12.890 -4.537 30.338 1.00 35.59 76 ALA B CA 1
ATOM 2564 C C . ALA B 1 88 ? 11.921 -3.658 29.558 1.00 35.82 76 ALA B C 1
ATOM 2565 O O . ALA B 1 88 ? 12.298 -3.061 28.545 1.00 35.92 76 ALA B O 1
ATOM 2567 N N . GLU B 1 89 ? 10.675 -3.584 30.024 1.00 35.16 77 GLU B N 1
ATOM 2568 C CA . GLU B 1 89 ? 9.678 -2.738 29.383 1.00 36.55 77 GLU B CA 1
ATOM 2569 C C . GLU B 1 89 ? 10.124 -1.306 29.666 1.00 35.88 77 GLU B C 1
ATOM 2570 O O . GLU B 1 89 ? 10.711 -1.048 30.722 1.00 34.71 77 GLU B O 1
ATOM 2576 N N . VAL B 1 90 ? 9.843 -0.374 28.752 1.00 35.25 78 VAL B N 1
ATOM 2577 C CA . VAL B 1 90 ? 10.265 1.015 28.949 1.00 35.95 78 VAL B CA 1
ATOM 2578 C C . VAL B 1 90 ? 9.716 1.597 30.240 1.00 35.19 78 VAL B C 1
ATOM 2579 O O . VAL B 1 90 ? 10.340 2.474 30.852 1.00 35.30 78 VAL B O 1
ATOM 2583 N N . GLY B 1 91 ? 8.555 1.101 30.656 1.00 34.16 79 GLY B N 1
ATOM 2584 C CA . GLY B 1 91 ? 7.944 1.573 31.884 1.00 32.61 79 GLY B CA 1
ATOM 2585 C C . GLY B 1 91 ? 8.799 1.208 33.088 1.00 32.42 79 GLY B C 1
ATOM 2586 O O . GLY B 1 91 ? 8.874 1.966 34.060 1.00 32.37 79 GLY B O 1
ATOM 2587 N N . ASP B 1 92 ? 9.443 0.047 33.028 1.00 31.44 80 ASP B N 1
ATOM 2588 C CA . ASP B 1 92 ? 10.295 -0.392 34.124 1.00 31.47 80 ASP B CA 1
ATOM 2589 C C . ASP B 1 92 ? 11.543 0.493 34.108 1.00 29.40 80 ASP B C 1
ATOM 2590 O O . ASP B 1 92 ? 12.024 0.902 35.165 1.00 28.16 80 ASP B O 1
ATOM 2595 N N . LEU B 1 93 ? 12.063 0.777 32.912 1.00 26.25 81 LEU B N 1
ATOM 2596 C CA . LEU B 1 93 ? 13.241 1.640 32.793 1.00 25.57 81 LEU B CA 1
ATOM 2597 C C . LEU B 1 93 ? 12.989 3.030 33.418 1.00 24.69 81 LEU B C 1
ATOM 2598 O O . LEU B 1 93 ? 13.829 3.522 34.186 1.00 23.45 81 LEU B O 1
ATOM 2603 N N . ALA B 1 94 ? 11.841 3.649 33.125 1.00 23.92 82 ALA B N 1
ATOM 2604 C CA . ALA B 1 94 ? 11.494 4.965 33.686 1.00 23.41 82 ALA B CA 1
ATOM 2605 C C . ALA B 1 94 ? 11.322 4.946 35.220 1.00 25.14 82 ALA B C 1
ATOM 2606 O O . ALA B 1 94 ? 11.659 5.921 35.939 1.00 23.85 82 ALA B O 1
ATOM 2608 N N . ARG B 1 95 ? 10.767 3.843 35.718 1.00 25.09 83 ARG B N 1
ATOM 2609 C CA . ARG B 1 95 ? 10.559 3.662 37.154 1.00 25.30 83 ARG B CA 1
ATOM 2610 C C . ARG B 1 95 ? 11.913 3.525 37.838 1.00 23.13 83 ARG B C 1
ATOM 2611 O O . ARG B 1 95 ? 12.169 4.159 38.848 1.00 22.69 83 ARG B O 1
ATOM 2619 N N . VAL B 1 96 ? 12.775 2.691 37.276 1.00 22.80 84 VAL B N 1
ATOM 2620 C CA . VAL B 1 96 ? 14.083 2.483 37.875 1.00 22.84 84 VAL B CA 1
ATOM 2621 C C . VAL B 1 96 ? 14.926 3.741 37.800 1.00 23.22 84 VAL B C 1
ATOM 2622 O O . VAL B 1 96 ? 15.666 4.051 38.734 1.00 22.77 84 VAL B O 1
ATOM 2626 N N . LYS B 1 97 ? 14.798 4.477 36.700 1.00 23.81 85 LYS B N 1
ATOM 2627 C CA . LYS B 1 97 ? 15.552 5.715 36.531 1.00 23.38 85 LYS B CA 1
ATOM 2628 C C . LYS B 1 97 ? 15.245 6.685 37.668 1.00 23.57 85 LYS B C 1
ATOM 2629 O O . LYS B 1 97 ? 16.166 7.204 38.337 1.00 21.71 85 LYS B O 1
ATOM 2635 N N . SER B 1 98 ? 13.950 6.926 37.897 1.00 22.46 86 SER B N 1
ATOM 2636 C CA . SER B 1 98 ? 13.543 7.859 38.942 1.00 23.74 86 SER B CA 1
ATOM 2637 C C . SER B 1 98 ? 14.059 7.467 40.301 1.00 23.05 86 SER B C 1
ATOM 2638 O O . SER B 1 98 ? 14.515 8.318 41.057 1.00 24.27 86 SER B O 1
ATOM 2641 N N . ALA B 1 99 ? 13.997 6.179 40.611 1.00 23.12 87 ALA B N 1
ATOM 2642 C CA . ALA B 1 99 ? 14.473 5.717 41.903 1.00 22.80 87 ALA B CA 1
ATOM 2643 C C . ALA B 1 99 ? 15.993 5.862 42.009 1.00 23.88 87 ALA B C 1
ATOM 2644 O O . ALA B 1 99 ? 16.512 6.371 43.028 1.00 22.63 87 ALA B O 1
ATOM 2646 N N . ALA B 1 100 ? 16.701 5.440 40.956 1.00 21.94 88 ALA B N 1
ATOM 2647 C CA . ALA B 1 100 ? 18.162 5.487 40.951 1.00 24.17 88 ALA B CA 1
ATOM 2648 C C . ALA B 1 100 ? 18.745 6.895 41.084 1.00 24.55 88 ALA B C 1
ATOM 2649 O O . ALA B 1 100 ? 19.799 7.081 41.695 1.00 26.42 88 ALA B O 1
ATOM 2651 N N . ALA B 1 101 ? 18.059 7.886 40.530 1.00 24.24 89 ALA B N 1
ATOM 2652 C CA . ALA B 1 101 ? 18.528 9.258 40.599 1.00 24.83 89 ALA B CA 1
ATOM 2653 C C . ALA B 1 101 ? 17.884 10.007 41.767 1.00 24.40 89 ALA B C 1
ATOM 2654 O O . ALA B 1 101 ? 18.056 11.214 41.884 1.00 25.51 89 ALA B O 1
ATOM 2656 N N . SER B 1 102 ? 17.139 9.308 42.622 1.00 23.49 90 SER B N 1
ATOM 2657 C CA . SER B 1 102 ? 16.453 9.970 43.737 1.00 22.70 90 SER B CA 1
ATOM 2658 C C . SER B 1 102 ? 17.359 10.556 44.830 1.00 22.43 90 SER B C 1
ATOM 2659 O O . SER B 1 102 ? 18.495 10.130 45.021 1.00 21.01 90 SER B O 1
ATOM 2662 N N . GLU B 1 103 ? 16.831 11.544 45.544 1.00 21.44 91 GLU B N 1
ATOM 2663 C CA . GLU B 1 103 ? 17.565 12.175 46.633 1.00 24.17 91 GLU B CA 1
ATOM 2664 C C . GLU B 1 103 ? 18.026 11.124 47.640 1.00 23.65 91 GLU B C 1
ATOM 2665 O O . GLU B 1 103 ? 19.170 11.160 48.088 1.00 23.48 91 GLU B O 1
ATOM 2671 N N . GLU B 1 104 ? 17.137 10.182 47.987 1.00 23.63 92 GLU B N 1
ATOM 2672 C CA . GLU B 1 104 ? 17.482 9.121 48.924 1.00 24.68 92 GLU B CA 1
ATOM 2673 C C . GLU B 1 104 ? 18.754 8.363 48.521 1.00 22.52 92 GLU B C 1
ATOM 2674 O O . GLU B 1 104 ? 19.664 8.227 49.324 1.00 21.49 92 GLU B O 1
ATOM 2680 N N . VAL B 1 105 ? 18.786 7.841 47.292 1.00 19.98 93 VAL B N 1
ATOM 2681 C CA . VAL B 1 105 ? 19.949 7.106 46.790 1.00 17.82 93 VAL B CA 1
ATOM 2682 C C . VAL B 1 105 ? 21.192 8.001 46.735 1.00 17.26 93 VAL B C 1
ATOM 2683 O O . VAL B 1 105 ? 22.251 7.631 47.251 1.00 17.45 93 VAL B O 1
ATOM 2687 N N . LEU B 1 106 ? 21.057 9.192 46.151 1.00 16.15 94 LEU B N 1
ATOM 2688 C CA . LEU B 1 106 ? 22.181 10.122 46.078 1.00 17.05 94 LEU B CA 1
ATOM 2689 C C . LEU B 1 106 ? 22.753 10.504 47.448 1.00 15.83 94 LEU B C 1
ATOM 2690 O O . LEU B 1 106 ? 23.954 10.688 47.593 1.00 18.16 94 LEU B O 1
ATOM 2695 N N . ALA B 1 107 ? 21.905 10.641 48.457 1.00 16.38 95 ALA B N 1
ATOM 2696 C CA . ALA B 1 107 ? 22.436 11.001 49.760 1.00 18.33 95 ALA B CA 1
ATOM 2697 C C . ALA B 1 107 ? 23.214 9.819 50.321 1.00 19.11 95 ALA B C 1
ATOM 2698 O O . ALA B 1 107 ? 24.245 10.013 50.975 1.00 20.79 95 ALA B O 1
ATOM 2700 N N . MET B 1 108 ? 22.714 8.611 50.065 1.00 20.30 96 MET B N 1
ATOM 2701 C CA . MET B 1 108 ? 23.358 7.363 50.528 1.00 20.75 96 MET B CA 1
ATOM 2702 C C . MET B 1 108 ? 24.773 7.297 49.923 1.00 21.49 96 MET B C 1
ATOM 2703 O O . MET B 1 108 ? 25.763 7.037 50.612 1.00 22.69 96 MET B O 1
ATOM 2708 N N . VAL B 1 109 ? 24.855 7.558 48.625 1.00 22.74 97 VAL B N 1
ATOM 2709 C CA . VAL B 1 109 ? 26.121 7.560 47.899 1.00 22.23 97 VAL B CA 1
ATOM 2710 C C . VAL B 1 109 ? 27.065 8.642 48.460 1.00 21.71 97 VAL B C 1
ATOM 2711 O O . VAL B 1 109 ? 28.258 8.410 48.677 1.00 21.06 97 VAL B O 1
ATOM 2715 N N . SER B 1 110 ? 26.529 9.828 48.688 1.00 22.35 98 SER B N 1
ATOM 2716 C CA . SER B 1 110 ? 27.325 10.914 49.231 1.00 21.48 98 SER B CA 1
ATOM 2717 C C . SER B 1 110 ? 27.904 10.510 50.566 1.00 22.62 98 SER B C 1
ATOM 2718 O O . SER B 1 110 ? 29.080 10.739 50.845 1.00 21.65 98 SER B O 1
ATOM 2721 N N . ARG B 1 111 ? 27.071 9.911 51.405 1.00 23.96 99 ARG B N 1
ATOM 2722 C CA . ARG B 1 111 ? 27.538 9.486 52.716 1.00 25.31 99 ARG B CA 1
ATOM 2723 C C . ARG B 1 111 ? 28.626 8.417 52.610 1.00 27.20 99 ARG B C 1
ATOM 2724 O O . ARG B 1 111 ? 29.556 8.398 53.418 1.00 28.33 99 ARG B O 1
ATOM 2732 N N . LYS B 1 112 ? 28.529 7.540 51.615 1.00 28.38 100 LYS B N 1
ATOM 2733 C CA . LYS B 1 112 ? 29.543 6.511 51.451 1.00 30.57 100 LYS B CA 1
ATOM 2734 C C . LYS B 1 112 ? 30.900 7.159 51.163 1.00 31.23 100 LYS B C 1
ATOM 2735 O O . LYS B 1 112 ? 31.929 6.663 51.600 1.00 29.09 100 LYS B O 1
ATOM 2741 N N . MET B 1 113 ? 30.882 8.283 50.444 1.00 29.96 101 MET B N 1
ATOM 2742 C CA . MET B 1 113 ? 32.096 9.044 50.107 1.00 29.16 101 MET B CA 1
ATOM 2743 C C . MET B 1 113 ? 32.434 10.048 51.213 1.00 27.90 101 MET B C 1
ATOM 2744 O O . MET B 1 113 ? 33.316 10.885 51.012 1.00 28.51 101 MET B O 1
ATOM 2749 N N . ASN B 1 114 ? 31.717 10.012 52.334 1.00 25.84 102 ASN B N 1
ATOM 2750 C CA . ASN B 1 114 ? 31.952 10.976 53.413 1.00 25.41 102 ASN B CA 1
ATOM 2751 C C . ASN B 1 114 ? 31.976 12.403 52.832 1.00 23.05 102 ASN B C 1
ATOM 2752 O O . ASN B 1 114 ? 32.794 13.216 53.229 1.00 20.97 102 ASN B O 1
ATOM 2757 N N . LEU B 1 115 ? 31.067 12.703 51.911 1.00 22.18 103 LEU B N 1
ATOM 2758 C CA . LEU B 1 115 ? 31.018 14.016 51.287 1.00 20.75 103 LEU B CA 1
ATOM 2759 C C . LEU B 1 115 ? 30.712 15.122 52.295 1.00 20.57 103 LEU B C 1
ATOM 2760 O O . LEU B 1 115 ? 31.202 16.244 52.162 1.00 17.73 103 LEU B O 1
ATOM 2765 N N . GLY B 1 116 ? 29.877 14.802 53.281 1.00 18.10 104 GLY B N 1
ATOM 2766 C CA . GLY B 1 116 ? 29.512 15.766 54.297 1.00 17.80 104 GLY B CA 1
ATOM 2767 C C . GLY B 1 116 ? 30.691 16.496 54.941 1.00 20.16 104 GLY B C 1
ATOM 2768 O O . GLY B 1 116 ? 30.586 17.667 55.332 1.00 18.49 104 GLY B O 1
ATOM 2769 N N . LYS B 1 117 ? 31.833 15.836 55.027 1.00 20.20 105 LYS B N 1
ATOM 2770 C CA . LYS B 1 117 ? 32.965 16.475 55.656 1.00 22.03 105 LYS B CA 1
ATOM 2771 C C . LYS B 1 117 ? 33.656 17.512 54.767 1.00 20.63 105 LYS B C 1
ATOM 2772 O O . LYS B 1 117 ? 34.375 18.347 55.280 1.00 18.36 105 LYS B O 1
ATOM 2778 N N . PHE B 1 118 ? 33.437 17.441 53.445 1.00 18.90 106 PHE B N 1
ATOM 2779 C CA . PHE B 1 118 ? 34.063 18.365 52.508 1.00 18.58 106 PHE B CA 1
ATOM 2780 C C . PHE B 1 118 ? 33.222 19.547 52.068 1.00 18.60 106 PHE B C 1
ATOM 2781 O O . PHE B 1 118 ? 33.731 20.420 51.370 1.00 18.87 106 PHE B O 1
ATOM 2789 N N . LEU B 1 119 ? 31.956 19.601 52.486 1.00 17.54 107 LEU B N 1
ATOM 2790 C CA . LEU B 1 119 ? 31.075 20.722 52.090 1.00 16.66 107 LEU B CA 1
ATOM 2791 C C . LEU B 1 119 ? 31.425 22.041 52.752 1.00 14.89 107 LEU B C 1
ATOM 2792 O O . LEU B 1 119 ? 31.879 22.069 53.893 1.00 14.18 107 LEU B O 1
ATOM 2797 N N . PHE B 1 120 ? 31.202 23.128 52.029 1.00 13.29 108 PHE B N 1
ATOM 2798 C CA . PHE B 1 120 ? 31.417 24.462 52.560 1.00 14.77 108 PHE B CA 1
ATOM 2799 C C . PHE B 1 120 ? 30.020 24.986 52.878 1.00 13.91 108 PHE B C 1
ATOM 2800 O O . PHE B 1 120 ? 29.195 25.089 51.996 1.00 14.63 108 PHE B O 1
ATOM 2808 N N . LEU B 1 121 ? 29.765 25.312 54.139 1.00 13.20 109 LEU B N 1
ATOM 2809 C CA . LEU B 1 121 ? 28.456 25.781 54.565 1.00 14.75 109 LEU B CA 1
ATOM 2810 C C . LEU B 1 121 ? 28.530 27.085 55.334 1.00 15.77 109 LEU B C 1
ATOM 2811 O O . LEU B 1 121 ? 29.539 27.351 55.991 1.00 16.89 109 LEU B O 1
ATOM 2816 N N . GLY B 1 122 ? 27.461 27.886 55.268 1.00 16.91 110 GLY B N 1
ATOM 2817 C CA . GLY B 1 122 ? 27.421 29.118 56.043 1.00 15.78 110 GLY B CA 1
ATOM 2818 C C . GLY B 1 122 ? 27.265 28.726 57.513 1.00 18.77 110 GLY B C 1
ATOM 2819 O O . GLY B 1 122 ? 26.735 27.639 57.827 1.00 18.25 110 GLY B O 1
ATOM 2820 N N . LYS B 1 123 ? 27.723 29.588 58.429 1.00 20.32 111 LYS B N 1
ATOM 2821 C CA . LYS B 1 123 ? 27.627 29.276 59.857 1.00 21.88 111 LYS B CA 1
ATOM 2822 C C . LYS B 1 123 ? 26.200 28.941 60.317 1.00 22.20 111 LYS B C 1
ATOM 2823 O O . LYS B 1 123 ? 25.974 27.963 61.047 1.00 22.45 111 LYS B O 1
ATOM 2829 N N . GLY B 1 124 ? 25.234 29.728 59.873 1.00 22.02 112 GLY B N 1
ATOM 2830 C CA . GLY B 1 124 ? 23.861 29.471 60.269 1.00 23.83 112 GLY B CA 1
ATOM 2831 C C . GLY B 1 124 ? 23.371 28.133 59.757 1.00 23.96 112 GLY B C 1
ATOM 2832 O O . GLY B 1 124 ? 22.730 27.358 60.490 1.00 24.41 112 GLY B O 1
ATOM 2833 N N . GLU B 1 125 ? 23.667 27.857 58.493 1.00 22.59 113 GLU B N 1
ATOM 2834 C CA . GLU B 1 125 ? 23.258 26.611 57.866 1.00 24.62 113 GLU B CA 1
ATOM 2835 C C . GLU B 1 125 ? 23.903 25.417 58.564 1.00 25.57 113 GLU B C 1
ATOM 2836 O O . GLU B 1 125 ? 23.264 24.378 58.799 1.00 26.51 113 GLU B O 1
ATOM 2842 N N . GLU B 1 126 ? 25.173 25.560 58.900 1.00 26.73 114 GLU B N 1
ATOM 2843 C CA . GLU B 1 126 ? 25.879 24.498 59.577 1.00 29.87 114 GLU B CA 1
ATOM 2844 C C . GLU B 1 126 ? 25.233 24.272 60.948 1.00 31.38 114 GLU B C 1
ATOM 2845 O O . GLU B 1 126 ? 25.016 23.130 61.371 1.00 32.07 114 GLU B O 1
ATOM 2851 N N . LYS B 1 127 ? 24.885 25.357 61.628 1.00 30.83 115 LYS B N 1
ATOM 2852 C CA . LYS B 1 127 ? 24.294 25.224 62.961 1.00 31.51 115 LYS B CA 1
ATOM 2853 C C . LYS B 1 127 ? 22.932 24.543 62.938 1.00 31.66 115 LYS B C 1
ATOM 2854 O O . LYS B 1 127 ? 22.521 23.916 63.917 1.00 29.79 115 LYS B O 1
ATOM 2860 N N . THR B 1 128 ? 22.224 24.655 61.819 1.00 30.76 116 THR B N 1
ATOM 2861 C CA . THR B 1 128 ? 20.913 24.036 61.747 1.00 29.94 116 THR B CA 1
ATOM 2862 C C . THR B 1 128 ? 20.951 22.626 61.174 1.00 28.28 116 THR B C 1
ATOM 2863 O O . THR B 1 128 ? 19.948 22.142 60.677 1.00 27.31 116 THR B O 1
ATOM 2867 N N . GLY B 1 129 ? 22.119 21.986 61.228 1.00 26.36 117 GLY B N 1
ATOM 2868 C CA . GLY B 1 129 ? 22.234 20.621 60.740 1.00 26.55 117 GLY B CA 1
ATOM 2869 C C . GLY B 1 129 ? 22.382 20.420 59.238 1.00 24.34 117 GLY B C 1
ATOM 2870 O O . GLY B 1 129 ? 22.154 19.325 58.731 1.00 21.64 117 GLY B O 1
ATOM 2871 N N . GLY B 1 130 ? 22.795 21.460 58.526 1.00 22.86 118 GLY B N 1
ATOM 2872 C CA . GLY B 1 130 ? 22.947 21.347 57.088 1.00 21.12 118 GLY B CA 1
ATOM 2873 C C . GLY B 1 130 ? 23.914 20.302 56.559 1.00 19.14 118 GLY B C 1
ATOM 2874 O O . GLY B 1 130 ? 23.697 19.757 55.476 1.00 18.84 118 GLY B O 1
ATOM 2875 N N . ARG B 1 131 ? 24.975 20.008 57.304 1.00 19.17 119 ARG B N 1
ATOM 2876 C CA . ARG B 1 131 ? 25.960 19.038 56.847 1.00 19.32 119 ARG B CA 1
ATOM 2877 C C . ARG B 1 131 ? 25.403 17.618 56.766 1.00 19.96 119 ARG B C 1
ATOM 2878 O O . ARG B 1 131 ? 25.975 16.761 56.093 1.00 18.68 119 ARG B O 1
ATOM 2886 N N . ASP B 1 132 ? 24.277 17.377 57.439 1.00 18.52 120 ASP B N 1
ATOM 2887 C CA . ASP B 1 132 ? 23.658 16.049 57.440 1.00 21.86 120 ASP B CA 1
ATOM 2888 C C . ASP B 1 132 ? 22.360 16.041 56.641 1.00 22.43 120 ASP B C 1
ATOM 2889 O O . ASP B 1 132 ? 21.673 15.026 56.592 1.00 21.71 120 ASP B O 1
ATOM 2894 N N . ARG B 1 133 ? 22.028 17.174 56.013 1.00 21.57 121 ARG B N 1
ATOM 2895 C CA . ARG B 1 133 ? 20.781 17.276 55.258 1.00 21.68 121 ARG B CA 1
ATOM 2896 C C . ARG B 1 133 ? 20.819 16.536 53.924 1.00 20.73 121 ARG B C 1
ATOM 2897 O O . ARG B 1 133 ? 21.637 16.851 53.041 1.00 17.82 121 ARG B O 1
ATOM 2905 N N . ASP B 1 134 ? 19.928 15.560 53.776 1.00 19.40 122 ASP B N 1
ATOM 2906 C CA . ASP B 1 134 ? 19.852 14.763 52.553 1.00 19.96 122 ASP B CA 1
ATOM 2907 C C . ASP B 1 134 ? 19.877 15.610 51.287 1.00 17.83 122 ASP B C 1
ATOM 2908 O O . ASP B 1 134 ? 20.607 15.296 50.351 1.00 15.68 122 ASP B O 1
ATOM 2913 N N . SER B 1 135 ? 19.087 16.680 51.248 1.00 18.95 123 SER B N 1
ATOM 2914 C CA . SER B 1 135 ? 19.027 17.500 50.024 1.00 18.81 123 SER B CA 1
ATOM 2915 C C . SER B 1 135 ? 20.365 18.180 49.710 1.00 17.38 123 SER B C 1
ATOM 2916 O O . SER B 1 135 ? 20.791 18.229 48.567 1.00 18.43 123 SER B O 1
ATOM 2919 N N . ILE B 1 136 ? 21.008 18.738 50.721 1.00 16.25 124 ILE B N 1
ATOM 2920 C CA . ILE B 1 136 ? 22.306 19.395 50.519 1.00 15.17 124 ILE B CA 1
ATOM 2921 C C . ILE B 1 136 ? 23.327 18.353 50.050 1.00 15.30 124 ILE B C 1
ATOM 2922 O O . ILE B 1 136 ? 24.097 18.577 49.121 1.00 13.28 124 ILE B O 1
ATOM 2927 N N . LEU B 1 137 ? 23.314 17.180 50.668 1.00 15.54 125 LEU B N 1
ATOM 2928 C CA . LEU B 1 137 ? 24.254 16.139 50.266 1.00 14.79 125 LEU B CA 1
ATOM 2929 C C . LEU B 1 137 ? 24.015 15.665 48.813 1.00 15.14 125 LEU B C 1
ATOM 2930 O O . LEU B 1 137 ? 24.954 15.478 48.032 1.00 14.54 125 LEU B O 1
ATOM 2935 N N . ALA B 1 138 ? 22.757 15.444 48.463 1.00 15.57 126 ALA B N 1
ATOM 2936 C CA . ALA B 1 138 ? 22.432 14.938 47.129 1.00 16.60 126 ALA B CA 1
ATOM 2937 C C . ALA B 1 138 ? 22.815 15.973 46.096 1.00 16.57 126 ALA B C 1
ATOM 2938 O O . ALA B 1 138 ? 23.363 15.624 45.058 1.00 17.91 126 ALA B O 1
ATOM 2940 N N . ASP B 1 139 ? 22.504 17.242 46.382 1.00 15.97 127 ASP B N 1
ATOM 2941 C CA . ASP B 1 139 ? 22.841 18.341 45.475 1.00 16.33 127 ASP B CA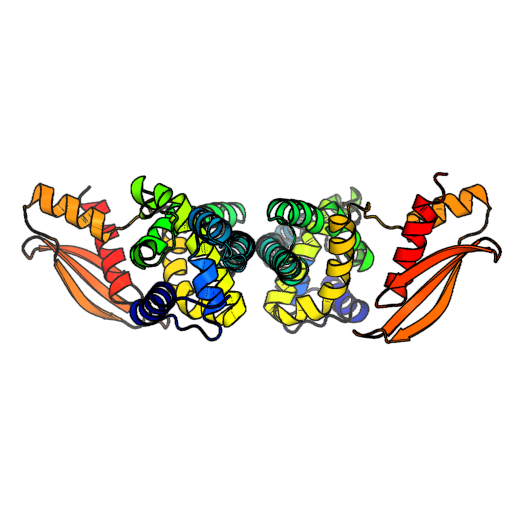 1
ATOM 2942 C C . ASP B 1 139 ? 24.353 18.449 45.226 1.00 15.52 127 ASP B C 1
ATOM 2943 O O . ASP B 1 139 ? 24.800 18.618 44.095 1.00 14.80 127 ASP B O 1
ATOM 2948 N N . ALA B 1 140 ? 25.145 18.389 46.289 1.00 13.83 128 ALA B N 1
ATOM 2949 C CA . ALA B 1 140 ? 26.583 18.508 46.104 1.00 12.30 128 ALA B CA 1
ATOM 2950 C C . ALA B 1 140 ? 27.137 17.332 45.292 1.00 11.93 128 ALA B C 1
ATOM 2951 O O . ALA B 1 140 ? 28.074 17.505 44.507 1.00 12.61 128 ALA B O 1
ATOM 2953 N N . PHE B 1 141 ? 26.541 16.153 45.454 1.00 10.75 129 PHE B N 1
ATOM 2954 C CA . PHE B 1 141 ? 27.014 14.974 44.733 1.00 11.97 129 PHE B CA 1
ATOM 2955 C C . PHE B 1 141 ? 26.724 15.163 43.253 1.00 11.73 129 PHE B C 1
ATOM 2956 O O . PHE B 1 141 ? 27.537 14.819 42.432 1.00 10.99 129 PHE B O 1
ATOM 2964 N N . GLU B 1 142 ? 25.531 15.661 42.918 1.00 11.23 130 GLU B N 1
ATOM 2965 C CA . GLU B 1 142 ? 25.220 15.907 41.521 1.00 14.28 130 GLU B CA 1
ATOM 2966 C C . GLU B 1 142 ? 26.196 16.995 41.012 1.00 12.28 130 GLU B C 1
ATOM 2967 O O . GLU B 1 142 ? 26.687 16.929 39.885 1.00 14.18 130 GLU B O 1
ATOM 2973 N N . ALA B 1 143 ? 26.462 17.998 41.839 1.00 13.08 131 ALA B N 1
ATOM 2974 C CA . ALA B 1 143 ? 27.401 19.058 41.447 1.00 15.10 131 ALA B CA 1
ATOM 2975 C C . ALA B 1 143 ? 28.791 18.436 41.227 1.00 14.89 131 ALA B C 1
ATOM 2976 O O . ALA B 1 143 ? 29.504 18.763 40.263 1.00 18.32 131 ALA B O 1
ATOM 2978 N N . LEU B 1 144 ? 29.172 17.503 42.094 1.00 16.32 132 LEU B N 1
ATOM 2979 C CA . LEU B 1 144 ? 30.478 16.862 41.960 1.00 16.37 132 LEU B CA 1
ATOM 2980 C C . LEU B 1 144 ? 30.531 16.097 40.627 1.00 16.47 132 LEU B C 1
ATOM 2981 O O . LEU B 1 144 ? 31.553 16.138 39.926 1.00 13.10 132 LEU B O 1
ATOM 2986 N N . LEU B 1 145 ? 29.446 15.397 40.282 1.00 14.60 133 LEU B N 1
ATOM 2987 C CA . LEU B 1 145 ? 29.456 14.671 39.011 1.00 14.95 133 LEU B CA 1
ATOM 2988 C C . LEU B 1 145 ? 29.733 15.642 37.867 1.00 15.54 133 LEU B C 1
ATOM 2989 O O . LEU B 1 145 ? 30.510 15.315 36.963 1.00 15.48 133 LEU B O 1
ATOM 2994 N N . ALA B 1 146 ? 29.094 16.819 37.894 1.00 14.75 134 ALA B N 1
ATOM 2995 C CA . ALA B 1 146 ? 29.327 17.838 36.848 1.00 15.41 134 ALA B CA 1
ATOM 2996 C C . ALA B 1 146 ? 30.795 18.272 36.824 1.00 12.43 134 ALA B C 1
ATOM 2997 O O . ALA B 1 146 ? 31.406 18.373 35.767 1.00 12.72 134 ALA B O 1
ATOM 2999 N N . ALA B 1 147 ? 31.358 18.531 37.993 1.00 12.51 135 ALA B N 1
ATOM 3000 C CA . ALA B 1 147 ? 32.759 18.943 38.101 1.00 14.01 135 ALA B CA 1
ATOM 3001 C C . ALA B 1 147 ? 33.699 17.909 37.496 1.00 14.16 135 ALA B C 1
ATOM 3002 O O . ALA B 1 147 ? 34.622 18.250 36.726 1.00 12.64 135 ALA B O 1
ATOM 3004 N N . ILE B 1 148 ? 33.473 16.643 37.832 1.00 13.60 136 ILE B N 1
ATOM 3005 C CA . ILE B 1 148 ? 34.330 15.577 37.310 1.00 14.14 136 ILE B CA 1
ATOM 3006 C C . ILE B 1 148 ? 34.147 15.435 35.780 1.00 14.65 136 ILE B C 1
ATOM 3007 O O . ILE B 1 148 ? 35.105 15.222 35.026 1.00 12.79 136 ILE B O 1
ATOM 3012 N N . TYR B 1 149 ? 32.902 15.580 35.347 1.00 14.58 137 TYR B N 1
ATOM 3013 C CA . TYR B 1 149 ? 32.552 15.479 33.937 1.00 14.89 137 TYR B CA 1
ATOM 3014 C C . TYR B 1 149 ? 33.301 16.558 33.156 1.00 15.64 137 TYR B C 1
ATOM 3015 O O . TYR B 1 149 ? 33.874 16.286 32.105 1.00 14.73 137 TYR B O 1
ATOM 3024 N N . LEU B 1 150 ? 33.280 17.782 33.675 1.00 16.97 138 LEU B N 1
ATOM 3025 C CA . LEU B 1 150 ? 33.970 18.895 33.027 1.00 19.44 138 LEU B CA 1
ATOM 3026 C C . LEU B 1 150 ? 35.490 18.798 33.129 1.00 20.34 138 LEU B C 1
ATOM 3027 O O . LEU B 1 150 ? 36.188 19.067 32.164 1.00 20.56 138 LEU B O 1
ATOM 3032 N N . ASP B 1 151 ? 36.001 18.382 34.286 1.00 21.12 139 ASP B N 1
ATOM 3033 C CA . ASP B 1 151 ? 37.456 18.275 34.494 1.00 21.07 139 ASP B CA 1
ATOM 3034 C C . ASP B 1 151 ? 38.117 17.057 33.861 1.00 22.94 139 ASP B C 1
ATOM 3035 O O . ASP B 1 151 ? 39.207 17.170 33.313 1.00 22.75 139 ASP B O 1
ATOM 3040 N N . GLN B 1 152 ? 37.468 15.900 33.945 1.00 22.46 140 GLN B N 1
ATOM 3041 C CA . GLN B 1 152 ? 38.078 14.668 33.446 1.00 23.85 140 GLN B CA 1
ATOM 3042 C C . GLN B 1 152 ? 37.279 13.875 32.439 1.00 23.75 140 GLN B C 1
ATOM 3043 O O . GLN B 1 152 ? 37.811 12.974 31.823 1.00 24.12 140 GLN B O 1
ATOM 3049 N N . GLY B 1 153 ? 35.992 14.176 32.299 1.00 23.64 141 GLY B N 1
ATOM 3050 C CA . GLY B 1 153 ? 35.196 13.466 31.319 1.00 21.27 141 GLY B CA 1
ATOM 3051 C C . GLY B 1 153 ? 34.274 12.378 31.816 1.00 21.03 141 GLY B C 1
ATOM 3052 O O . GLY B 1 153 ? 34.381 11.880 32.938 1.00 19.00 141 GLY B O 1
ATOM 3053 N N . TYR B 1 154 ? 33.369 12.000 30.920 1.00 19.12 142 TYR B N 1
ATOM 3054 C CA . TYR B 1 154 ? 32.365 10.989 31.157 1.00 19.02 142 TYR B CA 1
ATOM 3055 C C . TYR B 1 154 ? 32.936 9.603 31.489 1.00 19.41 142 TYR B C 1
ATOM 3056 O O . TYR B 1 154 ? 32.392 8.913 32.347 1.00 19.45 142 TYR B O 1
ATOM 3065 N N . GLU B 1 155 ? 34.010 9.196 30.815 1.00 19.87 143 GLU B N 1
ATOM 3066 C CA . GLU B 1 155 ? 34.622 7.889 31.074 1.00 22.11 143 GLU B CA 1
ATOM 3067 C C . GLU B 1 155 ? 35.125 7.822 32.514 1.00 20.05 143 GLU B C 1
ATOM 3068 O O . GLU B 1 155 ? 35.112 6.768 33.129 1.00 20.69 143 GLU B O 1
ATOM 3074 N N . LYS B 1 156 ? 35.560 8.949 33.056 1.00 17.67 144 LYS B N 1
ATOM 3075 C CA . LYS B 1 156 ? 36.034 8.937 34.430 1.00 18.65 144 LYS B CA 1
ATOM 3076 C C . LYS B 1 156 ? 34.838 8.720 35.365 1.00 19.41 144 LYS B C 1
ATOM 3077 O O . LYS B 1 156 ? 34.942 8.035 36.386 1.00 18.77 144 LYS B O 1
ATOM 3083 N N . ILE B 1 157 ? 33.687 9.290 35.008 1.00 19.19 145 ILE B N 1
ATOM 3084 C CA . ILE B 1 157 ? 32.507 9.120 35.847 1.00 18.75 145 ILE B CA 1
ATOM 3085 C C . ILE B 1 157 ? 32.154 7.622 35.932 1.00 18.36 145 ILE B C 1
ATOM 3086 O O . ILE B 1 157 ? 31.834 7.107 37.011 1.00 18.12 145 ILE B O 1
ATOM 3091 N N . LYS B 1 158 ? 32.193 6.933 34.798 1.00 17.63 146 LYS B N 1
ATOM 3092 C CA . LYS B 1 158 ? 31.866 5.489 34.772 1.00 18.14 146 LYS B CA 1
ATOM 3093 C C . LYS B 1 158 ? 32.906 4.700 35.587 1.00 18.52 146 LYS B C 1
ATOM 3094 O O . LYS B 1 158 ? 32.574 3.821 36.383 1.00 17.72 146 LYS B O 1
ATOM 3100 N N . GLU B 1 159 ? 34.170 5.010 35.343 1.00 17.00 147 GLU B N 1
ATOM 3101 C CA . GLU B 1 159 ? 35.250 4.355 36.050 1.00 21.89 147 GLU B CA 1
ATOM 3102 C C . GLU B 1 159 ? 35.004 4.486 37.565 1.00 20.96 147 GLU B C 1
ATOM 3103 O O . GLU B 1 159 ? 35.136 3.523 38.304 1.00 21.68 147 GLU B O 1
ATOM 3109 N N . LEU B 1 160 ? 34.588 5.663 38.019 1.00 20.16 148 LEU B N 1
ATOM 3110 C CA . LEU B 1 160 ? 34.349 5.880 39.456 1.00 19.78 148 LEU B CA 1
ATOM 3111 C C . LEU B 1 160 ? 33.044 5.324 40.037 1.00 19.64 148 LEU B C 1
ATOM 3112 O O . LEU B 1 160 ? 33.022 4.802 41.151 1.00 17.34 148 LEU B O 1
ATOM 3117 N N . PHE B 1 161 ? 31.961 5.428 39.271 1.00 17.35 149 PHE B N 1
ATOM 3118 C CA . PHE B 1 161 ? 30.636 5.077 39.792 1.00 18.44 149 PHE B CA 1
ATOM 3119 C C . PHE B 1 161 ? 29.802 4.020 39.108 1.00 17.11 149 PHE B C 1
ATOM 3120 O O . PHE B 1 161 ? 28.769 3.628 39.650 1.00 19.04 149 PHE B O 1
ATOM 3128 N N . GLU B 1 162 ? 30.213 3.549 37.933 1.00 17.70 150 GLU B N 1
ATOM 3129 C CA . GLU B 1 162 ? 29.390 2.574 37.244 1.00 18.39 150 GLU B CA 1
ATOM 3130 C C . GLU B 1 162 ? 29.077 1.319 38.047 1.00 21.23 150 GLU B C 1
ATOM 3131 O O . GLU B 1 162 ? 27.908 0.913 38.182 1.00 18.27 150 GLU B O 1
ATOM 3137 N N . GLN B 1 163 ? 30.117 0.694 38.583 1.00 20.75 151 GLN B N 1
ATOM 3138 C CA . GLN B 1 163 ? 29.902 -0.536 39.317 1.00 23.03 151 GLN B CA 1
ATOM 3139 C C . GLN B 1 163 ? 28.894 -0.330 40.438 1.00 22.62 151 GLN B C 1
ATOM 3140 O O . GLN B 1 163 ? 27.932 -1.072 40.542 1.00 24.31 151 GLN B O 1
ATOM 3146 N N . GLU B 1 164 ? 29.114 0.694 41.251 1.00 21.42 152 GLU B N 1
ATOM 3147 C CA . GLU B 1 164 ? 28.240 1.034 42.361 1.00 22.70 152 GLU B CA 1
ATOM 3148 C C . GLU B 1 164 ? 26.783 1.255 41.930 1.00 23.24 152 GLU B C 1
ATOM 3149 O O . GLU B 1 164 ? 25.850 0.694 42.531 1.00 22.89 152 GLU B O 1
ATOM 3155 N N . PHE B 1 165 ? 26.576 2.085 40.912 1.00 21.54 153 PHE B N 1
ATOM 3156 C CA . PHE B 1 165 ? 25.205 2.329 40.425 1.00 20.76 153 PHE B CA 1
ATOM 3157 C C . PHE B 1 165 ? 24.567 1.118 39.730 1.00 19.35 153 PHE B C 1
ATOM 3158 O O . PHE B 1 165 ? 23.352 0.957 39.773 1.00 17.98 153 PHE B O 1
ATOM 3166 N N . GLU B 1 166 ? 25.367 0.273 39.085 1.00 20.16 154 GLU B N 1
ATOM 3167 C CA . GLU B 1 166 ? 24.810 -0.927 38.474 1.00 22.23 154 GLU B CA 1
ATOM 3168 C C . GLU B 1 166 ? 24.205 -1.795 39.595 1.00 21.51 154 GLU B C 1
ATOM 3169 O O . GLU B 1 166 ? 23.187 -2.491 39.401 1.00 19.12 154 GLU B O 1
ATOM 3175 N N . PHE B 1 167 ? 24.856 -1.758 40.757 1.00 22.06 155 PHE B N 1
ATOM 3176 C CA . PHE B 1 167 ? 24.410 -2.520 41.917 1.00 21.30 155 PHE B CA 1
ATOM 3177 C C . PHE B 1 167 ? 23.075 -1.973 42.409 1.00 21.54 155 PHE B C 1
ATOM 3178 O O . PHE B 1 167 ? 22.134 -2.735 42.590 1.00 22.58 155 PHE B O 1
ATOM 3186 N N . TYR B 1 168 ? 22.988 -0.660 42.634 1.00 20.21 156 TYR B N 1
ATOM 3187 C CA . TYR B 1 168 ? 21.737 -0.064 43.081 1.00 21.78 156 TYR B CA 1
ATOM 3188 C C . TYR B 1 168 ? 20.626 -0.333 42.074 1.00 21.11 156 TYR B C 1
ATOM 3189 O O . TYR B 1 168 ? 19.517 -0.734 42.436 1.00 20.49 156 TYR B O 1
ATOM 3198 N N . ILE B 1 169 ? 20.942 -0.098 40.805 1.00 19.69 157 ILE B N 1
ATOM 3199 C CA . ILE B 1 169 ? 19.973 -0.280 39.734 1.00 19.97 157 ILE B CA 1
ATOM 3200 C C . ILE B 1 169 ? 19.433 -1.713 39.717 1.00 21.46 157 ILE B C 1
ATOM 3201 O O . ILE B 1 169 ? 18.235 -1.932 39.535 1.00 22.33 157 ILE B O 1
ATOM 3206 N N . GLU B 1 170 ? 20.308 -2.687 39.927 1.00 20.92 158 GLU B N 1
ATOM 3207 C CA . GLU B 1 170 ? 19.885 -4.083 39.964 1.00 21.32 158 GLU B CA 1
ATOM 3208 C C . GLU B 1 170 ? 18.881 -4.305 41.102 1.00 20.77 158 GLU B C 1
ATOM 3209 O O . GLU B 1 170 ? 17.867 -4.936 40.879 1.00 20.05 158 GLU B O 1
ATOM 3215 N N . LYS B 1 171 ? 19.160 -3.778 42.304 1.00 20.18 159 LYS B N 1
ATOM 3216 C CA . LYS B 1 171 ? 18.254 -3.919 43.460 1.00 20.66 159 LYS B CA 1
ATOM 3217 C C . LYS B 1 171 ? 16.860 -3.323 43.166 1.00 21.43 159 LYS B C 1
ATOM 3218 O O . LYS B 1 171 ? 15.818 -3.936 43.426 1.00 20.40 159 LYS B O 1
ATOM 3224 N N . ILE B 1 172 ? 16.862 -2.086 42.678 1.00 20.82 160 ILE B N 1
ATOM 3225 C CA . ILE B 1 172 ? 15.632 -1.401 42.334 1.00 20.25 160 ILE B CA 1
ATOM 3226 C C . ILE B 1 172 ? 14.945 -2.182 41.220 1.00 21.55 160 ILE B C 1
ATOM 3227 O O . ILE B 1 172 ? 13.769 -2.494 41.346 1.00 22.82 160 ILE B O 1
ATOM 3232 N N . MET B 1 173 ? 15.679 -2.554 40.165 1.00 21.79 161 MET B N 1
ATOM 3233 C CA . MET B 1 173 ? 15.050 -3.292 39.064 1.00 23.81 161 MET B CA 1
ATOM 3234 C C . MET B 1 173 ? 14.402 -4.584 39.557 1.00 27.46 161 MET B C 1
ATOM 3235 O O . MET B 1 173 ? 13.339 -4.969 39.062 1.00 24.90 161 MET B O 1
ATOM 3240 N N . LYS B 1 174 ? 15.028 -5.242 40.542 1.00 28.26 162 LYS B N 1
ATOM 3241 C CA . LYS B 1 174 ? 14.476 -6.485 41.077 1.00 32.51 162 LYS B CA 1
ATOM 3242 C C . LYS B 1 174 ? 13.396 -6.207 42.125 1.00 33.30 162 LYS B C 1
ATOM 3243 O O . LYS B 1 174 ? 12.801 -7.144 42.674 1.00 33.68 162 LYS B O 1
ATOM 3249 N N . GLY B 1 175 ? 13.140 -4.929 42.401 1.00 33.65 163 GLY B N 1
ATOM 3250 C CA . GLY B 1 175 ? 12.138 -4.570 43.394 1.00 33.49 163 GLY B CA 1
ATOM 3251 C C . GLY B 1 175 ? 12.588 -4.812 44.833 1.00 34.33 163 GLY B C 1
ATOM 3252 O O . GLY B 1 175 ? 11.772 -4.885 45.751 1.00 35.29 163 GLY B O 1
ATOM 3253 N N . GLU B 1 176 ? 13.889 -4.938 45.043 1.00 34.28 164 GLU B N 1
ATOM 3254 C CA . GLU B 1 176 ? 14.418 -5.176 46.390 1.00 33.62 164 GLU B CA 1
ATOM 3255 C C . GLU B 1 176 ? 14.697 -3.821 47.004 1.00 33.79 164 GLU B C 1
ATOM 3256 O O . GLU B 1 176 ? 15.345 -2.983 46.377 1.00 32.06 164 GLU B O 1
ATOM 3262 N N . MET B 1 177 ? 14.216 -3.590 48.221 1.00 34.14 165 MET B N 1
ATOM 3263 C CA . MET B 1 177 ? 14.443 -2.295 48.848 1.00 35.94 165 MET B CA 1
ATOM 3264 C C . MET B 1 177 ? 15.932 -1.987 48.944 1.00 34.25 165 MET B C 1
ATOM 3265 O O . MET B 1 177 ? 16.781 -2.877 49.116 1.00 35.01 165 MET B O 1
ATOM 3270 N N . LEU B 1 178 ? 16.243 -0.714 48.788 1.00 32.50 166 LEU B N 1
ATOM 3271 C CA . LEU B 1 178 ? 17.620 -0.257 48.833 1.00 31.31 166 LEU B CA 1
ATOM 3272 C C . LEU B 1 178 ? 17.832 0.696 49.990 1.00 30.44 1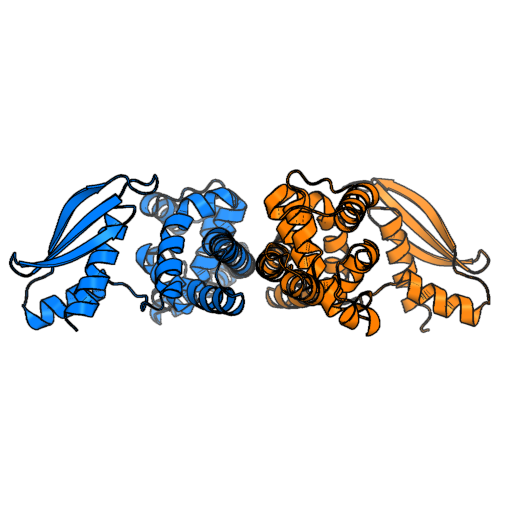66 LEU B C 1
ATOM 3273 O O . LEU B 1 178 ? 17.092 1.652 50.163 1.00 30.79 166 LEU B O 1
ATOM 3278 N N . PHE B 1 179 ? 18.842 0.407 50.798 1.00 30.22 167 PHE B N 1
ATOM 3279 C CA . PHE B 1 179 ? 19.192 1.240 51.933 1.00 29.03 167 PHE B CA 1
ATOM 3280 C C . PHE B 1 179 ? 20.548 0.768 52.466 1.00 28.94 167 PHE B C 1
ATOM 3281 O O . PHE B 1 179 ? 21.158 -0.129 51.886 1.00 26.13 167 PHE B O 1
ATOM 3289 N N . ASP B 1 180 ? 21.038 1.392 53.533 1.00 28.31 168 ASP B N 1
ATOM 3290 C CA . ASP B 1 180 ? 22.321 0.993 54.110 1.00 28.90 168 ASP B CA 1
ATOM 3291 C C . ASP B 1 180 ? 22.031 -0.298 54.856 1.00 28.19 168 ASP B C 1
ATOM 3292 O O . ASP B 1 180 ? 21.668 -0.279 56.037 1.00 28.44 168 ASP B O 1
ATOM 3297 N N . TYR B 1 181 ? 22.178 -1.416 54.155 1.00 27.38 169 TYR B N 1
ATOM 3298 C CA . TYR B 1 181 ? 21.887 -2.720 54.746 1.00 25.50 169 TYR B CA 1
ATOM 3299 C C . TYR B 1 181 ? 22.698 -3.018 56.004 1.00 24.25 169 TYR B C 1
ATOM 3300 O O . TYR B 1 181 ? 22.146 -3.428 57.028 1.00 24.27 169 TYR B O 1
ATOM 3309 N N . LYS B 1 182 ? 24.008 -2.851 55.889 1.00 24.90 170 LYS B N 1
ATOM 3310 C CA . LYS B 1 182 ? 24.926 -3.151 56.984 1.00 28.14 170 LYS B CA 1
ATOM 3311 C C . LYS B 1 182 ? 24.581 -2.433 58.274 1.00 28.01 170 LYS B C 1
ATOM 3312 O O . LYS B 1 182 ? 24.482 -3.036 59.345 1.00 27.90 170 LYS B O 1
ATOM 3318 N N . THR B 1 183 ? 24.375 -1.131 58.169 1.00 27.87 171 THR B N 1
ATOM 3319 C CA . THR B 1 183 ? 24.028 -0.348 59.340 1.00 25.44 171 THR B CA 1
ATOM 3320 C C . THR B 1 183 ? 22.688 -0.799 59.908 1.00 24.05 171 THR B C 1
ATOM 3321 O O . THR B 1 183 ? 22.496 -0.823 61.116 1.00 22.26 171 THR B O 1
ATOM 3325 N N . ALA B 1 184 ? 21.760 -1.172 59.034 1.00 24.45 172 ALA B N 1
ATOM 3326 C CA . ALA B 1 184 ? 20.434 -1.604 59.493 1.00 21.80 172 ALA B CA 1
ATOM 3327 C C . ALA B 1 184 ? 20.504 -2.981 60.177 1.00 21.96 172 ALA B C 1
ATOM 3328 O O . ALA B 1 184 ? 19.799 -3.260 61.150 1.00 22.04 172 ALA B O 1
ATOM 3330 N N . LEU B 1 185 ? 21.320 -3.863 59.636 1.00 21.80 173 LEU B N 1
ATOM 3331 C CA . LEU B 1 185 ? 21.445 -5.201 60.235 1.00 23.11 173 LEU B CA 1
ATOM 3332 C C . LEU B 1 185 ? 22.172 -5.081 61.593 1.00 23.41 173 LEU B C 1
ATOM 3333 O O . LEU B 1 185 ? 21.779 -5.704 62.589 1.00 25.34 173 LEU B O 1
ATOM 3338 N N . GLN B 1 186 ? 23.227 -4.271 61.613 1.00 25.21 174 GLN B N 1
ATOM 3339 C CA . GLN B 1 186 ? 24.022 -4.061 62.829 1.00 27.98 174 GLN B CA 1
ATOM 3340 C C . GLN B 1 186 ? 23.138 -3.711 63.998 1.00 28.54 174 GLN B C 1
ATOM 3341 O O . GLN B 1 186 ? 23.288 -4.261 65.093 1.00 26.13 174 GLN B O 1
ATOM 3347 N N . GLU B 1 187 ? 22.218 -2.780 63.754 1.00 29.01 175 GLU B N 1
ATOM 3348 C CA . GLU B 1 187 ? 21.293 -2.310 64.772 1.00 30.69 175 GLU B CA 1
ATOM 3349 C C . GLU B 1 187 ? 20.367 -3.406 65.276 1.00 29.73 175 GLU B C 1
ATOM 3350 O O . GLU B 1 187 ? 20.138 -3.532 66.473 1.00 29.42 175 GLU B O 1
ATOM 3356 N N . ILE B 1 188 ? 19.832 -4.213 64.370 1.00 29.45 176 ILE B N 1
ATOM 3357 C CA . ILE B 1 188 ? 18.915 -5.268 64.794 1.00 27.39 176 ILE B CA 1
ATOM 3358 C C . ILE B 1 188 ? 19.635 -6.451 65.476 1.00 25.16 176 ILE B C 1
ATOM 3359 O O . ILE B 1 188 ? 19.149 -7.005 66.459 1.00 22.06 176 ILE B O 1
ATOM 3364 N N . VAL B 1 189 ? 20.803 -6.819 64.971 1.00 24.74 177 VAL B N 1
ATOM 3365 C CA . VAL B 1 189 ? 21.555 -7.922 65.573 1.00 23.88 177 VAL B CA 1
ATOM 3366 C C . VAL B 1 189 ? 22.101 -7.493 66.932 1.00 23.96 177 VAL B C 1
ATOM 3367 O O . VAL B 1 189 ? 21.975 -8.221 67.905 1.00 24.69 177 VAL B O 1
ATOM 3371 N N . GLN B 1 190 ? 22.681 -6.302 67.007 1.00 24.76 178 GLN B N 1
ATOM 3372 C CA . GLN B 1 190 ? 23.215 -5.840 68.284 1.00 25.56 178 GLN B CA 1
ATOM 3373 C C . GLN B 1 190 ? 22.087 -5.874 69.313 1.00 26.39 178 GLN B C 1
ATOM 3374 O O . GLN B 1 190 ? 22.272 -6.361 70.423 1.00 25.80 178 GLN B O 1
ATOM 3380 N N . SER B 1 191 ? 20.900 -5.390 68.946 1.00 28.04 179 SER B N 1
ATOM 3381 C CA . SER B 1 191 ? 19.772 -5.397 69.886 1.00 28.29 179 SER B CA 1
ATOM 3382 C C . SER B 1 191 ? 19.325 -6.768 70.379 1.00 27.53 179 SER B C 1
ATOM 3383 O O . SER B 1 191 ? 19.058 -6.942 71.562 1.00 29.06 179 SER B O 1
ATOM 3386 N N . GLU B 1 192 ? 19.215 -7.732 69.474 1.00 27.61 180 GLU B N 1
ATOM 3387 C CA . GLU B 1 192 ? 18.774 -9.076 69.842 1.00 28.42 180 GLU B CA 1
ATOM 3388 C C . GLU B 1 192 ? 19.861 -9.960 70.469 1.00 26.91 180 GLU B C 1
ATOM 3389 O O . GLU B 1 192 ? 19.568 -10.824 71.278 1.00 27.21 180 GLU B O 1
ATOM 3395 N N . HIS B 1 193 ? 21.116 -9.746 70.097 1.00 25.89 181 HIS B N 1
ATOM 3396 C CA . HIS B 1 193 ? 22.178 -10.631 70.588 1.00 25.91 181 HIS B CA 1
ATOM 3397 C C . HIS B 1 193 ? 23.269 -10.018 71.435 1.00 25.95 181 HIS B C 1
ATOM 3398 O O . HIS B 1 193 ? 24.065 -10.737 72.032 1.00 26.73 181 HIS B O 1
ATOM 3405 N N . LYS B 1 194 ? 23.309 -8.697 71.486 1.00 25.51 182 LYS B N 1
ATOM 3406 C CA . LYS B 1 194 ? 24.327 -7.979 72.255 1.00 25.92 182 LYS B CA 1
ATOM 3407 C C . LYS B 1 194 ? 25.719 -8.075 71.681 1.00 23.77 182 LYS B C 1
ATOM 3408 O O . LYS B 1 194 ? 26.681 -7.749 72.365 1.00 24.03 182 LYS B O 1
ATOM 3414 N N . VAL B 1 195 ? 25.820 -8.562 70.448 1.00 21.73 183 VAL B N 1
ATOM 3415 C CA . VAL B 1 195 ? 27.091 -8.619 69.715 1.00 22.23 183 VAL B CA 1
ATOM 3416 C C . VAL B 1 195 ? 26.782 -8.173 68.277 1.00 20.66 183 VAL B C 1
ATOM 3417 O O . VAL B 1 195 ? 25.641 -8.225 67.829 1.00 21.06 183 VAL B O 1
ATOM 3421 N N . PRO B 1 196 ? 27.794 -7.699 67.556 1.00 20.32 184 PRO B N 1
ATOM 3422 C CA . PRO B 1 196 ? 27.576 -7.251 66.175 1.00 22.03 184 PRO B CA 1
ATOM 3423 C C . PRO B 1 196 ? 27.729 -8.382 65.163 1.00 22.56 184 PRO B C 1
ATOM 3424 O O . PRO B 1 196 ? 28.347 -9.414 65.457 1.00 22.10 184 PRO B O 1
ATOM 3428 N N . PRO B 1 197 ? 27.150 -8.216 63.957 1.00 23.21 185 PRO B N 1
ATOM 3429 C CA . PRO B 1 197 ? 27.313 -9.293 62.972 1.00 23.08 185 PRO B CA 1
ATOM 3430 C C . PRO B 1 197 ? 28.748 -9.255 62.431 1.00 22.23 185 PRO B C 1
ATOM 3431 O O . PRO B 1 197 ? 29.409 -8.209 62.476 1.00 22.41 185 PRO B O 1
ATOM 3435 N N . GLU B 1 198 ? 29.240 -10.383 61.940 1.00 20.38 186 GLU B N 1
ATOM 3436 C CA . GLU B 1 198 ? 30.584 -10.419 61.377 1.00 21.83 186 GLU B CA 1
ATOM 3437 C C . GLU B 1 198 ? 30.500 -10.858 59.909 1.00 20.57 186 GLU B C 1
ATOM 3438 O O . GLU B 1 198 ? 29.688 -11.711 59.559 1.00 17.27 186 GLU B O 1
ATOM 3444 N N . TYR B 1 199 ? 31.352 -10.273 59.070 1.00 19.01 187 TYR B N 1
ATOM 3445 C CA . TYR B 1 199 ? 31.363 -10.570 57.643 1.00 22.58 187 TYR B CA 1
ATOM 3446 C C . TYR B 1 199 ? 32.643 -11.325 57.343 1.00 24.38 187 TYR B C 1
ATOM 3447 O O . TYR B 1 199 ? 33.751 -10.826 57.596 1.00 25.62 187 TYR B O 1
ATOM 3456 N N . ILE B 1 200 ? 32.482 -12.522 56.799 1.00 24.36 188 ILE B N 1
ATOM 3457 C CA . ILE B 1 200 ? 33.608 -13.379 56.489 1.00 27.20 188 ILE B CA 1
ATOM 3458 C C . ILE B 1 200 ? 33.662 -13.716 55.002 1.00 28.22 188 ILE B C 1
ATOM 3459 O O . ILE B 1 200 ? 32.739 -14.340 54.472 1.00 27.82 188 ILE B O 1
ATOM 3464 N N . LEU B 1 201 ? 34.731 -13.309 54.324 1.00 29.40 189 LEU B N 1
ATOM 3465 C CA . LEU B 1 201 ? 34.861 -13.650 52.913 1.00 31.53 189 LEU B CA 1
ATOM 3466 C C . LEU B 1 201 ? 35.257 -15.118 52.922 1.00 33.69 189 LEU B C 1
ATOM 3467 O O . LEU B 1 201 ? 36.386 -15.466 53.284 1.00 35.38 189 LEU B O 1
ATOM 3472 N N . VAL B 1 202 ? 34.340 -15.991 52.540 1.00 34.02 190 VAL B N 1
ATOM 3473 C CA . VAL B 1 202 ? 34.653 -17.406 52.550 1.00 35.64 190 VAL B CA 1
ATOM 3474 C C . VAL B 1 202 ? 35.189 -17.932 51.225 1.00 38.11 190 VAL B C 1
ATOM 3475 O O . VAL B 1 202 ? 35.713 -19.047 51.158 1.00 37.73 190 VAL B O 1
ATOM 3479 N N . ARG B 1 203 ? 35.084 -17.132 50.171 1.00 39.54 191 ARG B N 1
ATOM 3480 C CA . ARG B 1 203 ? 35.515 -17.623 48.880 1.00 41.37 191 ARG B CA 1
ATOM 3481 C C . ARG B 1 203 ? 35.511 -16.567 47.776 1.00 43.50 191 ARG B C 1
ATOM 3482 O O . ARG B 1 203 ? 34.734 -15.610 47.811 1.00 41.50 191 ARG B O 1
ATOM 3490 N N . THR B 1 204 ? 36.412 -16.730 46.814 1.00 45.97 192 THR B N 1
ATOM 3491 C CA . THR B 1 204 ? 36.464 -15.828 45.669 1.00 50.28 192 THR B CA 1
ATOM 3492 C C . THR B 1 204 ? 36.532 -16.781 44.491 1.00 53.12 192 THR B C 1
ATOM 3493 O O . THR B 1 204 ? 37.030 -17.898 44.633 1.00 53.77 192 THR B O 1
ATOM 3497 N N . GLU B 1 205 ? 36.009 -16.365 43.344 1.00 56.49 193 GLU B N 1
ATOM 3498 C CA . GLU B 1 205 ? 36.013 -17.215 42.161 1.00 60.32 193 GLU B CA 1
ATOM 3499 C C . GLU B 1 205 ? 35.762 -16.395 40.899 1.00 62.38 193 GLU B C 1
ATOM 3500 O O . GLU B 1 205 ? 35.141 -15.331 40.955 1.00 62.81 193 GLU B O 1
ATOM 3506 N N . LYS B 1 206 ? 36.255 -16.874 39.758 1.00 64.41 194 LYS B N 1
ATOM 3507 C CA . LYS B 1 206 ? 36.049 -16.156 38.499 1.00 66.37 194 LYS B CA 1
ATOM 3508 C C . LYS B 1 206 ? 34.967 -16.834 37.668 1.00 67.82 194 LYS B C 1
ATOM 3509 O O . LYS B 1 206 ? 35.223 -17.825 36.979 1.00 68.01 194 LYS B O 1
ATOM 3515 N N . ASN B 1 207 ? 33.756 -16.290 37.721 1.00 69.68 195 ASN B N 1
ATOM 3516 C CA . ASN B 1 207 ? 32.658 -16.887 36.980 1.00 71.19 195 ASN B CA 1
ATOM 3517 C C . ASN B 1 207 ? 32.166 -16.165 35.738 1.00 72.13 195 ASN B C 1
ATOM 3518 O O . ASN B 1 207 ? 31.268 -15.321 35.803 1.00 72.84 195 ASN B O 1
ATOM 3523 N N . ASP B 1 208 ? 32.755 -16.551 34.605 1.00 72.76 196 ASP B N 1
ATOM 3524 C CA . ASP B 1 208 ? 32.442 -16.024 33.269 1.00 72.75 196 ASP B CA 1
ATOM 3525 C C . ASP B 1 208 ? 32.053 -14.555 33.243 1.00 72.36 196 ASP B C 1
ATOM 3526 O O . ASP B 1 208 ? 30.962 -14.191 32.787 1.00 72.96 196 ASP B O 1
ATOM 3531 N N . GLY B 1 209 ? 32.957 -13.704 33.712 1.00 71.49 197 GLY B N 1
ATOM 3532 C CA . GLY B 1 209 ? 32.700 -12.272 33.728 1.00 69.81 197 GLY B CA 1
ATOM 3533 C C . GLY B 1 209 ? 33.912 -11.615 34.342 1.00 68.51 197 GLY B C 1
ATOM 3534 O O . GLY B 1 209 ? 34.606 -10.838 33.688 1.00 68.84 197 GLY B O 1
ATOM 3535 N N . ASP B 1 210 ? 34.151 -11.946 35.610 1.00 66.61 198 ASP B N 1
ATOM 3536 C CA . ASP B 1 210 ? 35.287 -11.454 36.395 1.00 64.01 198 ASP B CA 1
ATOM 3537 C C . ASP B 1 210 ? 35.339 -12.311 37.648 1.00 61.93 198 ASP B C 1
ATOM 3538 O O . ASP B 1 210 ? 34.937 -13.473 37.639 1.00 61.82 198 ASP B O 1
ATOM 3543 N N . ARG B 1 211 ? 35.807 -11.720 38.737 1.00 59.13 199 ARG B N 1
ATOM 3544 C CA . ARG B 1 211 ? 35.889 -12.432 40.001 1.00 56.37 199 ARG B CA 1
ATOM 3545 C C . ARG B 1 211 ? 34.657 -12.082 40.830 1.00 53.52 199 ARG B C 1
ATOM 3546 O O . ARG B 1 211 ? 34.126 -10.967 40.750 1.00 52.33 199 ARG B O 1
ATOM 3554 N N . ILE B 1 212 ? 34.181 -13.059 41.590 1.00 49.43 200 ILE B N 1
ATOM 3555 C CA . ILE B 1 212 ? 33.046 -12.830 42.460 1.00 46.55 200 ILE B CA 1
ATOM 3556 C C . ILE B 1 212 ? 33.352 -13.366 43.847 1.00 42.38 200 ILE B C 1
ATOM 3557 O O . ILE B 1 212 ? 33.779 -14.507 44.026 1.00 42.23 200 ILE B O 1
ATOM 3562 N N . PHE B 1 213 ? 33.166 -12.484 44.816 1.00 38.30 201 PHE B N 1
ATOM 3563 C CA . PHE B 1 213 ? 33.400 -12.755 46.218 1.00 34.56 201 PHE B CA 1
ATOM 3564 C C . PHE B 1 213 ? 32.151 -13.322 46.886 1.00 31.98 201 PHE B C 1
ATOM 3565 O O . PHE B 1 213 ? 31.032 -12.903 46.592 1.00 29.82 201 PHE B O 1
ATOM 3573 N N . VAL B 1 214 ? 32.349 -14.288 47.777 1.00 29.56 202 VAL B N 1
ATOM 3574 C CA . VAL B 1 214 ? 31.238 -14.892 48.513 1.00 25.96 202 VAL B CA 1
ATOM 3575 C C . VAL B 1 214 ? 31.492 -14.554 49.977 1.00 24.13 202 VAL B C 1
ATOM 3576 O O . VAL B 1 214 ? 32.513 -14.953 50.547 1.00 23.89 202 VAL B O 1
ATOM 3580 N N . VAL B 1 215 ? 30.588 -13.781 50.562 1.00 21.47 203 VAL B N 1
ATOM 3581 C CA . VAL B 1 215 ? 30.684 -13.361 51.955 1.00 20.44 203 VAL B CA 1
ATOM 3582 C C . VAL B 1 215 ? 29.572 -13.963 52.812 1.00 21.13 203 VAL B C 1
ATOM 3583 O O . VAL B 1 215 ? 28.410 -14.027 52.395 1.00 20.47 203 VAL B O 1
ATOM 3587 N N . GLU B 1 216 ? 29.924 -14.424 54.006 1.00 18.88 204 GLU B N 1
ATOM 3588 C CA . GLU B 1 216 ? 28.899 -14.937 54.904 1.00 18.88 204 GLU B CA 1
ATOM 3589 C C . GLU B 1 216 ? 28.807 -13.950 56.050 1.00 18.75 204 GLU B C 1
ATOM 3590 O O . GLU B 1 216 ? 29.829 -13.489 56.565 1.00 18.95 204 GLU B O 1
ATOM 3596 N N . VAL B 1 217 ? 27.593 -13.607 56.461 1.00 18.86 205 VAL B N 1
ATOM 3597 C CA . VAL B 1 217 ? 27.460 -12.716 57.591 1.00 18.27 205 VAL B CA 1
ATOM 3598 C C . VAL B 1 217 ? 27.058 -13.663 58.717 1.00 18.28 205 VAL B C 1
ATOM 3599 O O . VAL B 1 217 ? 26.175 -14.507 58.533 1.00 18.30 205 VAL B O 1
ATOM 3603 N N . ARG B 1 218 ? 27.730 -13.550 59.860 1.00 16.87 206 ARG B N 1
ATOM 3604 C CA . ARG B 1 218 ? 27.471 -14.442 60.999 1.00 18.74 206 ARG B CA 1
ATOM 3605 C C . ARG B 1 218 ? 27.266 -13.692 62.302 1.00 18.02 206 ARG B C 1
ATOM 3606 O O . ARG B 1 218 ? 27.683 -12.546 62.453 1.00 18.72 206 ARG B O 1
ATOM 3614 N N . VAL B 1 219 ? 26.601 -14.354 63.231 1.00 17.26 207 VAL B N 1
ATOM 3615 C CA . VAL B 1 219 ? 26.403 -13.814 64.572 1.00 19.04 207 VAL B CA 1
ATOM 3616 C C . VAL B 1 219 ? 26.882 -14.969 65.470 1.00 19.16 207 VAL B C 1
ATOM 3617 O O . VAL B 1 219 ? 26.452 -16.132 65.286 1.00 17.87 207 VAL B O 1
ATOM 3621 N N . ASN B 1 220 ? 27.776 -14.657 66.409 1.00 18.61 208 ASN B N 1
ATOM 3622 C CA . ASN B 1 220 ? 28.333 -15.683 67.305 1.00 19.57 208 ASN B CA 1
ATOM 3623 C C . ASN B 1 220 ? 28.862 -16.890 66.523 1.00 20.88 208 ASN B C 1
ATOM 3624 O O . ASN B 1 220 ? 28.742 -18.033 66.989 1.00 21.65 208 ASN B O 1
ATOM 3629 N N . GLY B 1 221 ? 29.467 -16.655 65.360 1.00 20.27 209 GLY B N 1
ATOM 3630 C CA . GLY B 1 221 ? 29.990 -17.760 64.592 1.00 19.89 209 GLY B CA 1
ATOM 3631 C C . GLY B 1 221 ? 28.987 -18.539 63.756 1.00 20.07 209 GLY B C 1
ATOM 3632 O O . GLY B 1 221 ? 29.379 -19.437 63.016 1.00 21.66 209 GLY B O 1
ATOM 3633 N N . LYS B 1 222 ? 27.704 -18.217 63.860 1.00 19.60 210 LYS B N 1
ATOM 3634 C CA . LYS B 1 222 ? 26.673 -18.912 63.084 1.00 22.33 210 LYS B CA 1
ATOM 3635 C C . LYS B 1 222 ? 26.355 -18.081 61.841 1.00 21.38 210 LYS B C 1
ATOM 3636 O O . LYS B 1 222 ? 26.122 -16.893 61.954 1.00 20.51 210 LYS B O 1
ATOM 3642 N N . THR B 1 223 ? 26.333 -18.711 60.674 1.00 21.17 211 THR B N 1
ATOM 3643 C CA . THR B 1 223 ? 26.034 -18.019 59.429 1.00 21.56 211 THR B CA 1
ATOM 3644 C C . THR B 1 223 ? 24.549 -17.680 59.332 1.00 20.63 211 THR B C 1
ATOM 3645 O O . THR B 1 223 ? 23.694 -18.548 59.493 1.00 18.17 211 THR B O 1
ATOM 3649 N N . ILE B 1 224 ? 24.259 -16.409 59.095 1.00 19.41 212 ILE B N 1
ATOM 3650 C CA . ILE B 1 224 ? 22.885 -15.928 58.945 1.00 21.12 212 ILE B CA 1
ATOM 3651 C C . ILE B 1 224 ? 22.502 -15.917 57.467 1.00 20.85 212 ILE B C 1
ATOM 3652 O O . ILE B 1 224 ? 21.365 -16.251 57.110 1.00 21.56 212 ILE B O 1
ATOM 3657 N N . ALA B 1 225 ? 23.438 -15.507 56.611 1.00 17.89 213 ALA B N 1
ATOM 3658 C CA . ALA B 1 225 ? 23.177 -15.472 55.178 1.00 16.89 213 ALA B CA 1
ATOM 3659 C C . ALA B 1 225 ? 24.495 -15.367 54.451 1.00 16.95 213 ALA B C 1
ATOM 3660 O O . ALA B 1 225 ? 25.544 -15.054 55.042 1.00 17.23 213 ALA B O 1
ATOM 3662 N N . THR B 1 226 ? 24.432 -15.657 53.166 1.00 17.17 214 THR B N 1
ATOM 3663 C CA . THR B 1 226 ? 25.584 -15.616 52.302 1.00 19.41 214 THR B CA 1
ATOM 3664 C C . THR B 1 226 ? 25.263 -14.598 51.206 1.00 20.93 214 THR B C 1
ATOM 3665 O O . THR B 1 226 ? 24.112 -14.510 50.763 1.00 21.60 214 THR B O 1
ATOM 3669 N N . GLY B 1 227 ? 26.263 -13.825 50.795 1.00 21.80 215 GLY B N 1
ATOM 3670 C CA . GLY B 1 227 ? 26.055 -12.846 49.743 1.00 22.89 215 GLY B CA 1
ATOM 3671 C C . GLY B 1 227 ? 27.184 -12.893 48.727 1.00 25.35 215 GLY B C 1
ATOM 3672 O O . GLY B 1 227 ? 28.340 -13.203 49.070 1.00 23.65 215 GLY B O 1
ATOM 3673 N N . LYS B 1 228 ? 26.853 -12.582 47.474 1.00 26.63 216 LYS B N 1
ATOM 3674 C CA . LYS B 1 228 ? 27.820 -12.577 46.383 1.00 27.73 216 LYS B CA 1
ATOM 3675 C C . LYS B 1 228 ? 27.893 -11.218 45.694 1.00 28.99 216 LYS B C 1
ATOM 3676 O O . LYS B 1 228 ? 26.899 -10.496 45.602 1.00 27.39 216 LYS B O 1
ATOM 3682 N N . GLY B 1 229 ? 29.086 -10.867 45.221 1.00 29.32 217 GLY B N 1
ATOM 3683 C CA . GLY B 1 229 ? 29.270 -9.587 44.570 1.00 29.55 217 GLY B CA 1
ATOM 3684 C C . GLY B 1 229 ? 30.545 -9.534 43.740 1.00 31.44 217 GLY B C 1
ATOM 3685 O O . GLY B 1 229 ? 31.406 -10.426 43.807 1.00 30.93 217 GLY B O 1
ATOM 3686 N N . ARG B 1 230 ? 30.671 -8.470 42.958 1.00 31.42 218 ARG B N 1
ATOM 3687 C CA . ARG B 1 230 ? 31.830 -8.293 42.113 1.00 32.92 218 ARG B CA 1
ATOM 3688 C C . ARG B 1 230 ? 33.020 -7.784 42.901 1.00 33.20 218 ARG B C 1
ATOM 3689 O O . ARG B 1 230 ? 34.135 -7.773 42.399 1.00 33.93 218 ARG B O 1
ATOM 3697 N N . THR B 1 231 ? 32.772 -7.359 44.136 1.00 33.47 219 THR B N 1
ATOM 3698 C CA . THR B 1 231 ? 33.838 -6.918 45.031 1.00 34.25 219 THR B CA 1
ATOM 3699 C C . THR B 1 231 ? 33.467 -7.425 46.431 1.00 34.82 219 THR B C 1
ATOM 3700 O O . THR B 1 231 ? 32.324 -7.850 46.665 1.00 33.96 219 THR B O 1
ATOM 3704 N N . LYS B 1 232 ? 34.417 -7.381 47.358 1.00 34.20 220 LYS B N 1
ATOM 3705 C CA . LYS B 1 232 ? 34.140 -7.853 48.704 1.00 33.67 220 LYS B CA 1
ATOM 3706 C C . LYS B 1 232 ? 33.062 -7.017 49.366 1.00 31.67 220 LYS B C 1
ATOM 3707 O O . LYS B 1 232 ? 32.132 -7.559 49.954 1.00 28.67 220 LYS B O 1
ATOM 3713 N N . LYS B 1 233 ? 33.195 -5.700 49.285 1.00 30.82 221 LYS B N 1
ATOM 3714 C CA . LYS B 1 233 ? 32.202 -4.812 49.876 1.00 31.74 221 LYS B CA 1
ATOM 3715 C C . LYS B 1 233 ? 30.801 -5.064 49.313 1.00 30.68 221 LYS B C 1
ATOM 3716 O O . LYS B 1 233 ? 29.805 -4.967 50.028 1.00 30.09 221 LYS B O 1
ATOM 3722 N N . GLU B 1 234 ? 30.730 -5.365 48.020 1.00 28.65 222 GLU B N 1
ATOM 3723 C CA . GLU B 1 234 ? 29.442 -5.609 47.394 1.00 26.47 222 GLU B CA 1
ATOM 3724 C C . GLU B 1 234 ? 28.829 -6.882 47.975 1.00 24.02 222 GLU B C 1
ATOM 3725 O O . GLU B 1 234 ? 27.659 -6.898 48.327 1.00 24.05 222 GLU B O 1
ATOM 3731 N N . ALA B 1 235 ? 29.616 -7.945 48.068 1.00 22.42 223 ALA B N 1
ATOM 3732 C CA . ALA B 1 235 ? 29.126 -9.190 48.652 1.00 22.57 223 ALA B CA 1
ATOM 3733 C C . ALA B 1 235 ? 28.646 -8.925 50.097 1.00 21.90 223 ALA B C 1
ATOM 3734 O O . ALA B 1 235 ? 27.603 -9.381 50.508 1.00 20.85 223 ALA B O 1
ATOM 3736 N N . GLU B 1 236 ? 29.407 -8.157 50.869 1.00 24.43 224 GLU B N 1
ATOM 3737 C CA . GLU B 1 236 ? 29.003 -7.863 52.239 1.00 25.14 224 GLU B CA 1
ATOM 3738 C C . GLU B 1 236 ? 27.649 -7.148 52.290 1.00 26.38 224 GLU B C 1
ATOM 3739 O O . GLU B 1 236 ? 26.801 -7.451 53.141 1.00 23.60 224 GLU B O 1
ATOM 3745 N N . LYS B 1 237 ? 27.428 -6.206 51.374 1.00 25.98 225 LYS B N 1
ATOM 3746 C CA . LYS B 1 237 ? 26.154 -5.497 51.364 1.00 25.97 225 LYS B CA 1
ATOM 3747 C C . LYS B 1 237 ? 25.047 -6.471 51.033 1.00 22.54 225 LYS B C 1
ATOM 3748 O O . LYS B 1 237 ? 23.953 -6.403 51.604 1.00 21.37 225 LYS B O 1
ATOM 3754 N N . GLU B 1 238 ? 25.325 -7.359 50.086 1.00 22.81 226 GLU B N 1
ATOM 3755 C CA . GLU B 1 238 ? 24.338 -8.352 49.651 1.00 23.24 226 GLU B CA 1
ATOM 3756 C C . GLU B 1 238 ? 24.003 -9.294 50.801 1.00 21.52 226 GLU B C 1
ATOM 3757 O O . GLU B 1 238 ? 22.850 -9.602 51.049 1.00 20.97 226 GLU B O 1
ATOM 3763 N N . ALA B 1 239 ? 25.036 -9.775 51.490 1.00 21.11 227 ALA B N 1
ATOM 3764 C CA . ALA B 1 239 ? 24.825 -10.659 52.630 1.00 19.32 227 ALA B CA 1
ATOM 3765 C C . ALA B 1 239 ? 23.978 -9.969 53.705 1.00 18.12 227 ALA B C 1
ATOM 3766 O O . ALA B 1 239 ? 23.085 -10.575 54.303 1.00 16.04 227 ALA B O 1
ATOM 3768 N N . ALA B 1 240 ? 24.237 -8.682 53.931 1.00 18.01 228 ALA B N 1
ATOM 3769 C CA . ALA B 1 240 ? 23.492 -7.944 54.943 1.00 17.34 228 ALA B CA 1
ATOM 3770 C C . ALA B 1 240 ? 22.032 -7.770 54.503 1.00 17.28 228 ALA B C 1
ATOM 3771 O O . ALA B 1 240 ? 21.096 -7.895 55.302 1.00 16.18 228 ALA B O 1
ATOM 3773 N N . ARG B 1 241 ? 21.834 -7.481 53.225 1.00 19.04 229 ARG B N 1
ATOM 3774 C CA . ARG B 1 241 ? 20.458 -7.301 52.704 1.00 18.60 229 ARG B CA 1
ATOM 3775 C C . ARG B 1 241 ? 19.651 -8.579 52.940 1.00 18.22 229 ARG B C 1
ATOM 3776 O O . ARG B 1 241 ? 18.524 -8.545 53.452 1.00 17.99 229 ARG B O 1
ATOM 3784 N N . ILE B 1 242 ? 20.251 -9.703 52.558 1.00 18.86 230 ILE B N 1
ATOM 3785 C CA . ILE B 1 242 ? 19.613 -11.014 52.675 1.00 18.58 230 ILE B CA 1
ATOM 3786 C C . ILE B 1 242 ? 19.313 -11.353 54.138 1.00 18.52 230 ILE B C 1
ATOM 3787 O O . ILE B 1 242 ? 18.179 -11.732 54.482 1.00 16.81 230 ILE B O 1
ATOM 3792 N N . ALA B 1 243 ? 20.306 -11.172 55.000 1.00 17.85 231 ALA B N 1
ATOM 3793 C CA . ALA B 1 243 ? 20.148 -11.436 56.426 1.00 17.67 231 ALA B CA 1
ATOM 3794 C C . ALA B 1 243 ? 19.044 -10.583 57.023 1.00 20.12 231 ALA B C 1
ATOM 3795 O O . ALA B 1 243 ? 18.217 -11.070 57.785 1.00 18.55 231 ALA B O 1
ATOM 3797 N N . TYR B 1 244 ? 19.043 -9.294 56.689 1.00 22.24 232 TYR B N 1
ATOM 3798 C CA . TYR B 1 244 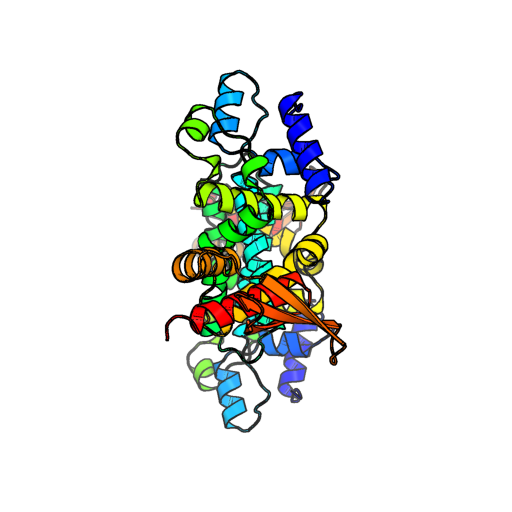? 18.024 -8.392 57.205 1.00 24.21 232 TYR B CA 1
ATOM 3799 C C . TYR B 1 244 ? 16.611 -8.831 56.793 1.00 24.89 232 TYR B C 1
ATOM 3800 O O . TYR B 1 244 ? 15.728 -8.939 57.626 1.00 25.01 232 TYR B O 1
ATOM 3809 N N . GLU B 1 245 ? 16.400 -9.107 55.512 1.00 26.01 233 GLU B N 1
ATOM 3810 C CA . GLU B 1 245 ? 15.074 -9.517 55.052 1.00 28.56 233 GLU B CA 1
ATOM 3811 C C . GLU B 1 245 ? 14.658 -10.805 55.744 1.00 29.82 233 GLU B C 1
ATOM 3812 O O . GLU B 1 245 ? 13.477 -10.998 56.092 1.00 27.98 233 GLU B O 1
ATOM 3818 N N . LYS B 1 246 ? 15.633 -11.701 55.894 1.00 29.59 234 LYS B N 1
ATOM 3819 C CA . LYS B 1 246 ? 15.408 -12.969 56.552 1.00 30.98 234 LYS B CA 1
ATOM 3820 C C . LYS B 1 246 ? 14.948 -12.699 57.981 1.00 32.36 234 LYS B C 1
ATOM 3821 O O . LYS B 1 246 ? 13.892 -13.178 58.391 1.00 32.32 234 LYS B O 1
ATOM 3827 N N . LEU B 1 247 ? 15.728 -11.919 58.728 1.00 35.14 235 LEU B N 1
ATOM 3828 C CA . LEU B 1 247 ? 15.401 -11.595 60.115 1.00 39.59 235 LEU B CA 1
ATOM 3829 C C . LEU B 1 247 ? 14.158 -10.718 60.288 1.00 43.64 235 LEU B C 1
ATOM 3830 O O . LEU B 1 247 ? 14.181 -9.725 61.001 1.00 45.49 235 LEU B O 1
ATOM 3835 N N . LEU B 1 248 ? 13.080 -11.097 59.619 1.00 47.45 236 LEU B N 1
ATOM 3836 C CA . LEU B 1 248 ? 11.790 -10.412 59.684 1.00 50.50 236 LEU B CA 1
ATOM 3837 C C . LEU B 1 248 ? 10.905 -11.609 59.419 1.00 52.64 236 LEU B C 1
ATOM 3838 O O . LEU B 1 248 ? 9.966 -11.562 58.634 1.00 53.18 236 LEU B O 1
ATOM 3843 N N . LYS B 1 249 ? 11.288 -12.697 60.089 1.00 54.91 237 LYS B N 1
ATOM 3844 C CA . LYS B 1 249 ? 10.666 -14.015 60.030 1.00 57.01 237 LYS B CA 1
ATOM 3845 C C . LYS B 1 249 ? 9.385 -14.112 60.852 1.00 58.83 237 LYS B C 1
ATOM 3846 O O . LYS B 1 249 ? 9.390 -14.827 61.894 1.00 59.67 237 LYS B O 1
#